Protein AF-A0A9W4I8U5-F1 (afdb_monomer)

pLDDT: mean 82.05, std 12.9, range [46.69, 96.0]

Secondary structure (DSSP, 8-state):
--TTS-EEE--EEEEEEEEEEEE-GGG-EEEEEEEE-TTS-EEEEEEEE-TTS-EEEEE-SSS---EEEEEEEESS-SS-TT-SSPEEEEEEEGGGGSPTTS-HHHHHHHH--EEEEEEEEEEEEEEEEEEEETTEEEEEEEEEE--EEEEEETTTTEEEEEE-PPPBGGGTB-TT--EEE-HHHHHHHHHHHHHHT-EEEEE-SSSEEEEE-S--TTGGGHHHHHHHHHT---TT-TT-TTTHHHHHHHHHHHHHHHHHHHHHHHHHGGGS-PPPEEE----------GGGGHHHHHHHHHHHHHHHHHHHHHHHTT-----S--HHHHHHT-TTS-TTSHHHH-S-HHHHHHHHHH---EEEEETTEEEEE-

Solvent-accessible surface area (backbone atoms only — not comparable to full-atom values): 21606 Å² total; per-residue (Å²): 136,68,93,70,29,31,27,41,36,69,41,41,50,41,65,30,39,42,51,51,62,46,83,44,40,91,55,56,45,76,52,72,45,82,46,66,47,101,86,68,53,77,28,55,41,33,40,40,28,38,95,59,53,48,64,39,41,41,40,60,70,99,82,54,64,29,45,35,31,32,32,27,55,29,95,53,49,93,80,63,72,85,57,91,38,64,30,38,28,36,42,33,32,66,74,60,67,59,74,91,76,46,59,56,50,65,51,54,68,74,70,59,54,66,45,27,41,38,36,36,55,41,76,28,40,36,19,32,36,41,37,27,56,86,66,44,80,47,77,42,80,77,50,76,43,71,67,69,49,75,48,74,36,78,94,70,76,40,56,34,43,35,38,70,68,76,70,36,67,90,45,27,32,53,86,91,56,73,47,67,49,52,45,67,59,49,50,50,52,38,50,46,52,44,20,42,40,18,19,34,28,30,39,43,87,54,44,77,45,58,37,59,62,74,96,48,71,70,51,85,50,6,28,60,48,47,45,38,71,61,70,47,88,50,88,95,30,86,84,35,92,90,41,41,67,50,45,50,42,38,53,50,18,49,51,51,21,46,52,61,61,44,48,52,38,74,75,47,46,92,76,27,98,64,89,73,65,49,72,63,75,96,74,90,82,83,82,84,66,67,74,70,53,50,59,62,52,48,53,53,52,52,51,50,52,52,52,55,47,52,53,50,52,39,62,74,70,65,57,76,81,83,68,91,63,65,58,65,62,61,61,64,72,64,76,83,78,80,97,77,60,73,84,80,63,54,95,44,74,70,41,44,52,54,53,55,72,68,63,67,68,50,78,47,76,56,102,88,49,77,46,78,42,116

Radius of gyration: 50.74 Å; Cα contacts (8 Å, |Δi|>4): 614; chains: 1; bounding box: 80×74×155 Å

Sequence (374 aa):
MCPTGNCTWDPVASLAVRALCSNVTSSIEKTCERLDDSSGITYDNCTVSLPNGVSAYYAGGYSTEEIALQVRPSSQPVVYTNATLPVIQRIEAVVASGEEGWNIAPDIHSNTGYVATECSLEPIVRSVKASVNSSVYRETVLTEWTKVEVWHDELKSSDRYSLLPNWNESLGVHPGQNFTLFPKSHATIRLFMESLFSGDAYTSTTRLVFRSIGTQYGSYATADVMEAFMYGNVTGCAGTENDRFGCAMRNVADAMSKSFRDQAYINNGPEADMAVGYTQVNVTIIHVRWQWLTLPLLVWLLSAVTWLGTEWKTRRVKLQKWSDNPLPLLFLYRGGEYSQTDEAQGVSGQAYERRAKSIHMRLYTKEDRAAFVE

Structure (mmCIF, N/CA/C/O backbone):
data_AF-A0A9W4I8U5-F1
#
_entry.id   AF-A0A9W4I8U5-F1
#
loop_
_atom_site.group_PDB
_atom_site.id
_atom_site.type_symbol
_atom_site.label_atom_id
_atom_site.label_alt_id
_atom_site.label_comp_id
_atom_site.label_asym_id
_atom_site.label_entity_id
_atom_site.label_seq_id
_atom_site.pdbx_PDB_ins_code
_atom_site.Cartn_x
_atom_site.Cartn_y
_atom_site.Cartn_z
_atom_site.occupancy
_atom_site.B_iso_or_equiv
_atom_site.auth_seq_id
_atom_site.auth_comp_id
_atom_site.auth_asym_id
_atom_site.auth_atom_id
_atom_site.pdbx_PDB_model_num
ATOM 1 N N . MET A 1 1 ? -7.689 1.668 23.076 1.00 73.44 1 MET A N 1
ATOM 2 C CA . MET A 1 1 ? -6.672 0.822 23.762 1.00 73.44 1 MET A CA 1
ATOM 3 C C . MET A 1 1 ? -7.329 -0.478 24.222 1.00 73.44 1 MET A C 1
ATOM 5 O O . MET A 1 1 ? -8.503 -0.429 24.561 1.00 73.44 1 MET A O 1
ATOM 9 N N . CYS A 1 2 ? -6.615 -1.615 24.224 1.00 86.12 2 CYS A N 1
ATOM 10 C CA . CYS A 1 2 ? -7.132 -2.917 24.678 1.00 86.12 2 CYS A CA 1
ATOM 11 C C . CYS A 1 2 ? -6.437 -3.363 25.981 1.00 86.12 2 CYS A C 1
ATOM 13 O O . CYS A 1 2 ? -5.373 -3.976 25.912 1.00 86.12 2 CYS A O 1
ATOM 15 N N . PRO A 1 3 ? -6.980 -3.038 27.168 1.00 85.88 3 PRO A N 1
ATOM 16 C CA . PRO A 1 3 ? -6.265 -3.226 28.434 1.00 85.88 3 PRO A CA 1
ATOM 17 C C . PRO A 1 3 ? -6.095 -4.694 28.854 1.00 85.88 3 PRO A C 1
ATOM 19 O O . PRO A 1 3 ? -5.162 -5.018 29.578 1.00 85.88 3 PRO A O 1
ATOM 22 N N . THR A 1 4 ? -6.979 -5.589 28.419 1.00 89.12 4 THR A N 1
ATOM 23 C CA . THR A 1 4 ? -7.007 -7.000 28.853 1.00 89.12 4 THR A CA 1
ATOM 24 C C . THR A 1 4 ? -6.249 -7.943 27.925 1.00 89.12 4 THR A C 1
ATOM 26 O O . THR A 1 4 ? -6.168 -9.137 28.200 1.00 89.12 4 THR A O 1
ATOM 29 N N . GLY A 1 5 ? -5.747 -7.442 26.792 1.00 90.00 5 GLY A N 1
ATOM 30 C CA . GLY A 1 5 ? -5.212 -8.282 25.719 1.00 90.00 5 GLY A CA 1
ATOM 31 C C . GLY A 1 5 ? -6.271 -9.133 25.003 1.00 90.00 5 GLY A C 1
ATOM 32 O O . GLY A 1 5 ? -5.905 -9.914 24.130 1.00 90.00 5 GLY A O 1
ATOM 33 N N . ASN A 1 6 ? -7.561 -8.980 25.332 1.00 93.81 6 ASN A N 1
ATOM 34 C CA . ASN A 1 6 ? -8.688 -9.677 24.711 1.00 93.81 6 ASN A CA 1
ATOM 35 C C . ASN A 1 6 ? -9.824 -8.685 24.430 1.00 93.81 6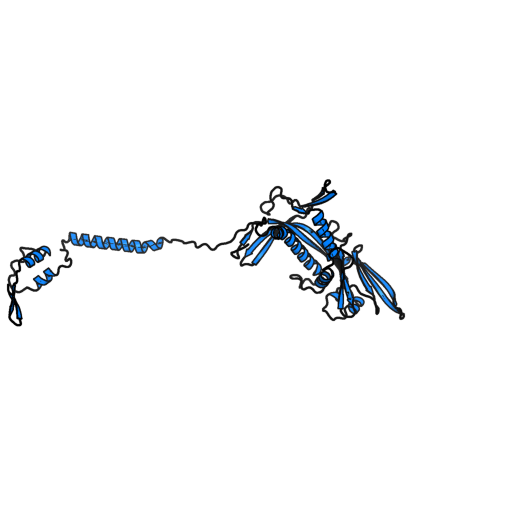 ASN A C 1
ATOM 37 O O . ASN A 1 6 ? -10.655 -8.406 25.300 1.00 93.81 6 ASN A O 1
ATOM 41 N N . CYS A 1 7 ? -9.861 -8.144 23.213 1.00 94.38 7 CYS A N 1
ATOM 42 C CA . CYS A 1 7 ? -10.838 -7.132 22.816 1.00 94.38 7 CYS A CA 1
ATOM 43 C C . CYS A 1 7 ? -11.438 -7.414 21.444 1.00 94.38 7 CYS A C 1
ATOM 45 O O . CYS A 1 7 ? -10.811 -8.020 20.578 1.00 94.38 7 CYS A O 1
ATOM 47 N N . THR A 1 8 ? -12.652 -6.934 21.228 1.00 94.75 8 THR A N 1
ATOM 48 C CA . THR A 1 8 ? -13.371 -7.064 19.960 1.00 94.75 8 THR A CA 1
ATOM 49 C C . THR A 1 8 ? -14.020 -5.745 19.604 1.00 94.75 8 THR A C 1
ATOM 51 O O . THR A 1 8 ? -14.543 -5.070 20.485 1.00 94.75 8 THR A O 1
ATOM 54 N N . TRP A 1 9 ? -14.040 -5.405 18.324 1.00 94.38 9 TRP A N 1
ATOM 55 C CA . TRP A 1 9 ? -14.751 -4.238 17.816 1.00 94.38 9 TRP A CA 1
ATOM 56 C C . TRP A 1 9 ? -15.888 -4.694 16.914 1.00 94.38 9 TRP A C 1
ATOM 58 O O . TRP A 1 9 ? -15.783 -5.728 16.239 1.00 94.38 9 TRP A O 1
ATOM 68 N N . ASP A 1 10 ? -16.970 -3.921 16.913 1.00 94.44 10 ASP A N 1
ATOM 69 C CA . ASP A 1 10 ? -17.997 -4.065 15.891 1.00 94.44 10 ASP A CA 1
ATOM 70 C C . ASP A 1 10 ? -17.410 -3.706 14.514 1.00 94.44 10 ASP A C 1
ATOM 72 O O . ASP A 1 10 ? -16.361 -3.056 14.436 1.00 94.44 10 ASP A O 1
ATOM 76 N N . PRO A 1 11 ? -18.014 -4.181 13.414 1.00 95.19 11 PRO A N 1
ATOM 77 C CA . PRO A 1 11 ? -17.563 -3.839 12.073 1.00 95.19 11 PRO A CA 1
ATOM 78 C C . PRO A 1 11 ? -17.473 -2.326 11.855 1.00 95.19 11 PRO A C 1
ATOM 80 O O . PRO A 1 11 ? -18.397 -1.593 12.197 1.00 95.19 11 PRO A O 1
ATOM 83 N N . VAL A 1 12 ? -16.381 -1.867 11.242 1.00 93.44 12 VAL A N 1
ATOM 84 C CA . VAL A 1 12 ? -16.164 -0.453 10.904 1.00 93.44 12 VAL A CA 1
ATOM 85 C C . VAL A 1 12 ? -15.817 -0.328 9.428 1.00 93.44 12 VAL A C 1
ATOM 87 O O . VAL A 1 12 ? -14.896 -0.990 8.940 1.00 93.44 12 VAL A O 1
ATOM 90 N N . ALA A 1 13 ? -16.528 0.550 8.718 1.00 94.31 13 ALA A N 1
ATOM 91 C CA . ALA A 1 13 ? -16.178 0.951 7.362 1.00 94.31 13 ALA A CA 1
ATOM 92 C C . ALA A 1 13 ? -15.284 2.196 7.377 1.00 94.31 13 ALA A C 1
ATOM 94 O O . ALA A 1 13 ? -15.562 3.181 8.060 1.00 94.31 13 ALA A O 1
ATOM 95 N N . SER A 1 14 ? -14.199 2.157 6.608 1.00 93.44 14 SER A N 1
ATOM 96 C CA . SER A 1 14 ? -13.231 3.255 6.506 1.00 93.44 14 SER A CA 1
ATOM 97 C C . SER A 1 14 ? -12.695 3.389 5.086 1.00 93.44 14 SER A C 1
ATOM 99 O O . SER A 1 14 ? -12.737 2.432 4.306 1.00 93.44 14 SER A O 1
ATOM 101 N N . LEU A 1 15 ? -12.175 4.574 4.760 1.00 93.00 15 LEU A N 1
ATOM 102 C CA . LEU A 1 15 ? -11.402 4.769 3.540 1.00 93.00 15 LEU A CA 1
ATOM 103 C C . LEU A 1 15 ? -10.114 3.938 3.623 1.00 93.00 15 LEU A C 1
ATOM 105 O O . LEU A 1 15 ? -9.423 3.944 4.641 1.00 93.00 15 LEU A O 1
ATOM 109 N N . ALA A 1 16 ? -9.803 3.233 2.548 1.00 94.56 16 ALA A N 1
ATOM 110 C CA . ALA A 1 16 ? -8.634 2.383 2.413 1.00 94.56 16 ALA A CA 1
ATOM 111 C C . ALA A 1 16 ? -8.089 2.470 0.982 1.00 94.56 16 ALA A C 1
ATOM 113 O O . ALA A 1 16 ? -8.661 3.131 0.114 1.00 94.56 16 ALA A O 1
ATOM 114 N N . VAL A 1 17 ? -6.972 1.798 0.742 1.00 94.69 17 VAL A N 1
ATOM 115 C CA . VAL A 1 17 ? -6.365 1.620 -0.573 1.00 94.69 17 VAL A CA 1
ATOM 116 C C . VAL A 1 17 ? -6.154 0.132 -0.796 1.00 94.69 17 VAL A C 1
ATOM 118 O O . VAL A 1 17 ? -5.770 -0.596 0.120 1.00 94.69 17 VAL A O 1
ATOM 121 N N . ARG A 1 18 ? -6.389 -0.326 -2.023 1.00 95.06 18 ARG A N 1
ATOM 122 C CA . ARG A 1 18 ? -5.977 -1.658 -2.477 1.00 95.06 18 ARG A CA 1
ATOM 123 C C . ARG A 1 18 ? -4.946 -1.540 -3.589 1.00 95.06 18 ARG A C 1
ATOM 125 O O . ARG A 1 18 ? -4.987 -0.589 -4.364 1.00 95.06 18 ARG A O 1
ATOM 132 N N . ALA A 1 19 ? -4.062 -2.525 -3.686 1.00 95.62 19 ALA A N 1
ATOM 133 C CA . ALA A 1 19 ? -3.172 -2.677 -4.828 1.00 95.62 19 ALA A CA 1
ATOM 134 C C . ALA A 1 19 ? -3.709 -3.765 -5.759 1.00 95.62 19 ALA A C 1
ATOM 136 O O . ALA A 1 19 ? -3.965 -4.889 -5.322 1.00 95.62 19 ALA A O 1
ATOM 137 N N . LEU A 1 20 ? -3.849 -3.437 -7.040 1.00 95.31 20 LEU A N 1
ATOM 138 C CA . LEU A 1 20 ? -4.134 -4.392 -8.105 1.00 95.31 20 LEU A CA 1
ATOM 139 C C . LEU A 1 20 ? -2.897 -4.497 -8.982 1.00 95.31 20 LEU A C 1
ATOM 141 O O . LEU A 1 20 ? -2.489 -3.500 -9.565 1.00 95.31 20 LEU A O 1
ATOM 145 N N . CYS A 1 21 ? -2.304 -5.683 -9.088 1.00 95.38 21 CYS A N 1
ATOM 146 C CA . CYS A 1 21 ? -1.077 -5.899 -9.848 1.00 95.38 21 CYS A CA 1
ATOM 147 C C . CYS A 1 21 ? -1.264 -7.009 -10.878 1.00 95.38 21 CYS A C 1
ATOM 149 O O . CYS A 1 21 ? -1.846 -8.045 -10.572 1.00 95.38 21 CYS A O 1
ATOM 151 N N . SER A 1 22 ? -0.799 -6.764 -12.100 1.00 94.94 22 SER A N 1
ATOM 152 C CA . SER A 1 22 ? -0.890 -7.686 -13.231 1.00 94.94 22 SER A CA 1
ATOM 153 C C . SER A 1 22 ? 0.480 -7.876 -13.874 1.00 94.94 22 SER A C 1
ATOM 155 O O . SER A 1 22 ? 1.255 -6.928 -14.020 1.00 94.94 22 SER A O 1
ATOM 157 N N . ASN A 1 23 ? 0.775 -9.111 -14.276 1.00 93.69 23 ASN A N 1
ATOM 158 C CA . ASN A 1 23 ? 1.943 -9.408 -15.094 1.00 93.69 23 ASN A CA 1
ATOM 159 C C . ASN A 1 23 ? 1.660 -8.961 -16.537 1.00 93.69 23 ASN A C 1
ATOM 161 O O . ASN A 1 23 ? 0.712 -9.439 -17.154 1.00 93.69 23 ASN A O 1
ATOM 165 N N . VAL A 1 24 ? 2.483 -8.049 -17.054 1.00 94.06 24 VAL A N 1
ATOM 166 C CA . VAL A 1 24 ? 2.375 -7.489 -18.413 1.00 94.06 24 VAL A CA 1
ATOM 167 C C . VAL A 1 24 ? 3.608 -7.818 -19.260 1.00 94.06 24 VAL A C 1
ATOM 169 O O . VAL A 1 24 ? 3.879 -7.165 -20.262 1.00 94.06 24 VAL A O 1
ATOM 172 N N . THR A 1 25 ? 4.358 -8.857 -18.875 1.00 93.06 25 THR A N 1
ATOM 173 C CA . THR A 1 25 ? 5.584 -9.305 -19.559 1.00 93.06 25 THR A CA 1
ATOM 174 C C . THR A 1 25 ? 5.335 -9.648 -21.028 1.00 93.06 25 THR A C 1
ATOM 176 O O . THR A 1 25 ? 6.176 -9.368 -21.872 1.00 93.06 25 THR A O 1
ATOM 179 N N . SER A 1 26 ? 4.164 -10.196 -21.369 1.00 94.12 26 SER A N 1
ATOM 180 C CA . SER A 1 26 ? 3.800 -10.508 -22.760 1.00 94.12 26 SER A CA 1
ATOM 181 C C . SER A 1 26 ? 3.638 -9.276 -23.652 1.00 94.12 26 SER A C 1
ATOM 183 O O . SER A 1 26 ? 3.610 -9.419 -24.869 1.00 94.12 26 SER A O 1
ATOM 185 N N . SER A 1 27 ? 3.492 -8.091 -23.059 1.00 94.44 27 SER A N 1
ATOM 186 C CA . SER A 1 27 ? 3.364 -6.822 -23.778 1.00 94.44 27 SER A CA 1
ATOM 187 C C . SER A 1 27 ? 4.711 -6.135 -23.996 1.00 94.44 27 SER A C 1
ATOM 189 O O . SER A 1 27 ? 4.740 -5.035 -24.532 1.00 94.44 27 SER A O 1
ATOM 191 N N . ILE A 1 28 ? 5.815 -6.738 -23.547 1.00 94.00 28 ILE A N 1
ATOM 192 C CA . ILE A 1 28 ? 7.153 -6.205 -23.771 1.00 94.00 28 ILE A CA 1
ATOM 193 C C . ILE A 1 28 ? 7.504 -6.300 -25.258 1.00 94.00 28 ILE A C 1
ATOM 195 O O . ILE A 1 28 ? 7.464 -7.376 -25.856 1.00 94.00 28 ILE A O 1
ATOM 199 N N . GLU A 1 29 ? 7.937 -5.180 -25.820 1.00 93.88 29 GLU A N 1
ATOM 200 C CA . GLU A 1 29 ? 8.544 -5.091 -27.140 1.00 93.88 29 GLU A CA 1
ATOM 201 C C . GLU A 1 29 ? 10.056 -4.907 -26.997 1.00 93.88 29 GLU A C 1
ATOM 203 O O . GLU A 1 29 ? 10.539 -4.202 -26.110 1.00 93.88 29 GLU A O 1
ATOM 208 N N . LYS A 1 30 ? 10.820 -5.573 -27.865 1.00 91.75 30 LYS A N 1
ATOM 209 C CA . LYS A 1 30 ? 12.282 -5.510 -27.878 1.00 91.75 30 LYS A CA 1
ATOM 210 C C . LYS A 1 30 ? 12.764 -5.067 -29.250 1.00 91.75 30 LYS A C 1
ATOM 212 O O . LYS A 1 30 ? 12.483 -5.726 -30.249 1.00 91.75 30 LYS A O 1
ATOM 217 N N . THR A 1 31 ? 13.548 -3.999 -29.278 1.00 91.81 31 THR A N 1
ATOM 218 C CA . THR A 1 31 ? 14.183 -3.457 -30.483 1.00 91.81 31 THR A CA 1
ATOM 219 C C . THR A 1 31 ? 15.690 -3.427 -30.282 1.00 91.81 31 THR A C 1
ATOM 221 O O . THR A 1 31 ? 16.151 -2.856 -29.298 1.00 91.81 31 THR A O 1
ATOM 224 N N . CYS A 1 32 ? 16.458 -4.028 -31.192 1.00 88.75 32 CYS A N 1
ATOM 225 C CA . CYS A 1 32 ? 17.919 -4.040 -31.117 1.00 88.75 32 CYS A CA 1
ATOM 226 C C . CYS A 1 32 ? 18.543 -3.493 -32.398 1.00 88.75 32 CYS A C 1
ATOM 228 O O . CYS A 1 32 ? 18.142 -3.877 -33.498 1.00 88.75 32 CYS A O 1
ATOM 230 N N . GLU A 1 33 ? 19.558 -2.653 -32.238 1.00 89.62 33 GLU A N 1
ATOM 231 C CA . GLU A 1 33 ? 20.381 -2.110 -33.313 1.00 89.62 33 GLU A CA 1
ATOM 232 C C . GLU A 1 33 ? 21.825 -2.591 -33.157 1.00 89.62 33 GLU A C 1
ATOM 234 O O . GLU A 1 33 ? 22.343 -2.672 -32.046 1.00 89.62 33 GLU A O 1
ATOM 239 N N . ARG A 1 34 ? 22.484 -2.914 -34.274 1.00 87.00 34 ARG A N 1
ATOM 240 C CA . ARG A 1 34 ? 23.909 -3.272 -34.289 1.00 87.00 34 ARG A CA 1
ATOM 241 C C . ARG A 1 34 ? 24.752 -2.023 -34.456 1.00 87.00 34 ARG A C 1
ATOM 243 O O . ARG A 1 34 ? 24.577 -1.312 -35.444 1.00 87.00 34 ARG A O 1
ATOM 250 N N . LEU A 1 35 ? 25.656 -1.790 -33.515 1.00 84.75 35 LEU A N 1
ATOM 251 C CA . LEU A 1 35 ? 26.550 -0.638 -33.485 1.00 84.75 35 LEU A CA 1
ATOM 252 C C . LEU A 1 35 ? 28.007 -1.099 -33.399 1.00 84.75 35 LEU A C 1
ATOM 254 O O . LEU A 1 35 ? 28.292 -2.174 -32.880 1.00 84.75 35 LEU A O 1
ATOM 258 N N . ASP A 1 36 ? 28.917 -0.259 -33.882 1.00 83.38 36 ASP A N 1
ATOM 259 C CA . ASP A 1 36 ? 30.360 -0.454 -33.747 1.00 83.38 36 ASP A CA 1
ATOM 260 C C . ASP A 1 36 ? 30.898 0.513 -32.690 1.00 83.38 36 ASP A C 1
ATOM 262 O O . ASP A 1 36 ? 30.560 1.702 -32.690 1.00 83.38 36 ASP A O 1
ATOM 266 N N . ASP A 1 37 ? 31.725 0.020 -31.769 1.00 77.69 37 ASP A N 1
ATOM 267 C CA . ASP A 1 37 ? 32.417 0.885 -30.816 1.00 77.69 37 ASP A CA 1
ATOM 268 C C . ASP A 1 37 ? 33.597 1.632 -31.471 1.00 77.69 37 ASP A C 1
ATOM 270 O O . ASP A 1 37 ? 33.970 1.398 -32.623 1.00 77.69 37 ASP A O 1
ATOM 274 N N . SER A 1 38 ? 34.225 2.549 -30.729 1.00 76.56 38 SER A N 1
ATOM 275 C CA . SER A 1 38 ? 35.370 3.329 -31.225 1.00 76.56 38 SER A CA 1
ATOM 276 C C . SER A 1 38 ? 36.613 2.486 -31.552 1.00 76.56 38 SER A C 1
ATOM 278 O O . SER A 1 38 ? 37.539 2.994 -32.186 1.00 76.56 38 SER A O 1
ATOM 280 N N . SER A 1 39 ? 36.637 1.214 -31.141 1.00 77.75 39 SER A N 1
ATOM 281 C CA . SER A 1 39 ? 37.681 0.232 -31.436 1.00 77.75 39 SER A CA 1
ATOM 282 C C . SER A 1 39 ? 37.313 -0.738 -32.571 1.00 77.75 39 SER A C 1
ATOM 284 O O . SER A 1 39 ? 38.137 -1.572 -32.947 1.00 77.75 39 SER A O 1
ATOM 286 N N . GLY A 1 40 ? 36.120 -0.594 -33.164 1.00 77.75 40 GLY A N 1
ATOM 287 C CA . GLY A 1 40 ? 35.610 -1.440 -34.245 1.00 77.75 40 GLY A CA 1
ATOM 288 C C . GLY A 1 40 ? 35.000 -2.765 -33.776 1.00 77.75 40 GLY A C 1
ATOM 289 O O . GLY A 1 40 ? 34.840 -3.675 -34.589 1.00 77.75 40 GLY A O 1
ATOM 290 N N . ILE A 1 41 ? 34.690 -2.905 -32.483 1.00 79.94 41 ILE A N 1
ATOM 291 C CA . ILE A 1 41 ? 33.987 -4.069 -31.937 1.00 79.94 41 ILE A CA 1
ATOM 292 C C . ILE A 1 41 ? 32.483 -3.851 -32.111 1.00 79.94 41 ILE A C 1
ATOM 294 O O . ILE A 1 41 ? 31.915 -2.891 -31.590 1.00 79.94 41 ILE A O 1
ATOM 298 N N . THR A 1 42 ? 31.840 -4.772 -32.827 1.00 81.31 42 THR A N 1
ATOM 299 C CA . THR A 1 42 ? 30.385 -4.805 -33.022 1.00 81.31 42 THR A CA 1
ATOM 300 C C . THR A 1 42 ? 29.674 -5.215 -31.733 1.00 81.31 42 THR A C 1
ATOM 302 O O . THR A 1 42 ? 30.023 -6.244 -31.147 1.00 81.31 42 THR A O 1
ATOM 305 N N . TYR A 1 43 ? 28.627 -4.493 -31.347 1.00 80.81 43 TYR A N 1
ATOM 306 C CA . TYR A 1 43 ? 27.743 -4.833 -30.234 1.00 80.81 43 TYR A CA 1
ATOM 307 C C . TYR A 1 43 ? 26.268 -4.601 -30.582 1.00 80.81 43 TYR A C 1
ATOM 309 O O . TYR A 1 43 ? 25.926 -3.781 -31.434 1.00 80.81 43 TYR A O 1
ATOM 317 N N . ASP A 1 44 ? 25.381 -5.333 -29.905 1.00 84.19 44 ASP A N 1
ATOM 318 C CA . ASP A 1 44 ? 23.938 -5.103 -29.978 1.00 84.19 44 ASP A CA 1
ATOM 319 C C . ASP A 1 44 ? 23.540 -4.076 -28.902 1.00 84.19 44 ASP A C 1
ATOM 321 O O . ASP A 1 44 ? 23.858 -4.245 -27.722 1.00 84.19 44 ASP A O 1
ATOM 325 N N . ASN A 1 45 ? 22.843 -3.017 -29.311 1.00 87.00 45 ASN A N 1
ATOM 326 C CA . ASN A 1 45 ? 22.187 -2.045 -28.443 1.00 87.00 45 ASN A CA 1
ATOM 327 C C . ASN A 1 45 ? 20.683 -2.315 -28.457 1.00 87.00 45 ASN A C 1
ATOM 329 O O . ASN A 1 45 ? 20.017 -2.112 -29.473 1.00 87.00 45 ASN A O 1
ATOM 333 N N . CYS A 1 46 ? 20.157 -2.812 -27.346 1.00 88.69 46 CYS A N 1
ATOM 334 C CA . CYS A 1 46 ? 18.780 -3.252 -27.225 1.00 88.69 46 CYS A CA 1
ATOM 335 C C . CYS A 1 46 ? 17.993 -2.347 -26.279 1.00 88.69 46 CYS A C 1
ATOM 337 O O . CYS A 1 46 ? 18.411 -2.050 -25.163 1.00 88.69 46 CYS A O 1
ATOM 339 N N . THR A 1 47 ? 16.795 -1.971 -26.711 1.00 91.56 47 THR A N 1
ATOM 340 C CA . THR A 1 47 ? 15.775 -1.337 -25.878 1.00 91.56 47 THR A CA 1
ATOM 341 C C . THR A 1 47 ? 14.615 -2.303 -25.697 1.00 91.56 47 THR A C 1
ATOM 343 O O . THR A 1 47 ? 14.162 -2.946 -26.644 1.00 91.56 47 THR A O 1
ATOM 346 N N . VAL A 1 48 ? 14.154 -2.409 -24.459 1.00 92.38 48 VAL A N 1
ATOM 347 C CA . VAL A 1 48 ? 13.025 -3.225 -24.030 1.00 92.38 48 VAL A CA 1
ATOM 348 C C . VAL A 1 48 ? 11.981 -2.281 -23.458 1.00 92.38 48 VAL A C 1
ATOM 350 O O . VAL A 1 48 ? 12.265 -1.569 -22.499 1.00 92.38 48 VAL A O 1
ATOM 353 N N . SER A 1 49 ? 10.785 -2.238 -24.028 1.00 93.94 49 SER A N 1
ATOM 354 C CA . SER A 1 49 ? 9.762 -1.258 -23.658 1.00 93.94 49 SER A CA 1
ATOM 355 C C . SER A 1 49 ? 8.379 -1.877 -23.548 1.00 93.94 49 SER A C 1
ATOM 357 O O . SER A 1 49 ? 8.054 -2.862 -24.203 1.00 93.94 49 SER A O 1
ATOM 359 N N . LEU A 1 50 ? 7.537 -1.272 -22.712 1.00 93.38 50 LEU A N 1
ATOM 360 C CA . LEU A 1 50 ? 6.091 -1.443 -22.820 1.00 93.38 50 LEU A CA 1
ATOM 361 C C . LEU A 1 50 ? 5.536 -0.460 -23.871 1.00 93.38 50 LEU A C 1
ATOM 363 O O . LEU A 1 50 ? 6.097 0.630 -24.012 1.00 93.38 50 LEU A O 1
ATOM 367 N N . PRO A 1 51 ? 4.413 -0.771 -24.551 1.00 84.31 51 PRO A N 1
ATOM 368 C CA . PRO A 1 51 ? 3.964 -0.055 -25.752 1.00 84.31 51 PRO A CA 1
ATOM 369 C C . PRO A 1 51 ? 3.742 1.453 -25.567 1.00 84.31 51 PRO A C 1
ATOM 371 O O . PRO A 1 51 ? 3.839 2.197 -26.531 1.00 84.31 51 PRO A O 1
ATOM 374 N N . ASN A 1 52 ? 3.477 1.915 -24.339 1.00 76.88 52 ASN A N 1
ATOM 375 C CA . ASN A 1 52 ? 3.366 3.337 -23.975 1.00 76.88 52 ASN A CA 1
ATOM 376 C C . ASN A 1 52 ? 3.879 3.593 -22.549 1.00 76.88 52 ASN A C 1
ATOM 378 O O . ASN A 1 52 ? 3.259 4.306 -21.755 1.00 76.88 52 ASN A O 1
ATOM 382 N N . GLY A 1 53 ? 4.954 2.906 -22.174 1.00 81.69 53 GLY A N 1
ATOM 383 C CA . GLY A 1 53 ? 5.292 2.730 -20.774 1.00 81.69 53 GLY A CA 1
ATOM 384 C C . GLY A 1 53 ? 6.750 2.929 -20.430 1.00 81.69 53 GLY A C 1
ATOM 385 O O . GLY A 1 53 ? 7.506 3.647 -21.081 1.00 81.69 53 GLY A O 1
ATOM 386 N N . VAL A 1 54 ? 7.129 2.272 -19.345 1.00 91.38 54 VAL A N 1
ATOM 387 C CA . VAL A 1 54 ? 8.518 2.184 -18.918 1.00 91.38 54 VAL A CA 1
ATOM 388 C C . VAL A 1 54 ? 9.351 1.408 -19.951 1.00 91.38 54 VAL A C 1
ATOM 390 O O . VAL A 1 54 ? 8.846 0.509 -20.628 1.00 91.38 54 VAL A O 1
ATOM 393 N N . SER A 1 55 ? 10.628 1.764 -20.073 1.00 91.88 55 SER A N 1
ATOM 394 C CA . SER A 1 55 ? 11.595 1.109 -20.951 1.00 91.88 55 SER A CA 1
ATOM 395 C C . SER A 1 55 ? 12.920 0.910 -20.227 1.00 91.88 55 SER A C 1
ATOM 397 O O . SER A 1 55 ? 13.293 1.749 -19.417 1.00 91.88 55 SER A O 1
ATOM 399 N N . ALA A 1 56 ? 13.641 -0.153 -20.551 1.00 91.06 56 ALA A N 1
ATOM 400 C CA . ALA A 1 56 ? 15.002 -0.421 -20.111 1.00 91.06 56 ALA A CA 1
ATOM 401 C C . ALA A 1 56 ? 15.905 -0.563 -21.342 1.00 91.06 56 ALA A C 1
ATOM 403 O O . ALA A 1 56 ? 15.470 -1.071 -22.376 1.00 91.06 56 ALA A O 1
ATOM 404 N N . TYR A 1 57 ? 17.151 -0.111 -21.242 1.00 89.00 57 TYR A N 1
ATOM 405 C CA . TYR A 1 57 ? 18.148 -0.264 -22.299 1.00 89.00 57 TYR A CA 1
ATOM 406 C C . TYR A 1 57 ? 19.334 -1.075 -21.787 1.00 89.00 57 TYR A C 1
ATOM 408 O O . TYR A 1 57 ? 19.692 -0.994 -20.611 1.00 89.00 57 TYR A O 1
ATOM 416 N N . TYR A 1 58 ? 19.932 -1.860 -22.675 1.00 86.62 58 TYR A N 1
ATOM 417 C CA . TYR A 1 58 ? 21.177 -2.566 -22.420 1.00 86.62 58 TYR A CA 1
ATOM 418 C C . TYR A 1 58 ? 21.965 -2.690 -23.727 1.00 86.62 58 TYR A C 1
ATOM 420 O O . TYR A 1 58 ? 21.400 -2.935 -24.793 1.00 86.62 58 TYR A O 1
ATOM 428 N N . ALA A 1 59 ? 23.277 -2.511 -23.653 1.00 81.19 59 ALA A N 1
ATOM 429 C CA . ALA A 1 59 ? 24.163 -2.576 -24.807 1.00 81.19 59 ALA A CA 1
ATOM 430 C C . ALA A 1 59 ? 25.485 -3.234 -24.410 1.00 81.19 59 ALA A C 1
ATOM 432 O O . ALA A 1 59 ? 25.850 -3.217 -23.241 1.00 81.19 59 ALA A O 1
ATOM 433 N N . GLY A 1 60 ? 26.180 -3.850 -25.366 1.00 67.75 60 GLY A N 1
ATOM 434 C CA . GLY A 1 60 ? 27.549 -4.329 -25.142 1.00 67.75 60 GLY A CA 1
ATOM 435 C C . GLY A 1 60 ? 28.582 -3.208 -25.309 1.00 67.75 60 GLY A C 1
ATOM 436 O O . GLY A 1 60 ? 28.390 -2.314 -26.123 1.00 67.75 60 GLY A O 1
ATOM 437 N N . GLY A 1 61 ? 29.695 -3.256 -24.572 1.00 63.19 61 GLY A N 1
ATOM 438 C CA . GLY A 1 61 ? 30.808 -2.307 -24.715 1.00 63.19 61 GLY A CA 1
ATOM 439 C C . GLY A 1 61 ? 31.437 -1.902 -23.380 1.00 63.19 61 GLY A C 1
ATOM 440 O O . GLY A 1 61 ? 30.947 -2.252 -22.313 1.00 63.19 61 GLY A O 1
ATOM 441 N N . TYR A 1 62 ? 32.545 -1.154 -23.417 1.00 57.84 62 TYR A N 1
ATOM 442 C CA . TYR A 1 62 ? 33.264 -0.733 -22.200 1.00 57.84 62 TYR A CA 1
ATOM 443 C C . TYR A 1 62 ? 32.620 0.455 -21.454 1.00 57.84 62 TYR A C 1
ATOM 445 O O . TYR A 1 62 ? 33.088 0.803 -20.370 1.00 57.84 62 TYR A O 1
ATOM 453 N N . SER A 1 63 ? 31.589 1.106 -22.012 1.00 56.09 63 SER A N 1
ATOM 454 C CA . SER A 1 63 ? 31.051 2.374 -21.480 1.00 56.09 63 SER A CA 1
ATOM 455 C C . SER A 1 63 ? 29.523 2.492 -21.460 1.00 56.09 63 SER A C 1
ATOM 457 O O . SER A 1 63 ? 29.014 3.610 -21.372 1.00 56.09 63 SER A O 1
ATOM 459 N N . THR A 1 64 ? 28.778 1.399 -21.606 1.00 64.81 64 THR A N 1
ATOM 460 C CA . THR A 1 64 ? 27.311 1.442 -21.659 1.00 64.81 64 THR A CA 1
ATOM 461 C C . THR A 1 64 ? 26.725 1.080 -20.300 1.00 64.81 64 THR A C 1
ATOM 463 O O . THR A 1 64 ? 26.996 0.010 -19.777 1.00 64.81 64 THR A O 1
ATOM 466 N N . GLU A 1 65 ? 25.950 1.991 -19.706 1.00 73.69 65 GLU A N 1
ATOM 467 C CA . GLU A 1 65 ? 25.130 1.682 -18.526 1.00 73.69 65 GLU A CA 1
ATOM 468 C C . GLU A 1 65 ? 24.001 0.731 -18.959 1.00 73.69 65 GLU A C 1
ATOM 470 O O . GLU A 1 65 ? 23.396 0.948 -20.007 1.00 73.69 65 GLU A O 1
ATOM 475 N N . GLU A 1 66 ? 23.691 -0.307 -18.185 1.00 85.62 66 GLU A N 1
ATOM 476 C CA . GLU A 1 66 ? 22.526 -1.161 -18.431 1.00 85.62 66 GLU A CA 1
ATOM 477 C C . GLU A 1 66 ? 21.455 -0.926 -17.364 1.00 85.62 66 GLU A C 1
ATOM 479 O O . GLU A 1 66 ? 21.746 -0.843 -16.171 1.00 85.62 66 GLU A O 1
ATOM 484 N N . ILE A 1 67 ? 20.192 -0.837 -17.777 1.00 89.69 67 ILE A N 1
ATOM 485 C CA . ILE A 1 67 ? 19.070 -0.666 -16.852 1.00 89.69 67 ILE A CA 1
ATOM 486 C C . ILE A 1 67 ? 18.586 -2.035 -16.381 1.00 89.69 67 ILE A C 1
ATOM 488 O O . ILE A 1 67 ? 17.971 -2.805 -17.127 1.00 89.69 67 ILE A O 1
ATOM 492 N N . ALA A 1 68 ? 18.861 -2.318 -15.112 1.00 88.81 68 ALA A N 1
ATOM 493 C CA . ALA A 1 68 ? 18.484 -3.543 -14.424 1.00 88.81 68 ALA A CA 1
ATOM 494 C C . ALA A 1 68 ? 17.028 -3.504 -13.938 1.00 88.81 68 ALA A C 1
ATOM 496 O O . ALA A 1 68 ? 16.304 -4.491 -14.049 1.00 88.81 68 ALA A O 1
ATOM 497 N N . LEU A 1 69 ? 16.588 -2.349 -13.440 1.00 90.88 69 LEU A N 1
ATOM 498 C CA . LEU A 1 69 ? 15.223 -2.087 -12.998 1.00 90.88 69 LEU A CA 1
ATOM 499 C C . LEU A 1 69 ? 14.842 -0.674 -13.418 1.00 90.88 69 LEU A C 1
ATOM 501 O O . LEU A 1 69 ? 15.611 0.260 -13.218 1.00 90.88 69 LEU A O 1
ATOM 505 N N . GLN A 1 70 ? 13.622 -0.498 -13.907 1.00 93.50 70 GLN A N 1
ATOM 506 C CA . GLN A 1 70 ? 13.017 0.819 -14.021 1.00 93.50 70 GLN A CA 1
ATOM 507 C C . GLN A 1 70 ? 11.571 0.770 -13.548 1.00 93.50 70 GLN A C 1
ATOM 509 O O . GLN A 1 70 ? 10.797 -0.096 -13.963 1.00 93.50 70 GLN A O 1
ATOM 514 N N . VAL A 1 71 ? 11.206 1.722 -12.693 1.00 94.00 71 VAL A N 1
ATOM 515 C CA . VAL A 1 71 ? 9.848 1.910 -12.183 1.00 94.00 71 VAL A CA 1
ATOM 516 C C . VAL A 1 71 ? 9.410 3.320 -12.537 1.00 94.00 71 VAL A C 1
ATOM 518 O O . VAL A 1 71 ? 10.103 4.281 -12.196 1.00 94.00 71 VAL A O 1
ATOM 521 N N . ARG A 1 72 ? 8.280 3.453 -13.238 1.00 92.94 72 ARG A N 1
ATOM 522 C CA . ARG A 1 72 ? 7.696 4.757 -13.578 1.00 92.94 72 ARG A CA 1
ATOM 523 C C . ARG A 1 72 ? 6.169 4.741 -13.530 1.00 92.94 72 ARG A C 1
ATOM 525 O O . ARG A 1 72 ? 5.560 3.731 -13.889 1.00 92.94 72 ARG A O 1
ATOM 532 N N . PRO A 1 73 ? 5.529 5.864 -13.163 1.00 91.50 73 PRO A N 1
ATOM 533 C CA . PRO A 1 73 ? 4.108 6.049 -13.403 1.00 91.50 73 PRO A CA 1
ATOM 534 C C . PRO A 1 73 ? 3.831 6.119 -14.912 1.00 91.50 73 PRO A C 1
ATOM 536 O O . PRO A 1 73 ? 4.600 6.712 -15.670 1.00 91.50 73 PRO A O 1
ATOM 539 N N . SER A 1 74 ? 2.712 5.544 -15.342 1.00 89.62 74 SER A N 1
ATOM 540 C CA . SER A 1 74 ? 2.229 5.584 -16.719 1.00 89.62 74 SER A CA 1
ATOM 541 C C . SER A 1 74 ? 0.882 6.290 -16.806 1.00 89.62 74 SER A C 1
ATOM 543 O O . SER A 1 74 ? -0.015 6.080 -15.988 1.00 89.62 74 SER A O 1
ATOM 545 N N . SER A 1 75 ? 0.749 7.131 -17.831 1.00 81.44 75 SER A N 1
ATOM 546 C CA . SER A 1 75 ? -0.519 7.764 -18.214 1.00 81.44 75 SER A CA 1
ATOM 547 C C . SER A 1 75 ? -1.324 6.919 -19.205 1.00 81.44 75 SER A C 1
ATOM 549 O O . SER A 1 75 ? -2.492 7.211 -19.450 1.00 81.44 75 SER A O 1
ATOM 551 N N . GLN A 1 76 ? -0.709 5.873 -19.765 1.00 86.50 76 GLN A N 1
ATOM 552 C CA . GLN A 1 76 ? -1.299 4.960 -20.741 1.00 86.50 76 GLN A CA 1
ATOM 553 C C . GLN A 1 76 ? -0.994 3.509 -20.331 1.00 86.50 76 GLN A C 1
ATOM 555 O O 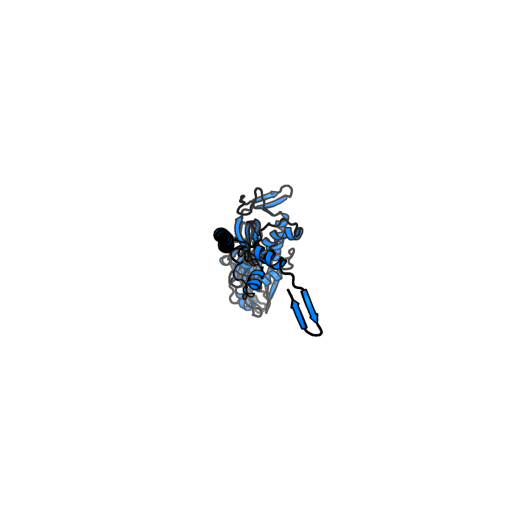. GLN A 1 76 ? -0.186 2.827 -20.968 1.00 86.50 76 GLN A O 1
ATOM 560 N N . PRO A 1 77 ? -1.587 3.046 -19.217 1.00 90.94 77 PRO A N 1
ATOM 561 C CA . PRO A 1 77 ? -1.380 1.694 -18.716 1.00 90.94 77 PRO A CA 1
ATOM 562 C C . PRO A 1 77 ? -1.970 0.636 -19.656 1.00 90.94 77 PRO A C 1
ATOM 564 O O . PRO A 1 77 ? -2.911 0.898 -20.406 1.00 90.94 77 PRO A O 1
ATOM 567 N N . VAL A 1 78 ? -1.428 -0.579 -19.587 1.00 91.75 78 VAL A N 1
ATOM 568 C CA . VAL A 1 78 ? -1.833 -1.723 -20.414 1.00 91.75 78 VAL A CA 1
ATOM 569 C C . VAL A 1 78 ? -3.127 -2.351 -19.892 1.00 91.75 78 VAL A C 1
ATOM 571 O O . VAL A 1 78 ? -3.986 -2.734 -20.683 1.00 91.75 78 VAL A O 1
ATOM 574 N N . VAL A 1 79 ? -3.273 -2.470 -18.569 1.00 93.88 79 VAL A N 1
ATOM 575 C CA . VAL A 1 79 ? -4.383 -3.185 -17.921 1.00 93.88 79 VAL A CA 1
ATOM 576 C C . VAL A 1 79 ? -5.321 -2.216 -17.208 1.00 93.88 79 VAL A C 1
ATOM 578 O O . VAL A 1 79 ? -6.536 -2.277 -17.396 1.00 93.88 79 VAL A O 1
ATOM 581 N N . TYR A 1 80 ? -4.786 -1.300 -16.399 1.00 92.62 80 TYR A N 1
ATOM 582 C CA . TYR A 1 80 ? -5.596 -0.464 -15.500 1.00 92.62 80 TYR A CA 1
ATOM 583 C C . TYR A 1 80 ? -5.945 0.909 -16.094 1.00 92.62 80 TYR A C 1
ATOM 585 O O . TYR A 1 80 ? -5.615 1.951 -15.534 1.00 92.62 80 TYR A O 1
ATOM 593 N N . THR A 1 81 ? -6.643 0.928 -17.230 1.00 89.50 81 THR A N 1
ATOM 594 C CA . THR A 1 81 ? -6.953 2.154 -18.001 1.00 89.50 81 THR A CA 1
ATOM 595 C C . THR A 1 81 ? -7.905 3.139 -17.319 1.00 89.50 81 THR A C 1
ATOM 597 O O . THR A 1 81 ? -7.869 4.326 -17.627 1.00 89.50 81 THR A O 1
ATOM 600 N N . ASN A 1 82 ? -8.721 2.676 -16.368 1.00 85.94 82 ASN A N 1
ATOM 601 C CA . ASN A 1 82 ? -9.692 3.500 -15.633 1.00 85.94 82 ASN A CA 1
ATOM 602 C C . ASN A 1 82 ? -9.245 3.823 -14.192 1.00 85.94 82 ASN A C 1
ATOM 604 O O . ASN A 1 82 ? -10.082 4.105 -13.334 1.00 85.94 82 ASN A O 1
ATOM 608 N N . ALA A 1 83 ? -7.945 3.731 -13.899 1.00 86.50 83 ALA A N 1
ATOM 609 C CA . ALA A 1 83 ? -7.412 4.023 -12.572 1.00 86.50 83 ALA A CA 1
ATOM 610 C C . ALA A 1 83 ? -7.553 5.515 -12.213 1.00 86.50 83 ALA A C 1
ATOM 612 O O . ALA A 1 83 ? -7.330 6.398 -13.040 1.00 86.50 83 ALA A O 1
ATOM 613 N N . THR A 1 84 ? -7.910 5.803 -10.959 1.00 80.50 84 THR A N 1
ATOM 614 C CA . THR A 1 84 ? -8.033 7.179 -10.438 1.00 80.50 84 THR A CA 1
ATOM 615 C C . THR A 1 84 ? -6.701 7.751 -9.957 1.00 80.50 84 THR A C 1
ATOM 617 O O . THR A 1 84 ? -6.469 8.958 -10.051 1.00 80.50 84 THR A O 1
ATOM 620 N N . LEU A 1 85 ? -5.809 6.884 -9.475 1.00 86.31 85 LEU A N 1
ATOM 621 C CA . LEU A 1 85 ? -4.426 7.209 -9.146 1.00 86.31 85 LEU A CA 1
ATOM 622 C C . LEU A 1 85 ? -3.476 6.707 -10.248 1.00 86.31 85 LEU A C 1
ATOM 624 O O . LEU A 1 85 ? -3.856 5.851 -11.048 1.00 86.31 85 LEU A O 1
ATOM 628 N N . PRO A 1 86 ? -2.237 7.230 -10.299 1.00 87.94 86 PRO A N 1
ATOM 629 C CA . PRO A 1 86 ? -1.226 6.806 -11.261 1.00 87.94 86 PRO A CA 1
ATOM 630 C C . PRO A 1 86 ? -0.989 5.300 -11.224 1.00 87.94 86 PRO A C 1
ATOM 632 O O . PRO A 1 86 ? -0.782 4.715 -10.159 1.00 87.94 86 PRO A O 1
ATOM 635 N N . VAL A 1 87 ? -0.963 4.695 -12.407 1.00 94.19 87 VAL A N 1
ATOM 636 C CA . VAL A 1 87 ? -0.586 3.295 -12.569 1.00 94.19 87 VAL A CA 1
ATOM 637 C C . VAL A 1 87 ? 0.927 3.212 -12.644 1.00 94.19 87 VAL A C 1
ATOM 639 O O . VAL A 1 87 ? 1.554 3.922 -13.424 1.00 94.19 87 VAL A O 1
ATOM 642 N N . ILE A 1 88 ? 1.520 2.353 -11.829 1.00 94.75 88 ILE A N 1
ATOM 643 C CA . ILE A 1 88 ? 2.964 2.205 -11.716 1.00 94.75 88 ILE A CA 1
ATOM 644 C C . ILE A 1 88 ? 3.380 0.995 -12.540 1.00 94.75 88 ILE A C 1
ATOM 646 O O . ILE A 1 88 ? 2.924 -0.125 -12.304 1.00 94.75 88 ILE A O 1
ATOM 650 N N . GLN A 1 89 ? 4.255 1.228 -13.507 1.00 94.56 89 GLN A N 1
ATOM 651 C CA . GLN A 1 89 ? 4.831 0.194 -14.347 1.00 94.56 89 GLN A CA 1
ATOM 652 C C . GLN A 1 89 ? 6.269 -0.070 -13.940 1.00 94.56 89 GLN A C 1
ATOM 654 O O . GLN A 1 89 ? 7.030 0.845 -13.623 1.00 94.56 89 GLN A O 1
ATOM 659 N N . ARG A 1 90 ? 6.636 -1.344 -14.000 1.00 93.69 90 ARG A N 1
ATOM 660 C CA . ARG A 1 90 ? 7.970 -1.845 -13.720 1.00 93.69 90 ARG A CA 1
ATOM 661 C C . ARG A 1 90 ? 8.444 -2.711 -14.874 1.00 93.69 90 ARG A C 1
ATOM 663 O O . ARG A 1 90 ? 7.696 -3.585 -15.305 1.00 93.69 90 ARG A O 1
ATOM 670 N N . ILE A 1 91 ? 9.695 -2.525 -15.280 1.00 92.62 91 ILE A N 1
ATOM 671 C CA . ILE A 1 91 ? 10.470 -3.485 -16.072 1.00 92.62 91 ILE A CA 1
ATOM 672 C C . ILE A 1 91 ? 11.722 -3.847 -15.273 1.00 92.62 91 ILE A C 1
ATOM 674 O O . ILE A 1 91 ? 12.405 -2.959 -14.768 1.00 92.62 91 ILE A O 1
ATOM 678 N N . GLU A 1 92 ? 12.012 -5.138 -15.151 1.00 90.19 92 GLU A N 1
ATOM 679 C CA . GLU A 1 92 ? 13.174 -5.662 -14.429 1.00 90.19 92 GLU A CA 1
ATOM 680 C C . GLU A 1 92 ? 13.842 -6.779 -15.237 1.00 90.19 92 GLU A C 1
ATOM 682 O O . GLU A 1 92 ? 13.159 -7.642 -15.794 1.00 90.19 92 GLU A O 1
ATOM 687 N N . ALA A 1 93 ? 15.172 -6.777 -15.288 1.00 88.00 93 ALA A N 1
ATOM 688 C CA . ALA A 1 93 ? 15.956 -7.886 -15.810 1.00 88.00 93 ALA A CA 1
ATOM 689 C C . ALA A 1 93 ? 15.930 -9.053 -14.810 1.00 88.00 93 ALA A C 1
ATOM 691 O O . ALA A 1 93 ? 16.302 -8.886 -13.652 1.00 88.00 93 ALA A O 1
ATOM 692 N N . VAL A 1 94 ? 15.552 -10.258 -15.251 1.00 83.00 94 VAL A N 1
ATOM 693 C CA . VAL A 1 94 ? 15.407 -11.441 -14.371 1.00 83.00 94 VAL A CA 1
ATOM 694 C C . VAL A 1 94 ? 16.679 -11.721 -13.556 1.00 83.00 94 VAL A C 1
ATOM 696 O O . VAL A 1 94 ? 16.610 -12.055 -12.374 1.00 83.00 94 VAL A O 1
ATOM 699 N N . VAL A 1 95 ? 17.845 -11.523 -14.175 1.00 76.88 95 VAL A N 1
ATOM 700 C CA . VAL A 1 95 ? 19.170 -11.756 -13.572 1.00 76.88 95 VAL A CA 1
ATOM 701 C C . VAL A 1 95 ? 19.569 -10.707 -12.530 1.00 76.88 95 VAL A C 1
ATOM 703 O O . VAL A 1 95 ? 20.476 -10.945 -11.741 1.00 76.88 95 VAL A O 1
ATOM 706 N N . ALA A 1 96 ? 18.895 -9.555 -12.491 1.00 67.19 96 ALA A N 1
ATOM 707 C CA . ALA A 1 96 ? 19.258 -8.452 -11.608 1.00 67.19 96 ALA A CA 1
ATOM 708 C C . ALA A 1 96 ? 18.809 -8.639 -10.150 1.00 67.19 96 ALA A C 1
ATOM 710 O O . ALA A 1 96 ? 19.185 -7.856 -9.284 1.00 67.19 96 ALA A O 1
ATOM 711 N N . SER A 1 97 ? 18.026 -9.681 -9.871 1.00 61.31 97 SER A N 1
ATOM 712 C CA . SER A 1 97 ? 17.586 -10.047 -8.521 1.00 61.31 97 SER A CA 1
ATOM 713 C C . SER A 1 97 ? 18.620 -10.871 -7.725 1.00 61.31 97 SER A C 1
ATOM 715 O O . SER A 1 97 ? 18.329 -11.287 -6.603 1.00 61.31 97 SER A O 1
ATOM 717 N N . GLY A 1 98 ? 19.811 -11.116 -8.295 1.00 56.25 98 GLY A N 1
ATOM 718 C CA . GLY A 1 98 ? 20.913 -11.867 -7.676 1.00 56.25 98 GLY A CA 1
ATOM 719 C C . GLY A 1 98 ? 21.697 -11.097 -6.597 1.00 56.25 98 GLY A C 1
ATOM 720 O O . GLY A 1 98 ? 21.598 -9.878 -6.492 1.00 56.25 98 GLY A O 1
ATOM 721 N N . GLU A 1 99 ? 22.466 -11.826 -5.776 1.00 53.66 99 GLU A N 1
ATOM 722 C CA . GLU A 1 99 ? 23.237 -11.290 -4.638 1.00 53.66 99 GLU A CA 1
ATOM 723 C C . GLU A 1 99 ? 24.278 -10.216 -5.029 1.00 53.66 99 GLU A C 1
ATOM 725 O O . GLU A 1 99 ? 24.839 -10.221 -6.128 1.00 53.66 99 GLU A O 1
ATOM 730 N N . GLU A 1 100 ? 24.576 -9.307 -4.091 1.00 53.66 100 GLU A N 1
ATOM 731 C CA . GLU A 1 100 ? 25.616 -8.281 -4.236 1.00 53.66 100 GLU A CA 1
ATOM 732 C C . GLU A 1 100 ? 27.001 -8.893 -4.537 1.00 53.66 100 GLU A C 1
ATOM 734 O O . GLU A 1 100 ? 27.429 -9.853 -3.898 1.00 53.66 100 GLU A O 1
ATOM 739 N N . GLY A 1 101 ? 27.749 -8.294 -5.473 1.00 52.88 101 GLY A N 1
ATOM 740 C CA . GLY A 1 101 ? 29.135 -8.680 -5.787 1.00 52.88 101 GLY A CA 1
ATOM 741 C C . GLY A 1 101 ? 29.316 -9.572 -7.021 1.00 52.88 101 GLY A C 1
ATOM 742 O O . GLY A 1 101 ? 30.445 -9.960 -7.328 1.00 52.88 101 GLY A O 1
ATOM 743 N N . TRP A 1 102 ? 28.240 -9.869 -7.750 1.00 58.75 102 TRP A N 1
ATOM 744 C CA . TRP A 1 102 ? 28.285 -10.492 -9.077 1.00 58.75 102 TRP A CA 1
ATOM 745 C C . TRP A 1 102 ? 28.530 -9.463 -10.197 1.00 58.75 102 TRP A C 1
ATOM 747 O O . TRP A 1 102 ? 28.175 -8.290 -10.075 1.00 58.75 102 TRP A O 1
ATOM 757 N N . ASN A 1 103 ? 29.125 -9.893 -11.315 1.00 66.56 103 ASN A N 1
ATOM 758 C CA . ASN A 1 103 ? 29.273 -9.062 -12.517 1.00 66.56 103 ASN A CA 1
ATOM 759 C C . ASN A 1 103 ? 27.916 -8.946 -13.244 1.00 66.56 103 ASN A C 1
ATOM 761 O O . ASN A 1 103 ? 27.718 -9.537 -14.301 1.00 66.56 103 ASN A O 1
ATOM 765 N N . ILE A 1 104 ? 26.986 -8.176 -12.669 1.00 72.38 104 ILE A N 1
ATOM 766 C CA . ILE A 1 104 ? 25.586 -8.069 -13.122 1.00 72.38 104 ILE A CA 1
ATOM 767 C C . ILE A 1 104 ? 25.482 -7.542 -14.566 1.00 72.38 104 ILE A C 1
ATOM 769 O O . ILE A 1 104 ? 24.621 -7.983 -15.323 1.00 72.38 104 ILE A O 1
ATOM 773 N N . ALA A 1 105 ? 26.372 -6.633 -14.974 1.00 73.75 105 ALA A N 1
ATOM 774 C CA . ALA A 1 105 ? 26.382 -6.052 -16.322 1.00 73.75 105 ALA A CA 1
ATOM 775 C C . ALA A 1 105 ? 26.562 -7.112 -17.443 1.00 73.75 105 ALA A C 1
ATOM 777 O O . ALA A 1 105 ? 25.676 -7.240 -18.294 1.00 73.75 105 ALA A O 1
ATOM 778 N N . PRO A 1 106 ? 27.621 -7.954 -17.430 1.00 74.12 106 PRO A N 1
ATOM 779 C CA . PRO A 1 106 ? 27.765 -9.072 -18.372 1.00 74.12 106 PRO A CA 1
ATOM 780 C C . PRO A 1 106 ? 26.587 -10.059 -18.426 1.00 74.12 106 PRO A C 1
ATOM 782 O O . PRO A 1 106 ? 26.257 -10.574 -19.500 1.00 74.12 106 PRO A O 1
ATOM 785 N N . ASP A 1 107 ? 25.935 -10.325 -17.295 1.00 74.81 107 ASP A N 1
ATOM 786 C CA . ASP A 1 107 ? 24.783 -11.234 -17.246 1.00 74.81 107 ASP A CA 1
ATOM 787 C C . ASP A 1 107 ? 23.540 -10.605 -17.872 1.00 74.81 107 ASP A C 1
ATOM 789 O O . ASP A 1 107 ? 22.771 -11.287 -18.557 1.00 74.81 107 ASP A O 1
ATOM 793 N N . ILE A 1 108 ? 23.379 -9.285 -17.710 1.00 78.25 108 ILE A N 1
ATOM 794 C CA . ILE A 1 108 ? 22.308 -8.548 -18.372 1.00 78.25 108 ILE A CA 1
ATOM 795 C C . ILE A 1 108 ? 22.464 -8.609 -19.898 1.00 78.25 108 ILE A C 1
ATOM 797 O O . ILE A 1 108 ? 21.489 -8.806 -20.626 1.00 78.25 108 ILE A O 1
ATOM 801 N N . HIS A 1 109 ? 23.698 -8.509 -20.388 1.00 72.75 109 HIS A N 1
ATOM 802 C CA . HIS A 1 109 ? 24.001 -8.542 -21.816 1.00 72.75 109 HIS A CA 1
ATOM 803 C C . HIS A 1 109 ? 23.795 -9.927 -22.463 1.00 72.75 109 HIS A C 1
ATOM 805 O O . HIS A 1 109 ? 23.284 -10.020 -23.580 1.00 72.75 109 HIS A O 1
ATOM 811 N N . SER A 1 110 ? 24.198 -11.007 -21.786 1.00 65.94 110 SER A N 1
ATOM 812 C CA . SER A 1 110 ? 24.366 -12.326 -22.417 1.00 65.94 110 SER A CA 1
ATOM 813 C C . SER A 1 110 ? 23.092 -13.175 -22.526 1.00 65.94 110 SER A C 1
ATOM 815 O O . SER A 1 110 ? 22.998 -13.986 -23.450 1.00 65.94 110 SER A O 1
ATOM 817 N N . ASN A 1 111 ? 22.107 -13.016 -21.627 1.00 62.19 111 ASN A N 1
ATOM 818 C CA . ASN A 1 111 ? 20.875 -13.821 -21.649 1.00 62.19 111 ASN A CA 1
ATOM 819 C C . ASN A 1 111 ? 19.722 -13.231 -20.803 1.00 62.19 111 ASN A C 1
ATOM 821 O O . ASN A 1 111 ? 19.213 -13.890 -19.892 1.00 62.19 111 ASN A O 1
ATOM 825 N N . THR A 1 112 ? 19.281 -11.996 -21.068 1.00 66.81 112 THR A N 1
ATOM 826 C CA . THR A 1 112 ? 18.184 -11.397 -20.288 1.00 66.81 112 THR A CA 1
ATOM 827 C C . THR A 1 112 ? 16.797 -11.647 -20.843 1.00 66.81 112 THR A C 1
ATOM 829 O O . THR A 1 112 ? 16.388 -11.121 -21.880 1.00 66.81 112 THR A O 1
ATOM 832 N N . GLY A 1 113 ? 16.012 -12.379 -20.054 1.00 82.50 113 GLY A N 1
ATOM 833 C CA . GLY A 1 113 ? 14.585 -12.116 -19.967 1.00 82.50 113 GLY A CA 1
ATOM 834 C C . GLY A 1 113 ? 14.356 -10.837 -19.165 1.00 82.50 113 GLY A C 1
ATOM 835 O O . GLY A 1 113 ? 14.954 -10.650 -18.104 1.00 82.50 113 GLY A O 1
ATOM 836 N N . TYR A 1 114 ? 13.478 -9.974 -19.663 1.00 89.31 114 TYR A N 1
ATOM 837 C CA . TYR A 1 114 ? 12.884 -8.909 -18.868 1.00 89.31 114 TYR A CA 1
ATOM 838 C C . TYR A 1 114 ? 11.475 -9.325 -18.477 1.00 89.31 114 TYR A C 1
ATOM 840 O O . TYR A 1 114 ? 10.749 -9.920 -19.275 1.00 89.31 114 TYR A O 1
ATOM 848 N N . VAL A 1 115 ? 11.095 -9.002 -17.249 1.00 91.31 115 VAL A N 1
ATOM 849 C CA . VAL A 1 115 ? 9.732 -9.161 -16.751 1.00 91.31 115 VAL A CA 1
ATOM 850 C C . VAL A 1 115 ? 9.124 -7.795 -16.510 1.00 91.31 115 VAL A C 1
ATOM 852 O O . VAL A 1 115 ? 9.805 -6.859 -16.087 1.00 91.31 115 VAL A O 1
ATOM 855 N N . ALA A 1 116 ? 7.827 -7.686 -16.773 1.00 93.00 116 ALA A N 1
ATOM 856 C CA . ALA A 1 116 ? 7.089 -6.457 -16.561 1.00 93.00 116 ALA A CA 1
ATOM 857 C C . ALA A 1 116 ? 5.874 -6.680 -15.667 1.00 93.00 116 ALA A C 1
ATOM 859 O O . ALA A 1 116 ? 5.127 -7.657 -15.794 1.00 93.00 116 ALA A O 1
ATOM 860 N N . THR A 1 117 ? 5.666 -5.736 -14.757 1.00 93.88 117 THR A N 1
ATOM 861 C CA . THR A 1 117 ? 4.534 -5.731 -13.833 1.00 93.88 117 THR A CA 1
ATOM 862 C C . THR A 1 117 ? 3.902 -4.355 -13.841 1.00 93.88 117 THR A C 1
ATOM 864 O O . THR A 1 117 ? 4.595 -3.341 -13.811 1.00 93.88 117 THR A O 1
ATOM 867 N N . GLU A 1 118 ? 2.580 -4.327 -13.859 1.00 94.44 118 GLU A N 1
ATOM 868 C CA . GLU A 1 118 ? 1.799 -3.107 -13.759 1.00 94.44 118 GLU A CA 1
ATOM 869 C C . GLU A 1 118 ? 0.952 -3.166 -12.491 1.00 94.44 118 GLU A C 1
ATOM 871 O O . GLU A 1 118 ? 0.284 -4.172 -12.253 1.00 94.44 118 GLU A O 1
ATOM 876 N N . CYS A 1 119 ? 0.978 -2.108 -11.683 1.00 96.00 119 CYS A N 1
ATOM 877 C CA . CYS A 1 119 ? 0.215 -2.010 -10.445 1.00 96.00 119 CYS A CA 1
ATOM 878 C C . CYS A 1 119 ? -0.586 -0.707 -10.375 1.00 96.00 119 CYS A C 1
ATOM 880 O O . CYS A 1 119 ? -0.051 0.371 -10.617 1.00 96.00 119 CYS A O 1
ATOM 882 N N . SER A 1 120 ? -1.850 -0.797 -9.972 1.00 95.12 120 SER A N 1
ATOM 883 C CA . SER A 1 120 ? -2.718 0.341 -9.665 1.00 95.12 120 SER A CA 1
ATOM 884 C C . SER A 1 120 ? -3.020 0.383 -8.169 1.00 95.12 120 SER A C 1
ATOM 886 O O . SER A 1 120 ? -3.320 -0.648 -7.560 1.00 95.12 120 SER A O 1
ATOM 888 N N . LEU A 1 121 ? -2.936 1.574 -7.576 1.00 93.75 121 LEU A N 1
ATOM 889 C CA . LEU A 1 121 ? -3.367 1.840 -6.205 1.00 93.75 121 LEU A CA 1
ATOM 890 C C . LEU A 1 121 ? -4.756 2.468 -6.256 1.00 93.75 121 LEU A C 1
ATOM 892 O O . LEU A 1 121 ? -4.914 3.581 -6.739 1.00 93.75 121 LEU A O 1
ATOM 896 N N . GLU A 1 122 ? -5.775 1.779 -5.759 1.00 91.88 122 GLU A N 1
ATOM 897 C CA . GLU A 1 122 ? -7.155 2.251 -5.864 1.00 91.88 122 GLU A CA 1
ATOM 898 C C . GLU A 1 122 ? -7.718 2.611 -4.490 1.00 91.88 122 GLU A C 1
ATOM 900 O O . GLU A 1 122 ? -7.766 1.744 -3.608 1.00 91.88 122 GLU A O 1
ATOM 905 N N . PRO A 1 123 ? -8.179 3.861 -4.291 1.00 92.25 123 PRO A N 1
ATOM 906 C CA . PRO A 1 123 ? -8.980 4.214 -3.131 1.00 92.25 123 PRO A CA 1
ATOM 907 C C . PRO A 1 123 ? -10.280 3.409 -3.119 1.00 92.25 123 PRO A C 1
ATOM 909 O O . PRO A 1 123 ? -11.002 3.354 -4.113 1.00 92.25 123 PRO A O 1
ATOM 912 N N . ILE A 1 124 ? -10.587 2.810 -1.976 1.00 93.69 124 ILE A N 1
ATOM 913 C CA . ILE A 1 124 ? -11.787 2.005 -1.746 1.00 93.69 124 ILE A CA 1
ATOM 914 C C . ILE A 1 124 ? -12.378 2.330 -0.377 1.00 93.69 124 ILE A C 1
ATOM 916 O O . ILE A 1 124 ? -11.711 2.897 0.490 1.00 93.69 124 ILE A O 1
ATOM 920 N N . VAL A 1 125 ? -13.621 1.922 -0.145 1.00 94.81 125 VAL A N 1
ATOM 921 C CA . VAL A 1 125 ? -14.136 1.782 1.222 1.00 94.81 125 VAL A CA 1
ATOM 922 C C . VAL A 1 125 ? -14.007 0.321 1.610 1.00 94.81 125 VAL A C 1
ATOM 924 O O . VAL A 1 125 ? -14.421 -0.558 0.856 1.00 94.81 125 VAL A O 1
ATOM 927 N N . ARG A 1 126 ? -13.434 0.052 2.781 1.00 95.44 126 ARG A N 1
ATOM 928 C CA . ARG A 1 126 ? -13.257 -1.304 3.305 1.00 95.44 126 ARG A CA 1
ATOM 929 C C . ARG A 1 126 ? -13.937 -1.421 4.659 1.00 95.44 126 ARG A C 1
ATOM 931 O O . ARG A 1 126 ? -13.655 -0.634 5.565 1.00 95.44 126 ARG A O 1
ATOM 938 N N . SER A 1 127 ? -14.809 -2.418 4.784 1.00 95.69 127 SER A N 1
ATOM 939 C CA . SER A 1 127 ? -15.383 -2.833 6.061 1.00 95.69 127 SER A CA 1
ATOM 940 C C . SER A 1 127 ? -14.508 -3.907 6.689 1.00 95.69 127 SER A C 1
ATOM 942 O O . SER A 1 127 ? -14.215 -4.928 6.057 1.00 95.69 127 SER A O 1
ATOM 944 N N . VAL A 1 128 ? -14.085 -3.673 7.929 1.00 95.56 128 VAL A N 1
ATOM 945 C CA . VAL A 1 128 ? -13.260 -4.612 8.688 1.00 95.56 128 VAL A CA 1
ATOM 946 C C . VAL A 1 128 ? -13.870 -4.896 10.050 1.00 95.56 128 VAL A C 1
ATOM 948 O O . VAL A 1 128 ? -14.454 -4.018 10.683 1.00 95.56 128 VAL A O 1
ATOM 951 N N . LYS A 1 129 ? -13.683 -6.126 10.525 1.00 95.56 129 LYS A N 1
ATOM 952 C CA . LYS A 1 129 ? -13.933 -6.511 11.910 1.00 95.56 129 LYS A CA 1
ATOM 953 C C . LYS A 1 129 ? -12.609 -6.833 12.584 1.00 95.56 129 LYS A C 1
ATOM 955 O O . LYS A 1 129 ? -11.928 -7.793 12.208 1.00 95.56 129 LYS A O 1
ATOM 960 N N . ALA A 1 130 ? -12.254 -6.009 13.563 1.00 94.25 130 ALA A N 1
ATOM 961 C CA . ALA A 1 130 ? -11.013 -6.119 14.311 1.00 94.25 130 ALA A CA 1
ATOM 962 C C . ALA A 1 130 ? -11.208 -6.919 15.606 1.00 94.25 130 ALA A C 1
ATOM 964 O O . ALA A 1 130 ? -12.241 -6.840 16.277 1.00 94.25 130 ALA A O 1
ATOM 965 N N . SER A 1 131 ? -10.185 -7.680 15.981 1.00 95.06 131 SER A N 1
ATOM 966 C CA . SER A 1 131 ? -10.128 -8.386 17.257 1.00 95.06 131 SER A CA 1
ATOM 967 C C . SER A 1 131 ? -8.693 -8.484 17.758 1.00 95.06 131 SER A C 1
ATOM 969 O O . SER A 1 131 ? -7.745 -8.555 16.980 1.00 95.06 131 SER A O 1
ATOM 971 N N . VAL A 1 132 ? -8.541 -8.496 19.073 1.00 95.44 132 VAL A N 1
ATOM 972 C CA . VAL A 1 132 ? -7.296 -8.799 19.766 1.00 95.44 132 VAL A CA 1
ATOM 973 C C . VAL A 1 132 ? -7.567 -10.028 20.614 1.00 95.44 132 VAL A C 1
ATOM 975 O O . VAL A 1 132 ? -8.486 -10.016 21.430 1.00 95.44 132 VAL A O 1
ATOM 978 N N . ASN A 1 133 ? -6.780 -11.080 20.417 1.00 94.50 133 ASN A N 1
ATOM 979 C CA . ASN A 1 133 ? -6.816 -12.275 21.252 1.00 94.50 133 ASN A CA 1
ATOM 980 C C . ASN A 1 133 ? -5.403 -12.563 21.747 1.00 94.50 133 ASN A C 1
ATOM 982 O O . ASN A 1 133 ? -4.481 -12.675 20.939 1.00 94.50 133 ASN A O 1
ATOM 986 N N . SER A 1 134 ? -5.237 -12.681 23.062 1.00 91.62 134 SER A N 1
ATOM 987 C CA . SER A 1 134 ? -3.942 -12.918 23.702 1.00 91.62 134 SER A CA 1
ATOM 988 C C . SER A 1 134 ? -2.886 -11.902 23.248 1.00 91.62 134 SER A C 1
ATOM 990 O O . SER A 1 134 ? -1.760 -12.258 22.909 1.00 91.62 134 SER A O 1
ATOM 992 N N . SER A 1 135 ? -3.284 -10.628 23.184 1.00 90.75 135 SER A N 1
ATOM 993 C CA . SER A 1 135 ? -2.471 -9.492 22.724 1.00 90.75 135 SER A CA 1
ATOM 994 C C . SER A 1 135 ? -2.057 -9.522 21.245 1.00 90.75 135 SER A C 1
ATOM 996 O O . SER A 1 135 ? -1.285 -8.668 20.815 1.00 90.75 135 SER A O 1
ATOM 998 N N . VAL A 1 136 ? -2.592 -10.444 20.440 1.00 93.50 136 VAL A N 1
ATOM 999 C CA . VAL A 1 136 ? -2.362 -10.499 18.990 1.00 93.50 136 VAL A CA 1
ATOM 1000 C C . VAL A 1 136 ? -3.532 -9.854 18.257 1.00 93.50 136 VAL A C 1
ATOM 1002 O O . VAL A 1 136 ? -4.669 -10.319 18.356 1.00 93.50 136 VAL A O 1
ATOM 1005 N N . TYR A 1 137 ? -3.246 -8.790 17.506 1.00 91.94 137 TYR A N 1
ATOM 1006 C CA . TYR A 1 137 ? -4.219 -8.086 16.672 1.00 91.94 137 TYR A CA 1
ATOM 1007 C C . TYR A 1 137 ? -4.503 -8.846 15.374 1.00 91.94 137 TYR A C 1
ATOM 1009 O O . TYR A 1 137 ? -3.581 -9.327 14.713 1.00 91.94 137 TYR A O 1
ATOM 1017 N N . ARG A 1 138 ? -5.779 -8.937 14.993 1.00 93.25 138 ARG A N 1
ATOM 1018 C CA . ARG A 1 138 ? -6.238 -9.498 13.720 1.00 93.25 138 ARG A CA 1
ATOM 1019 C C . ARG A 1 138 ? -7.397 -8.678 13.171 1.00 93.25 138 ARG A C 1
ATOM 1021 O O . ARG A 1 138 ? -8.364 -8.410 13.885 1.00 93.25 138 ARG A O 1
ATOM 1028 N N . GLU A 1 139 ? -7.328 -8.363 11.884 1.00 92.62 139 GLU A N 1
ATOM 1029 C CA . GLU A 1 139 ? -8.444 -7.811 11.116 1.00 92.62 139 GLU A CA 1
ATOM 1030 C C . GLU A 1 139 ? -9.000 -8.865 10.167 1.00 92.62 139 GLU A C 1
ATOM 1032 O O . GLU A 1 139 ? -8.259 -9.628 9.550 1.00 92.62 139 GLU A O 1
ATOM 1037 N N . THR A 1 140 ? -10.321 -8.881 10.035 1.00 95.19 140 THR A N 1
ATOM 1038 C CA . THR A 1 140 ? -11.023 -9.659 9.015 1.00 95.19 140 THR A CA 1
ATOM 1039 C C . THR A 1 140 ? -11.760 -8.698 8.098 1.00 95.19 140 THR A C 1
ATOM 1041 O O . THR A 1 140 ? -12.526 -7.855 8.567 1.00 95.19 140 THR A O 1
ATOM 1044 N N . VAL A 1 141 ? -11.499 -8.790 6.795 1.00 95.62 141 VAL A N 1
ATO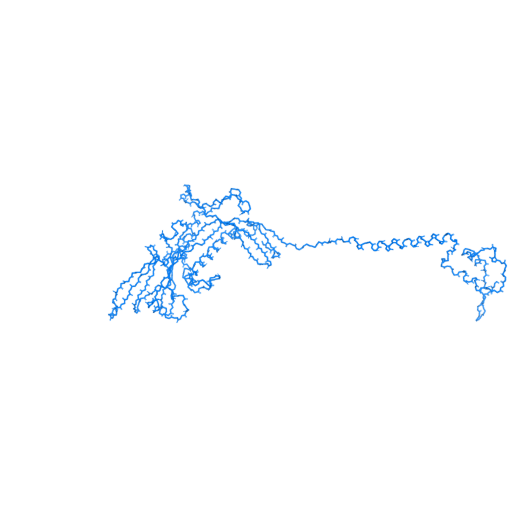M 1045 C CA . VAL A 1 141 ? -12.191 -7.978 5.788 1.00 95.62 141 VAL A CA 1
ATOM 1046 C C . VAL A 1 141 ? -13.564 -8.589 5.544 1.00 95.62 141 VAL A C 1
ATOM 1048 O O . VAL A 1 141 ? -13.662 -9.772 5.227 1.00 95.62 141 VAL A O 1
ATOM 1051 N N . LEU A 1 142 ? -14.618 -7.793 5.710 1.00 95.88 142 LEU A N 1
ATOM 1052 C CA . LEU A 1 142 ? -15.993 -8.241 5.483 1.00 95.88 142 LEU A CA 1
ATOM 1053 C C . LEU A 1 142 ? -16.449 -7.945 4.057 1.00 95.88 142 LEU A C 1
ATOM 1055 O O . LEU A 1 142 ? -17.087 -8.780 3.426 1.00 95.88 142 LEU A O 1
ATOM 1059 N N . THR A 1 143 ? -16.131 -6.749 3.555 1.00 95.00 143 THR A N 1
ATOM 1060 C CA . THR A 1 143 ? -16.457 -6.330 2.190 1.00 95.00 143 THR A CA 1
ATOM 1061 C C . THR A 1 143 ? -15.634 -5.114 1.769 1.00 95.00 143 THR A C 1
ATOM 1063 O O . THR A 1 143 ? -15.112 -4.371 2.608 1.00 95.00 143 THR A O 1
ATOM 1066 N N . GLU A 1 144 ? -15.586 -4.879 0.460 1.00 94.69 144 GLU A N 1
ATOM 1067 C CA . GLU A 1 144 ? -14.981 -3.704 -0.162 1.00 94.69 144 GLU A CA 1
ATOM 1068 C C . GLU A 1 144 ? -15.951 -3.062 -1.155 1.00 94.69 144 GLU A C 1
ATOM 1070 O O . GLU A 1 144 ? -16.685 -3.753 -1.862 1.00 94.69 144 GLU A O 1
ATOM 1075 N N . TRP A 1 145 ? -15.927 -1.734 -1.234 1.00 92.88 145 TRP A N 1
ATOM 1076 C CA . TRP A 1 145 ? -16.664 -0.962 -2.227 1.00 92.88 145 TRP A CA 1
ATOM 1077 C C . TRP A 1 145 ? -15.692 -0.137 -3.059 1.00 92.88 145 TRP A C 1
ATOM 1079 O O . TRP A 1 145 ? -14.869 0.607 -2.527 1.00 92.88 145 TRP A O 1
ATOM 1089 N N . THR A 1 146 ? -15.819 -0.272 -4.375 1.00 90.94 146 THR A N 1
ATOM 1090 C CA . THR A 1 146 ? -14.869 0.263 -5.361 1.00 90.94 146 THR A CA 1
ATOM 1091 C C . THR A 1 146 ? -15.475 1.345 -6.245 1.00 90.94 146 THR A C 1
ATOM 1093 O O . THR A 1 146 ? -14.766 1.977 -7.021 1.00 90.94 146 THR A O 1
ATOM 1096 N N . LYS A 1 147 ? -16.795 1.553 -6.166 1.00 86.88 147 LYS A N 1
ATOM 1097 C CA . LYS A 1 147 ? -17.482 2.552 -6.980 1.00 86.88 147 LYS A CA 1
ATOM 1098 C C . LYS A 1 147 ? -17.097 3.948 -6.490 1.00 86.88 147 LYS A C 1
ATOM 1100 O O . LYS A 1 147 ? -17.426 4.324 -5.365 1.00 86.88 147 LYS A O 1
ATOM 1105 N N . VAL A 1 148 ? -16.431 4.698 -7.361 1.00 83.25 148 VAL A N 1
ATOM 1106 C CA . VAL A 1 148 ? -16.084 6.102 -7.146 1.00 83.25 148 VAL A CA 1
ATOM 1107 C C . VAL A 1 148 ? -17.047 6.964 -7.950 1.00 83.25 148 VAL A C 1
ATOM 1109 O O . VAL A 1 148 ? -17.203 6.775 -9.155 1.00 83.25 148 VAL A O 1
ATOM 1112 N N . GLU A 1 149 ? -17.694 7.909 -7.282 1.00 82.94 149 GLU A N 1
ATOM 1113 C CA . GLU A 1 149 ? -18.478 8.956 -7.922 1.00 82.94 149 GLU A CA 1
ATOM 1114 C C . GLU A 1 149 ? -17.625 10.220 -7.990 1.00 82.94 149 GLU A C 1
ATOM 1116 O O . GLU A 1 149 ? -17.210 10.771 -6.965 1.00 82.94 149 GLU A O 1
ATOM 1121 N N . VAL A 1 1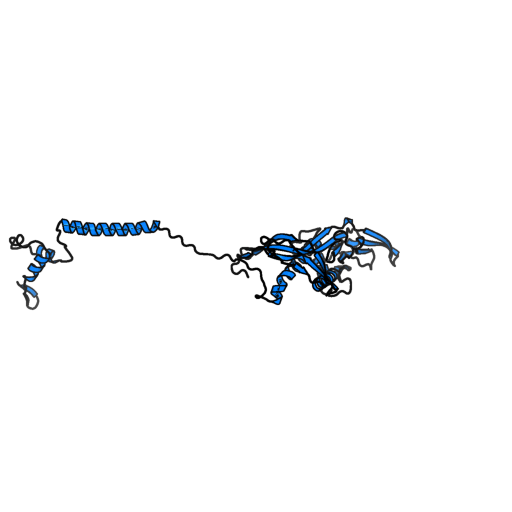50 ? -17.325 10.636 -9.222 1.00 77.50 150 VAL A N 1
ATOM 1122 C CA . VAL A 1 150 ? -16.562 11.848 -9.516 1.00 77.50 150 VAL A CA 1
ATOM 1123 C C . VAL A 1 150 ? -17.542 12.940 -9.910 1.00 77.50 150 VAL A C 1
ATOM 1125 O O . VAL A 1 150 ? -18.324 12.764 -10.844 1.00 77.50 150 VAL A O 1
ATOM 1128 N N . TRP A 1 151 ? -17.509 14.063 -9.201 1.00 74.00 151 TRP A N 1
ATOM 1129 C CA . TRP A 1 151 ? -18.317 15.233 -9.532 1.00 74.00 151 TRP A CA 1
ATOM 1130 C C . TRP A 1 151 ? -17.483 16.504 -9.437 1.00 74.00 151 TRP A C 1
ATOM 1132 O O . TRP A 1 151 ? -16.604 16.635 -8.581 1.00 74.00 151 TRP A O 1
ATOM 1142 N N . HIS A 1 152 ? -17.762 17.436 -10.343 1.00 74.06 152 HIS A N 1
ATOM 1143 C CA . HIS A 1 152 ? -17.050 18.699 -10.422 1.00 74.06 152 HIS A CA 1
ATOM 1144 C C . HIS A 1 152 ? -17.603 19.677 -9.382 1.00 74.06 152 HIS A C 1
ATOM 1146 O O . HIS A 1 152 ? -18.783 20.028 -9.417 1.00 74.06 152 HIS A O 1
ATOM 1152 N N . ASP A 1 153 ? -16.768 20.118 -8.443 1.00 69.44 153 ASP A N 1
ATOM 1153 C CA . ASP A 1 153 ? -17.126 21.189 -7.515 1.00 69.44 153 ASP A CA 1
ATOM 1154 C C . ASP A 1 153 ? -16.904 22.538 -8.210 1.00 69.44 153 ASP A C 1
ATOM 1156 O O . ASP A 1 153 ? -15.786 23.059 -8.215 1.00 69.44 153 ASP A O 1
ATOM 1160 N N . GLU A 1 154 ? -17.968 23.100 -8.793 1.00 72.00 154 GLU A N 1
ATOM 1161 C CA . GLU A 1 154 ? -17.937 24.384 -9.514 1.00 72.00 154 GLU A CA 1
ATOM 1162 C C . GLU A 1 154 ? -17.382 25.533 -8.654 1.00 72.00 154 GLU A C 1
ATOM 1164 O O . GLU A 1 154 ? -16.663 26.396 -9.154 1.00 72.00 154 GLU A O 1
ATOM 1169 N N . LEU A 1 155 ? -17.641 25.524 -7.340 1.00 72.00 155 LEU A N 1
ATOM 1170 C CA . LEU A 1 155 ? -17.177 26.569 -6.420 1.00 72.00 155 LEU A CA 1
ATOM 1171 C C . LEU A 1 155 ? -15.666 26.509 -6.179 1.00 72.00 155 LEU A C 1
ATOM 1173 O O . LEU A 1 155 ? -15.052 27.515 -5.822 1.00 72.00 155 LEU A O 1
ATOM 1177 N N . LYS A 1 156 ? -15.066 25.326 -6.330 1.00 68.06 156 LYS A N 1
ATOM 1178 C CA . LYS A 1 156 ? -13.631 25.094 -6.117 1.00 68.06 156 LYS A CA 1
ATOM 1179 C C . LYS A 1 156 ? -12.887 24.726 -7.394 1.00 68.06 156 LYS A C 1
ATOM 1181 O O . LYS A 1 156 ? -11.708 24.387 -7.295 1.00 68.06 156 LYS A O 1
ATOM 1186 N N . SER A 1 157 ? -13.558 24.762 -8.549 1.00 71.31 157 SER A N 1
ATOM 1187 C CA . SER A 1 157 ? -13.030 24.361 -9.857 1.00 71.31 157 SER A CA 1
ATOM 1188 C C . SER A 1 157 ? -12.223 23.053 -9.786 1.00 71.31 157 SER A C 1
ATOM 1190 O O . SER A 1 157 ? -11.115 22.970 -10.321 1.00 71.31 157 SER A O 1
ATOM 1192 N N . SER A 1 158 ? -12.708 22.053 -9.041 1.00 69.44 158 SER A N 1
ATOM 1193 C CA . SER A 1 158 ? -11.956 20.814 -8.799 1.00 69.44 158 SER A CA 1
ATOM 1194 C C . SER A 1 158 ? -12.851 19.596 -8.606 1.00 69.44 158 SER A C 1
ATOM 1196 O O . SER A 1 158 ? -13.924 19.681 -8.012 1.00 69.44 158 SER A O 1
ATOM 1198 N N . ASP A 1 159 ? -12.383 18.445 -9.086 1.00 74.81 159 ASP A N 1
ATOM 1199 C CA . ASP A 1 159 ? -13.141 17.196 -9.031 1.00 74.81 159 ASP A CA 1
ATOM 1200 C C . ASP A 1 159 ? -13.025 16.539 -7.658 1.00 74.81 159 ASP A C 1
ATOM 1202 O O . ASP A 1 159 ? -11.923 16.315 -7.143 1.00 74.81 159 ASP A O 1
ATOM 1206 N N . ARG A 1 160 ? -14.172 16.219 -7.058 1.00 77.44 160 ARG A N 1
ATOM 1207 C CA . ARG A 1 160 ? -14.258 15.468 -5.804 1.00 77.44 160 ARG A CA 1
ATOM 1208 C C . ARG A 1 160 ? -14.486 13.996 -6.084 1.00 77.44 160 ARG A C 1
ATOM 1210 O O . ARG A 1 160 ? -15.254 13.636 -6.969 1.00 77.44 160 ARG A O 1
ATOM 1217 N N . TYR A 1 161 ? -13.846 13.171 -5.264 1.00 81.94 161 TYR A N 1
ATOM 1218 C CA . TYR A 1 161 ? -13.925 11.719 -5.333 1.00 81.94 161 TYR A CA 1
ATOM 1219 C C . TYR A 1 161 ? -14.673 11.233 -4.099 1.00 81.94 161 TYR A C 1
ATOM 1221 O O . TYR A 1 161 ? -14.135 11.264 -2.987 1.00 81.94 161 TYR A O 1
ATOM 1229 N N . SER A 1 162 ? -15.924 10.825 -4.285 1.00 85.62 162 SER A N 1
ATOM 1230 C CA . SER A 1 162 ? -16.773 10.314 -3.212 1.00 85.62 162 SER A CA 1
ATOM 1231 C C . SER A 1 162 ? -17.054 8.832 -3.437 1.00 85.62 162 SER A C 1
ATOM 1233 O O . SER A 1 162 ? -17.462 8.419 -4.517 1.00 85.62 162 SER A O 1
ATOM 1235 N N . LEU A 1 163 ? -16.836 8.023 -2.406 1.00 87.44 163 LEU A N 1
ATOM 1236 C CA . LEU A 1 163 ? -17.226 6.623 -2.368 1.00 87.44 163 LEU A CA 1
ATOM 1237 C C . LEU A 1 163 ? -18.460 6.495 -1.479 1.00 87.44 163 LEU A C 1
ATOM 1239 O O . LEU A 1 163 ? -18.430 6.842 -0.294 1.00 87.44 163 LEU A O 1
ATOM 1243 N N . LEU A 1 164 ? -19.547 6.018 -2.081 1.00 85.19 164 LEU A N 1
ATOM 1244 C CA . LEU A 1 164 ? -20.870 5.947 -1.466 1.00 85.19 164 LEU A CA 1
ATOM 1245 C C . LEU A 1 164 ? -21.312 4.480 -1.388 1.00 85.19 164 LEU A C 1
ATOM 1247 O O . LEU A 1 164 ? -22.024 3.997 -2.272 1.00 85.19 164 LEU A O 1
ATOM 1251 N N . PRO A 1 165 ? -20.845 3.724 -0.378 1.00 87.81 165 PRO A N 1
ATOM 1252 C CA . PRO A 1 165 ? -21.361 2.387 -0.136 1.00 87.81 165 PRO A CA 1
ATOM 1253 C C . PRO A 1 165 ? -22.839 2.454 0.267 1.00 87.81 165 PRO A C 1
ATOM 1255 O O . PRO A 1 165 ? -23.276 3.390 0.937 1.00 87.81 165 PRO A O 1
ATOM 1258 N N . ASN A 1 166 ? -23.610 1.429 -0.100 1.00 87.69 166 ASN A N 1
ATOM 1259 C CA . ASN A 1 166 ? -24.978 1.295 0.395 1.00 87.69 166 ASN A CA 1
ATOM 1260 C C . ASN A 1 166 ? -24.967 1.157 1.923 1.00 87.69 166 ASN A C 1
ATOM 1262 O O . ASN A 1 166 ? -24.133 0.436 2.477 1.00 87.69 166 ASN A O 1
ATOM 1266 N N . TRP A 1 167 ? -25.921 1.813 2.586 1.00 86.75 167 TRP A N 1
ATOM 1267 C CA . TRP A 1 167 ? -26.084 1.717 4.033 1.00 86.75 167 TRP A CA 1
ATOM 1268 C C . TRP A 1 167 ? -26.261 0.259 4.468 1.00 86.75 167 TRP A C 1
ATOM 1270 O O . TRP A 1 167 ? -27.129 -0.457 3.964 1.00 86.75 167 TRP A O 1
ATOM 1280 N N . ASN A 1 168 ? -25.425 -0.165 5.413 1.00 91.25 168 ASN A N 1
ATOM 1281 C CA . ASN A 1 168 ? -25.529 -1.455 6.068 1.00 91.25 168 ASN A CA 1
ATOM 1282 C C . ASN A 1 168 ? -24.804 -1.407 7.421 1.00 91.25 168 ASN A C 1
ATOM 1284 O O . ASN A 1 168 ? -23.574 -1.469 7.486 1.00 91.25 168 ASN A O 1
ATOM 1288 N N . GLU A 1 169 ? -25.581 -1.340 8.499 1.00 89.50 169 GLU A N 1
ATOM 1289 C CA . GLU A 1 169 ? -25.068 -1.243 9.870 1.00 89.50 169 GLU A CA 1
ATOM 1290 C C . GLU A 1 169 ? -24.235 -2.472 10.268 1.00 89.50 169 GLU A C 1
ATOM 1292 O O . GLU A 1 169 ? -23.194 -2.336 10.904 1.00 89.50 169 GLU A O 1
ATOM 1297 N N . SER A 1 170 ? -24.596 -3.667 9.782 1.00 92.62 170 SER A N 1
ATOM 1298 C CA . SER A 1 170 ? -23.818 -4.895 10.029 1.00 92.62 170 SER A CA 1
ATOM 1299 C C . SER A 1 170 ? -22.422 -4.882 9.393 1.00 92.62 170 SER A C 1
ATOM 1301 O O . SER A 1 170 ? -21.572 -5.694 9.753 1.00 92.62 170 SER A O 1
ATOM 1303 N N . LEU A 1 171 ? -22.175 -3.959 8.460 1.00 93.44 171 LEU A N 1
ATOM 1304 C CA . LEU A 1 171 ? -20.888 -3.750 7.799 1.00 93.44 171 LEU A CA 1
ATOM 1305 C C . LEU A 1 171 ? -20.218 -2.442 8.248 1.00 93.44 171 LEU A C 1
ATOM 1307 O O . LEU A 1 171 ? -19.227 -2.030 7.645 1.00 93.44 171 LEU A O 1
ATOM 1311 N N . GLY A 1 172 ? -20.728 -1.787 9.293 1.00 90.44 172 GLY A N 1
ATOM 1312 C CA . GLY A 1 172 ? -20.126 -0.576 9.849 1.00 90.44 172 GLY A CA 1
ATOM 1313 C C . GLY A 1 172 ? -20.317 0.680 9.000 1.00 90.44 172 GLY A C 1
ATOM 1314 O O . GLY A 1 172 ? -19.521 1.610 9.120 1.00 90.44 172 GLY A O 1
ATOM 1315 N N . VAL A 1 173 ? -21.325 0.698 8.118 1.00 92.25 173 VAL A N 1
ATOM 1316 C CA . VAL A 1 173 ? -21.714 1.873 7.323 1.00 92.25 173 VAL A CA 1
ATOM 1317 C C . VAL A 1 173 ? -22.985 2.469 7.919 1.00 92.25 173 VAL A C 1
ATOM 1319 O O . VAL A 1 173 ? -23.990 1.769 8.041 1.00 92.25 173 VAL A O 1
ATOM 1322 N N . HIS A 1 174 ? -22.966 3.763 8.236 1.00 88.50 174 HIS A N 1
ATOM 1323 C CA . HIS A 1 174 ? -24.100 4.488 8.814 1.00 88.50 174 HIS A CA 1
ATOM 1324 C C . HIS A 1 174 ? -24.935 5.219 7.743 1.00 88.50 174 HIS A C 1
ATOM 1326 O O . HIS A 1 174 ? -24.429 5.515 6.655 1.00 88.50 174 HIS A O 1
ATOM 1332 N N . PRO A 1 175 ? -26.214 5.541 8.021 1.00 86.38 175 PRO A N 1
ATOM 1333 C CA . PRO A 1 175 ? -27.041 6.327 7.107 1.00 86.38 175 PRO A CA 1
ATOM 1334 C C . PRO A 1 175 ? -26.421 7.702 6.818 1.00 86.38 175 PRO A C 1
ATOM 1336 O O . PRO A 1 175 ? -26.070 8.434 7.740 1.00 86.38 175 PRO A O 1
ATOM 1339 N N . GLY A 1 176 ? -26.298 8.065 5.537 1.00 81.62 176 GLY A N 1
ATOM 1340 C CA . GLY A 1 176 ? -25.737 9.357 5.113 1.00 81.62 176 GLY A CA 1
ATOM 1341 C C . GLY A 1 176 ? -24.217 9.496 5.284 1.00 81.62 176 GLY A C 1
ATOM 1342 O O . GLY A 1 176 ? -23.692 10.602 5.163 1.00 81.62 176 GLY A O 1
ATOM 1343 N N . GLN A 1 177 ? -23.503 8.402 5.572 1.00 85.88 177 GLN A N 1
ATOM 1344 C CA . GLN A 1 177 ? -22.050 8.413 5.708 1.00 85.88 177 GLN A CA 1
ATOM 1345 C C . GLN A 1 177 ? -21.369 8.466 4.334 1.00 85.88 177 GLN A C 1
ATOM 1347 O O . GLN A 1 177 ? -21.466 7.530 3.543 1.00 85.88 177 GLN A O 1
ATOM 1352 N N . ASN A 1 178 ? -20.624 9.546 4.082 1.00 85.69 178 ASN A N 1
ATOM 1353 C CA . ASN A 1 178 ? -19.893 9.751 2.833 1.00 85.69 178 ASN A CA 1
ATOM 1354 C C . ASN A 1 178 ? -18.385 9.622 3.060 1.00 85.69 178 ASN A C 1
ATOM 1356 O O . ASN A 1 178 ? -17.818 10.313 3.908 1.00 85.69 178 ASN A O 1
ATOM 1360 N N . PHE A 1 179 ? -17.711 8.817 2.240 1.00 90.31 179 PHE A N 1
ATOM 1361 C CA . PHE A 1 179 ? -16.253 8.697 2.256 1.00 90.31 179 PHE A CA 1
ATOM 1362 C C . PHE A 1 179 ? -15.689 9.520 1.104 1.00 90.31 179 PHE A C 1
ATOM 1364 O O . PHE A 1 179 ? -15.819 9.140 -0.054 1.00 90.31 179 PHE A O 1
ATOM 1371 N N . THR A 1 180 ? -15.117 10.688 1.397 1.00 87.12 180 THR A N 1
ATOM 1372 C CA . THR A 1 180 ? -14.681 11.627 0.352 1.00 87.12 180 THR A CA 1
ATOM 1373 C C . THR A 1 180 ? -13.200 11.939 0.473 1.00 87.12 180 THR A C 1
ATOM 1375 O O . THR A 1 180 ? -12.720 12.310 1.543 1.00 87.12 180 THR A O 1
ATOM 1378 N N . LEU A 1 181 ? -12.490 11.853 -0.649 1.00 86.31 181 LEU A N 1
ATOM 1379 C CA . LEU A 1 181 ? -11.145 12.390 -0.798 1.00 86.31 181 LEU A CA 1
ATOM 1380 C C . LEU A 1 181 ? -11.237 13.810 -1.350 1.00 86.31 181 LEU A C 1
ATOM 1382 O O . LEU A 1 181 ? -11.777 14.048 -2.433 1.00 86.31 181 LEU A O 1
ATOM 1386 N N . PHE A 1 182 ? -10.706 14.773 -0.595 1.00 85.12 182 PHE A N 1
ATOM 1387 C CA . PHE A 1 182 ? -10.640 16.151 -1.066 1.00 85.12 182 PHE A CA 1
ATOM 1388 C C . PHE A 1 182 ? -9.726 16.255 -2.299 1.00 85.12 182 PHE A C 1
ATOM 1390 O O . PHE A 1 182 ? -8.680 15.601 -2.324 1.00 85.12 182 PHE A O 1
ATOM 1397 N N . PRO A 1 183 ? -10.039 17.127 -3.278 1.00 83.69 183 PRO A N 1
ATOM 1398 C CA . PRO A 1 183 ? -9.290 17.202 -4.537 1.00 83.69 183 PRO A CA 1
ATOM 1399 C C . PRO A 1 183 ? -7.802 17.493 -4.319 1.00 83.69 183 PRO A C 1
ATOM 1401 O O . PRO A 1 183 ? -6.933 16.899 -4.951 1.00 83.69 183 PRO A O 1
ATOM 1404 N N . LYS A 1 184 ? -7.499 18.365 -3.348 1.00 85.50 184 LYS A N 1
ATOM 1405 C CA . LYS A 1 184 ? -6.125 18.709 -2.970 1.00 85.50 184 LYS A CA 1
ATOM 1406 C C . LYS A 1 184 ? -5.384 17.511 -2.368 1.00 85.50 184 LYS A C 1
ATOM 1408 O O . LYS A 1 184 ? -4.241 17.275 -2.729 1.00 85.50 184 LYS A O 1
ATOM 1413 N N . SER A 1 185 ? -6.047 16.727 -1.514 1.00 87.44 185 SER A N 1
ATOM 1414 C CA . SER A 1 185 ? -5.488 15.492 -0.952 1.00 87.44 185 SER A CA 1
ATOM 1415 C C . SER A 1 185 ? -5.220 14.460 -2.044 1.00 87.44 185 SER A C 1
ATOM 1417 O O . SER A 1 185 ? -4.141 13.881 -2.074 1.00 87.44 185 SER A O 1
ATOM 1419 N N . HIS A 1 186 ? -6.163 14.279 -2.972 1.00 86.12 186 HIS A N 1
ATOM 1420 C CA . HIS A 1 186 ? -5.999 13.384 -4.114 1.00 86.12 186 HIS A CA 1
ATOM 1421 C C . HIS A 1 186 ? -4.804 13.792 -4.988 1.00 86.12 186 HIS A C 1
ATOM 1423 O O . HIS A 1 186 ? -3.938 12.968 -5.272 1.00 86.12 186 HIS A O 1
ATOM 1429 N N . ALA A 1 187 ? -4.702 15.077 -5.345 1.00 86.50 187 ALA A N 1
ATOM 1430 C CA . ALA A 1 187 ? -3.579 15.608 -6.114 1.00 86.50 187 ALA A CA 1
ATOM 1431 C C . ALA A 1 187 ? -2.235 15.425 -5.387 1.00 86.50 187 ALA A C 1
ATOM 1433 O O . ALA A 1 187 ? -1.254 15.026 -6.007 1.00 86.50 187 ALA A O 1
ATOM 1434 N N . THR A 1 188 ? -2.184 15.665 -4.073 1.00 89.06 188 THR A N 1
ATOM 1435 C CA . THR A 1 188 ? -0.964 15.458 -3.280 1.00 89.06 188 THR A CA 1
ATOM 1436 C C . THR A 1 188 ? -0.564 13.987 -3.211 1.00 89.06 188 THR A C 1
ATOM 1438 O O . THR A 1 188 ? 0.610 13.689 -3.405 1.00 89.06 188 THR A O 1
ATOM 1441 N N . ILE A 1 189 ? -1.511 13.067 -2.988 1.00 89.62 189 ILE A N 1
ATOM 1442 C CA . ILE A 1 189 ? -1.239 11.619 -3.001 1.00 89.62 189 ILE A CA 1
ATOM 1443 C C . ILE A 1 189 ? -0.693 11.204 -4.366 1.00 89.62 189 ILE A C 1
ATOM 1445 O O . ILE A 1 189 ? 0.326 10.524 -4.434 1.00 89.62 189 ILE A O 1
ATOM 1449 N N . ARG A 1 190 ? -1.333 11.659 -5.447 1.00 88.88 190 ARG A N 1
ATOM 1450 C CA . ARG A 1 190 ? -0.892 11.404 -6.817 1.00 88.88 190 ARG A CA 1
ATOM 1451 C C . ARG A 1 190 ? 0.550 11.862 -7.049 1.00 88.88 190 ARG A C 1
ATOM 1453 O O . ARG A 1 190 ? 1.373 11.038 -7.423 1.00 88.88 190 ARG A O 1
ATOM 1460 N N . LEU A 1 191 ? 0.859 13.134 -6.789 1.00 89.00 191 LEU A N 1
ATOM 1461 C CA . LEU A 1 191 ? 2.201 13.690 -7.009 1.00 89.00 191 LEU A CA 1
ATOM 1462 C C . LEU A 1 191 ? 3.262 12.997 -6.145 1.00 89.00 191 LEU A C 1
ATOM 1464 O O . LEU A 1 191 ? 4.376 12.756 -6.602 1.00 89.00 191 LEU A O 1
ATOM 1468 N N . PHE A 1 192 ? 2.912 12.658 -4.902 1.00 89.81 192 PHE A N 1
ATOM 1469 C CA . PHE A 1 192 ? 3.806 11.931 -4.007 1.00 89.81 192 PHE A CA 1
ATOM 1470 C C . PHE A 1 192 ? 4.128 10.533 -4.549 1.00 89.81 192 PHE A C 1
ATOM 1472 O O . PHE A 1 192 ? 5.296 10.157 -4.598 1.00 89.81 192 PHE A O 1
ATOM 1479 N N . MET A 1 193 ? 3.118 9.788 -5.010 1.00 90.31 193 MET A N 1
ATOM 1480 C CA . MET A 1 193 ? 3.320 8.450 -5.572 1.00 90.31 193 MET A CA 1
ATOM 1481 C C . MET A 1 193 ? 4.045 8.486 -6.922 1.00 90.31 193 MET A C 1
ATOM 1483 O O . MET A 1 193 ? 4.928 7.663 -7.145 1.00 90.31 193 MET A O 1
ATOM 1487 N N . GLU A 1 194 ? 3.744 9.450 -7.799 1.00 89.50 194 GLU A N 1
ATOM 1488 C CA . GLU A 1 194 ? 4.477 9.632 -9.065 1.00 89.50 194 GLU A CA 1
ATOM 1489 C C . GLU A 1 194 ? 5.971 9.852 -8.813 1.00 89.50 194 GLU A C 1
ATOM 1491 O O . GLU A 1 194 ? 6.802 9.233 -9.475 1.00 89.50 194 GLU A O 1
ATOM 1496 N N . SER A 1 195 ? 6.312 10.679 -7.824 1.00 89.94 195 SER A N 1
ATOM 1497 C CA . SER A 1 195 ? 7.698 10.985 -7.468 1.00 89.94 195 SER A CA 1
ATOM 1498 C C . SER A 1 195 ? 8.421 9.801 -6.818 1.00 89.94 195 SER A C 1
ATOM 1500 O O . SER A 1 195 ? 9.549 9.464 -7.192 1.00 89.94 195 SER A O 1
ATOM 1502 N N . LEU A 1 196 ? 7.758 9.120 -5.878 1.00 90.56 196 LEU A N 1
ATOM 1503 C CA . LEU A 1 196 ? 8.338 7.986 -5.158 1.00 90.56 196 LEU A CA 1
ATOM 1504 C C . LEU A 1 196 ? 8.614 6.793 -6.086 1.00 90.56 196 LEU A C 1
ATOM 1506 O O . LEU A 1 196 ? 9.616 6.103 -5.919 1.00 90.56 196 LEU A O 1
ATOM 1510 N N . PHE A 1 197 ? 7.760 6.586 -7.092 1.00 91.94 197 PHE A N 1
ATOM 1511 C CA . PHE A 1 197 ? 7.861 5.493 -8.062 1.00 91.94 197 PHE A CA 1
ATOM 1512 C C . PHE A 1 197 ? 8.412 5.929 -9.424 1.00 91.94 197 PHE A C 1
ATOM 1514 O O . PHE A 1 197 ? 8.005 5.389 -10.449 1.00 91.94 197 PHE A O 1
ATOM 1521 N N . SER A 1 198 ? 9.328 6.899 -9.445 1.00 92.56 198 SER A N 1
ATOM 1522 C CA . SER A 1 198 ? 10.038 7.342 -10.654 1.00 92.56 198 SER A CA 1
ATOM 1523 C C . SER A 1 198 ? 11.546 7.156 -10.501 1.00 92.56 198 SER A C 1
ATOM 1525 O O . SER A 1 198 ? 12.264 8.119 -10.242 1.00 92.56 198 SER A O 1
ATOM 1527 N N . GLY A 1 199 ? 12.044 5.932 -10.666 1.00 93.12 199 GLY A N 1
ATOM 1528 C CA . GLY A 1 199 ? 13.457 5.603 -10.459 1.00 93.12 199 GLY A CA 1
ATOM 1529 C C . GLY A 1 199 ? 13.958 4.463 -11.342 1.00 93.12 199 GLY A C 1
ATOM 1530 O O . GLY A 1 199 ? 13.170 3.711 -11.920 1.00 93.12 199 GLY A O 1
ATOM 1531 N N . ASP A 1 200 ? 15.278 4.347 -11.438 1.00 92.50 200 ASP A N 1
ATOM 1532 C CA . ASP A 1 200 ? 15.988 3.227 -12.052 1.00 92.50 200 ASP A CA 1
ATOM 1533 C C . ASP A 1 200 ? 17.088 2.686 -11.137 1.00 92.50 200 ASP A C 1
ATOM 1535 O O . ASP A 1 200 ? 17.654 3.386 -10.290 1.00 92.50 200 ASP A O 1
ATOM 1539 N N . ALA A 1 201 ? 17.391 1.409 -11.355 1.00 91.00 201 ALA A N 1
ATOM 1540 C CA . ALA A 1 201 ? 18.644 0.793 -10.978 1.00 91.00 201 ALA A CA 1
ATOM 1541 C C . ALA A 1 201 ? 19.421 0.498 -12.257 1.00 91.00 201 ALA A C 1
ATOM 1543 O O . ALA A 1 201 ? 18.963 -0.272 -13.108 1.00 91.00 201 ALA A O 1
ATOM 1544 N N . TYR A 1 202 ? 20.591 1.109 -12.381 1.00 88.75 202 TYR A N 1
ATOM 1545 C CA . TYR A 1 202 ? 21.493 0.874 -13.495 1.00 88.75 202 TYR A CA 1
ATOM 1546 C C . TYR A 1 202 ? 22.767 0.199 -13.007 1.00 88.75 202 TYR A C 1
ATOM 1548 O O . TYR A 1 202 ? 23.162 0.316 -11.844 1.00 88.75 202 TYR A O 1
ATOM 1556 N N . THR A 1 203 ? 23.403 -0.549 -13.887 1.00 82.81 203 THR A N 1
ATOM 1557 C CA . THR A 1 203 ? 24.647 -1.245 -13.596 1.00 82.81 203 THR A CA 1
ATOM 1558 C C . THR A 1 203 ? 25.830 -0.283 -13.575 1.00 82.81 203 THR A C 1
ATOM 1560 O O . THR A 1 203 ? 26.036 0.566 -14.439 1.00 82.81 203 THR A O 1
ATOM 1563 N N . SER A 1 204 ? 26.657 -0.456 -12.555 1.00 73.25 204 SER A N 1
ATOM 1564 C CA . SER A 1 204 ? 28.072 -0.117 -12.571 1.00 73.25 204 SER A CA 1
ATOM 1565 C C . SER A 1 204 ? 28.875 -1.419 -12.665 1.00 73.25 204 SER A C 1
ATOM 1567 O O . SER A 1 204 ? 28.318 -2.512 -12.584 1.00 73.25 204 SER A O 1
ATOM 1569 N N . THR A 1 205 ? 30.198 -1.329 -12.800 1.00 66.06 205 THR A N 1
ATOM 1570 C CA . THR A 1 205 ? 31.074 -2.478 -13.090 1.00 66.06 205 THR A CA 1
ATOM 1571 C C . THR A 1 205 ? 30.941 -3.625 -12.079 1.00 66.06 205 THR A C 1
ATOM 1573 O O . THR A 1 205 ? 31.147 -4.776 -12.439 1.00 66.06 205 THR A O 1
ATOM 1576 N N . THR A 1 206 ? 30.596 -3.328 -10.822 1.00 68.81 206 THR A N 1
ATOM 1577 C CA . THR A 1 206 ? 30.515 -4.321 -9.733 1.00 68.81 206 THR A CA 1
ATOM 1578 C C . THR A 1 206 ? 29.252 -4.221 -8.876 1.00 68.81 206 THR A C 1
ATOM 1580 O O . THR A 1 206 ? 29.110 -4.968 -7.910 1.00 68.81 206 THR A O 1
ATOM 1583 N N . ARG A 1 207 ? 28.354 -3.271 -9.160 1.00 77.19 207 ARG A N 1
ATOM 1584 C CA . ARG A 1 207 ? 27.178 -3.001 -8.318 1.00 77.19 207 ARG A CA 1
ATOM 1585 C C . ARG A 1 207 ? 26.070 -2.317 -9.095 1.00 77.19 207 ARG A C 1
ATOM 1587 O O . ARG A 1 207 ? 26.344 -1.626 -10.071 1.00 77.19 207 ARG A O 1
ATOM 1594 N N . LEU A 1 208 ? 24.846 -2.422 -8.595 1.00 84.88 208 LEU A N 1
ATOM 1595 C CA . LEU A 1 208 ? 23.756 -1.558 -9.029 1.00 84.88 208 LEU A CA 1
ATOM 1596 C C . LEU A 1 208 ? 23.863 -0.185 -8.365 1.00 84.88 208 LEU A C 1
ATOM 1598 O O . LEU A 1 208 ? 24.306 -0.046 -7.221 1.00 84.88 208 LEU A O 1
ATOM 1602 N N . VAL A 1 209 ? 23.477 0.838 -9.112 1.00 88.44 209 VAL A N 1
ATOM 1603 C CA . VAL A 1 209 ? 23.356 2.210 -8.643 1.00 88.44 209 VAL A CA 1
ATOM 1604 C C . VAL A 1 209 ? 21.906 2.630 -8.809 1.00 88.44 209 VAL A C 1
ATOM 1606 O O . VAL A 1 209 ? 21.330 2.509 -9.887 1.00 88.44 209 VAL A O 1
ATOM 1609 N N . PHE A 1 210 ? 21.326 3.128 -7.723 1.00 91.00 210 PHE A N 1
ATOM 1610 C CA . PHE A 1 210 ? 19.932 3.541 -7.655 1.00 91.00 210 PHE A CA 1
ATOM 1611 C C . PHE A 1 210 ? 19.836 5.056 -7.767 1.00 91.00 210 PHE A C 1
ATOM 1613 O O . PHE A 1 210 ? 20.558 5.781 -7.076 1.00 91.00 210 PHE A O 1
ATOM 1620 N N . ARG A 1 211 ? 18.941 5.554 -8.620 1.00 91.12 211 ARG A N 1
ATOM 1621 C CA . ARG A 1 211 ? 18.706 6.995 -8.753 1.00 91.12 211 ARG A CA 1
ATOM 1622 C C . ARG A 1 211 ? 17.239 7.306 -9.037 1.00 91.12 211 ARG A C 1
ATOM 1624 O O . ARG A 1 211 ? 16.460 6.467 -9.481 1.00 91.12 211 ARG A O 1
ATOM 1631 N N . SER A 1 212 ? 16.861 8.550 -8.763 1.00 90.69 212 SER A N 1
ATOM 1632 C CA . SER A 1 212 ? 15.564 9.101 -9.154 1.00 90.69 212 SER A CA 1
ATOM 1633 C C . SER A 1 212 ? 15.592 9.576 -10.607 1.00 90.69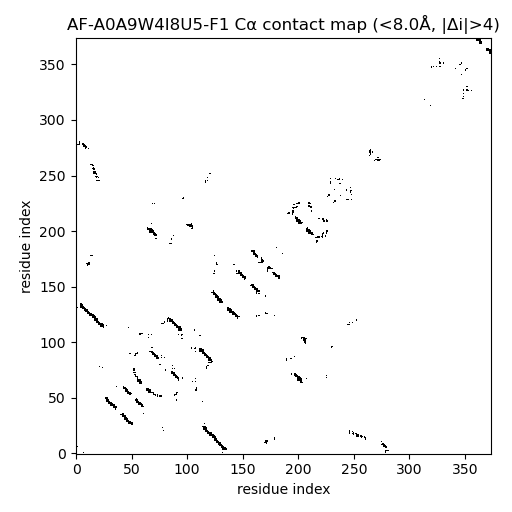 212 SER A C 1
ATOM 1635 O O . SER A 1 212 ? 16.514 10.291 -11.006 1.00 90.69 212 SER A O 1
ATOM 1637 N N . ILE A 1 213 ? 14.537 9.286 -11.367 1.00 85.31 213 ILE A N 1
ATOM 1638 C CA . ILE A 1 213 ? 14.354 9.762 -12.739 1.00 85.31 213 ILE A CA 1
ATOM 1639 C C . ILE A 1 213 ? 13.398 10.959 -12.746 1.00 85.31 213 ILE A C 1
ATOM 1641 O O . ILE A 1 213 ? 12.171 10.815 -12.738 1.00 85.31 213 ILE A O 1
ATOM 1645 N N . GLY A 1 214 ? 13.977 12.153 -12.862 1.00 71.38 214 GLY A N 1
ATOM 1646 C CA . GLY A 1 214 ? 13.263 13.425 -12.987 1.00 71.38 214 GLY A CA 1
ATOM 1647 C C . GLY A 1 214 ? 13.398 14.326 -11.758 1.00 71.38 214 GLY A C 1
ATOM 1648 O O . GLY A 1 214 ? 13.828 13.905 -10.691 1.00 71.38 214 GLY A O 1
ATOM 1649 N N . THR A 1 215 ? 13.030 15.597 -11.916 1.00 57.66 215 THR A N 1
ATOM 1650 C CA . THR A 1 215 ? 13.054 16.613 -10.853 1.00 57.66 215 THR A CA 1
ATOM 1651 C C . THR A 1 215 ? 11.652 16.773 -10.271 1.00 57.66 215 THR A C 1
ATOM 1653 O O . THR A 1 215 ? 10.933 17.711 -10.619 1.00 57.66 215 THR A O 1
ATOM 1656 N N . GLN A 1 216 ? 11.210 15.819 -9.454 1.00 62.72 216 GLN A N 1
ATOM 1657 C CA . GLN A 1 216 ? 9.869 15.860 -8.866 1.00 62.72 216 GLN A CA 1
ATOM 1658 C C . GLN A 1 216 ? 9.900 16.235 -7.379 1.00 62.72 216 GLN A C 1
ATOM 1660 O O . GLN A 1 216 ? 10.892 16.033 -6.679 1.00 62.72 216 GLN A O 1
ATOM 1665 N N . TYR A 1 217 ? 8.791 16.802 -6.895 1.00 56.75 217 TYR A N 1
ATOM 1666 C CA . TYR A 1 217 ? 8.555 17.049 -5.472 1.00 56.75 217 TYR A CA 1
ATOM 1667 C C . TYR A 1 217 ? 8.785 15.764 -4.669 1.00 56.75 217 TYR A C 1
ATOM 1669 O O . TYR A 1 217 ? 8.142 14.757 -4.937 1.00 56.75 217 TYR A O 1
ATOM 1677 N N . GLY A 1 218 ? 9.646 15.792 -3.651 1.00 57.84 218 GLY A N 1
ATOM 1678 C CA . GLY A 1 218 ? 9.750 14.672 -2.713 1.00 57.84 218 GLY A CA 1
ATOM 1679 C C . GLY A 1 218 ? 10.489 13.437 -3.234 1.00 57.84 218 GLY A C 1
ATOM 1680 O O . GLY A 1 218 ? 10.227 12.349 -2.736 1.00 57.84 218 GLY A O 1
ATOM 1681 N N . SER A 1 219 ? 11.462 13.592 -4.140 1.00 68.88 219 SER A N 1
ATOM 1682 C CA . SER A 1 219 ? 12.371 12.509 -4.569 1.00 68.88 219 SER A CA 1
ATOM 1683 C C . SER A 1 219 ? 13.339 12.022 -3.471 1.00 68.88 219 SER A C 1
ATOM 1685 O O . SER A 1 219 ? 14.368 11.420 -3.766 1.00 68.88 219 SER A O 1
ATOM 1687 N N . TYR A 1 220 ? 13.058 12.328 -2.201 1.00 81.69 220 TYR A N 1
ATOM 1688 C CA . TYR A 1 220 ? 13.986 12.136 -1.086 1.00 81.69 220 TYR A CA 1
ATOM 1689 C C . TYR A 1 220 ? 14.262 10.660 -0.784 1.00 81.69 220 TYR A C 1
ATOM 1691 O O . TYR A 1 220 ? 15.307 10.364 -0.224 1.00 81.69 220 TYR A O 1
ATOM 1699 N N . ALA A 1 221 ? 13.336 9.765 -1.146 1.00 89.94 221 ALA A N 1
ATOM 1700 C CA . ALA A 1 221 ? 13.421 8.328 -0.882 1.00 89.94 221 ALA A CA 1
ATOM 1701 C C . ALA A 1 221 ? 13.301 7.470 -2.151 1.00 89.94 221 ALA A C 1
ATOM 1703 O O . ALA A 1 221 ? 13.212 6.253 -2.059 1.00 89.94 221 ALA A O 1
ATOM 1704 N N . THR A 1 222 ? 13.271 8.065 -3.348 1.00 91.94 222 THR A N 1
ATOM 1705 C CA . THR A 1 222 ? 13.064 7.304 -4.592 1.00 91.94 222 THR A CA 1
ATOM 1706 C C . THR A 1 222 ? 14.168 6.268 -4.816 1.00 91.94 222 THR A C 1
ATOM 1708 O O . THR A 1 222 ? 13.865 5.129 -5.158 1.00 91.94 222 THR A O 1
ATOM 1711 N N . ALA A 1 223 ? 15.436 6.633 -4.585 1.00 91.25 223 ALA A N 1
ATOM 1712 C CA . ALA A 1 223 ? 16.561 5.702 -4.697 1.00 91.25 223 ALA A CA 1
ATOM 1713 C C . ALA A 1 223 ? 16.447 4.554 -3.676 1.00 91.25 223 ALA A C 1
ATOM 1715 O O . ALA A 1 223 ? 16.541 3.393 -4.068 1.00 91.25 223 ALA A O 1
ATOM 1716 N N . ASP A 1 224 ? 16.125 4.873 -2.417 1.00 91.69 224 ASP A N 1
ATOM 1717 C CA . ASP A 1 224 ? 15.907 3.880 -1.356 1.00 91.69 224 ASP A CA 1
ATOM 1718 C C . ASP A 1 224 ? 14.744 2.931 -1.688 1.00 91.69 224 ASP A C 1
ATOM 1720 O O . ASP A 1 224 ? 14.789 1.745 -1.375 1.00 91.69 224 ASP A O 1
ATOM 1724 N N . VAL A 1 225 ? 13.689 3.427 -2.346 1.00 91.25 225 VAL A N 1
ATOM 1725 C CA . VAL A 1 225 ? 12.562 2.596 -2.797 1.00 91.25 225 VAL A CA 1
ATOM 1726 C C . VAL A 1 225 ? 12.982 1.658 -3.927 1.00 91.25 225 VAL A C 1
ATOM 1728 O O . VAL A 1 225 ? 12.582 0.493 -3.912 1.00 91.25 225 VAL A O 1
ATOM 1731 N N . MET A 1 226 ? 13.802 2.115 -4.882 1.00 90.88 226 MET A N 1
ATOM 1732 C CA . MET A 1 226 ? 14.339 1.233 -5.929 1.00 90.88 226 MET A CA 1
ATOM 1733 C C . MET A 1 226 ? 15.225 0.140 -5.317 1.00 90.88 226 MET A C 1
ATOM 1735 O O . MET A 1 226 ? 15.068 -1.035 -5.646 1.00 90.88 226 MET A O 1
ATOM 1739 N N . GLU A 1 227 ? 16.089 0.508 -4.371 1.00 89.00 227 GLU A N 1
ATOM 1740 C CA . GLU A 1 227 ? 16.932 -0.434 -3.633 1.00 89.00 227 GLU A CA 1
ATOM 1741 C C . GLU A 1 227 ? 16.096 -1.429 -2.817 1.00 89.00 227 GLU A C 1
ATOM 1743 O O . GLU A 1 227 ? 16.323 -2.637 -2.877 1.00 89.00 227 GLU A O 1
ATOM 1748 N N . ALA A 1 228 ? 15.057 -0.964 -2.119 1.00 88.44 228 ALA A N 1
ATOM 1749 C CA . ALA A 1 228 ? 14.154 -1.824 -1.361 1.00 88.44 228 ALA A CA 1
ATOM 1750 C C . ALA A 1 228 ? 13.394 -2.816 -2.256 1.00 88.44 228 ALA A C 1
ATOM 1752 O O . ALA A 1 228 ? 13.153 -3.953 -1.840 1.00 88.44 228 ALA A O 1
ATOM 1753 N N . PHE A 1 229 ? 13.039 -2.431 -3.485 1.00 86.69 229 PHE A N 1
ATOM 1754 C CA . PHE A 1 229 ? 12.422 -3.355 -4.435 1.00 86.69 229 PHE A CA 1
ATOM 1755 C C . PHE A 1 229 ? 13.376 -4.453 -4.903 1.00 86.69 229 PHE A C 1
ATOM 1757 O O . PHE A 1 229 ? 12.938 -5.596 -5.040 1.00 86.69 229 PHE A O 1
ATOM 1764 N N . MET A 1 230 ? 14.659 -4.137 -5.091 1.00 82.06 230 MET A N 1
ATOM 1765 C CA . MET A 1 230 ? 15.656 -5.106 -5.553 1.00 82.06 230 MET A CA 1
ATOM 1766 C C . MET A 1 230 ? 16.215 -5.974 -4.424 1.00 82.06 230 MET A C 1
ATOM 1768 O O . MET A 1 230 ? 16.273 -7.196 -4.547 1.00 82.06 230 MET A O 1
ATOM 1772 N N . TYR A 1 231 ? 16.550 -5.386 -3.277 1.00 80.50 231 TYR A N 1
ATOM 1773 C CA . TYR A 1 231 ? 17.282 -6.059 -2.194 1.00 80.50 231 TYR A CA 1
ATOM 1774 C C . TYR A 1 231 ? 16.522 -6.131 -0.865 1.00 80.50 231 TYR A C 1
ATOM 1776 O O . TYR A 1 231 ? 16.825 -6.971 -0.021 1.00 80.50 231 TYR A O 1
ATOM 1784 N N . GLY A 1 232 ? 15.470 -5.332 -0.679 1.00 79.31 232 GLY A N 1
ATOM 1785 C CA . GLY A 1 232 ? 14.717 -5.293 0.575 1.00 79.31 232 GLY A CA 1
ATOM 1786 C C . GLY A 1 232 ? 14.001 -6.605 0.921 1.00 79.31 232 GLY A C 1
ATOM 1787 O O . GLY A 1 232 ? 13.173 -7.105 0.155 1.00 79.31 232 GLY A O 1
ATOM 1788 N N . ASN A 1 233 ? 14.250 -7.135 2.120 1.00 84.06 233 ASN A N 1
ATOM 1789 C CA . ASN A 1 233 ? 13.510 -8.275 2.662 1.00 84.06 233 ASN A CA 1
ATOM 1790 C C . ASN A 1 233 ? 12.117 -7.834 3.145 1.00 84.06 233 ASN A C 1
ATOM 1792 O O . ASN A 1 233 ? 11.890 -7.569 4.328 1.00 84.06 233 ASN A O 1
ATOM 1796 N N . VAL A 1 234 ? 11.187 -7.697 2.201 1.00 83.12 234 VAL A N 1
ATOM 1797 C CA . VAL A 1 234 ? 9.822 -7.249 2.479 1.00 83.12 234 VAL A CA 1
ATOM 1798 C C . VAL A 1 234 ? 9.036 -8.378 3.152 1.00 83.12 234 VAL A C 1
ATOM 1800 O O . VAL A 1 234 ? 8.860 -9.466 2.594 1.00 83.12 234 VAL A O 1
ATOM 1803 N N . THR A 1 235 ? 8.534 -8.114 4.362 1.00 83.56 235 THR A N 1
ATOM 1804 C CA . THR A 1 235 ? 7.754 -9.080 5.148 1.00 83.56 235 THR A CA 1
ATOM 1805 C C . THR A 1 235 ? 6.568 -9.613 4.344 1.00 83.56 235 THR A C 1
ATOM 1807 O O . THR A 1 235 ? 5.802 -8.846 3.765 1.00 83.56 235 THR A O 1
ATOM 1810 N N . GLY A 1 236 ? 6.420 -10.940 4.309 1.00 81.69 236 GLY A N 1
ATOM 1811 C CA . GLY A 1 236 ? 5.359 -11.615 3.556 1.00 81.69 236 GLY A CA 1
ATOM 1812 C C . GLY A 1 236 ? 5.641 -11.804 2.059 1.00 81.69 236 GLY A C 1
ATOM 1813 O O . GLY A 1 236 ? 4.858 -12.481 1.402 1.00 81.69 236 GLY A O 1
ATOM 1814 N N . CYS A 1 237 ? 6.758 -11.284 1.531 1.00 84.38 237 CYS A N 1
ATOM 1815 C CA . CYS A 1 237 ? 7.087 -11.345 0.099 1.00 84.38 237 CYS A CA 1
ATOM 1816 C C . CYS A 1 237 ? 8.282 -12.257 -0.247 1.00 84.38 237 CYS A C 1
ATOM 1818 O O . CYS A 1 237 ? 8.570 -12.468 -1.424 1.00 84.38 237 CYS A O 1
ATOM 1820 N N . ALA A 1 238 ? 8.951 -12.847 0.751 1.00 65.69 238 ALA A N 1
ATOM 1821 C CA . ALA A 1 238 ? 10.167 -13.655 0.574 1.00 65.69 238 ALA A CA 1
ATOM 1822 C C . ALA A 1 238 ? 9.991 -14.941 -0.272 1.00 65.69 238 ALA A C 1
ATOM 1824 O O . ALA A 1 238 ? 10.981 -15.506 -0.715 1.00 65.69 238 ALA A O 1
ATOM 1825 N N . GLY A 1 239 ? 8.755 -15.404 -0.507 1.00 62.62 239 GLY A N 1
ATOM 1826 C CA . GLY A 1 239 ? 8.447 -16.596 -1.319 1.00 62.62 239 GLY A CA 1
ATOM 1827 C C . GLY A 1 239 ? 7.773 -16.304 -2.665 1.00 62.62 239 GLY A C 1
ATOM 1828 O O . GLY A 1 239 ? 7.247 -17.218 -3.293 1.00 62.62 239 GLY A O 1
ATOM 1829 N N . THR A 1 240 ? 7.718 -15.038 -3.092 1.00 60.78 240 THR A N 1
ATOM 1830 C CA . THR A 1 240 ? 7.055 -14.627 -4.345 1.00 60.78 240 THR A CA 1
ATOM 1831 C C . THR A 1 240 ? 8.075 -14.420 -5.465 1.00 60.78 240 THR A C 1
ATOM 1833 O O . THR A 1 240 ? 8.296 -13.289 -5.886 1.00 60.78 240 THR A O 1
ATOM 1836 N N . GLU A 1 241 ? 8.698 -15.503 -5.950 1.00 61.56 241 GLU A N 1
ATOM 1837 C CA . GLU A 1 241 ? 9.784 -15.446 -6.957 1.00 61.56 241 GLU A CA 1
ATOM 1838 C C . GLU A 1 241 ? 9.431 -14.607 -8.203 1.00 61.56 241 GLU A C 1
ATOM 1840 O O . GLU A 1 241 ? 10.305 -13.964 -8.765 1.00 61.56 241 GLU A O 1
ATOM 1845 N N . ASN A 1 242 ? 8.147 -14.516 -8.581 1.00 64.19 242 ASN A N 1
ATOM 1846 C CA . ASN A 1 242 ? 7.692 -13.757 -9.758 1.00 64.19 242 ASN A CA 1
ATOM 1847 C C . ASN A 1 242 ? 6.725 -12.591 -9.451 1.00 64.19 242 ASN A C 1
ATOM 1849 O O . ASN A 1 242 ? 6.193 -11.983 -10.378 1.00 64.19 242 ASN A O 1
ATOM 1853 N N . ASP A 1 243 ? 6.462 -12.280 -8.175 1.00 75.75 243 ASP A N 1
ATOM 1854 C CA . ASP A 1 243 ? 5.474 -11.256 -7.770 1.00 75.75 243 ASP A CA 1
ATOM 1855 C C . ASP A 1 243 ? 5.920 -10.430 -6.548 1.00 75.75 243 ASP A C 1
ATOM 1857 O O . ASP A 1 243 ? 5.115 -9.888 -5.787 1.00 75.75 243 ASP A O 1
ATOM 1861 N N . ARG A 1 244 ? 7.232 -10.299 -6.343 1.00 84.50 244 ARG A N 1
ATOM 1862 C CA . ARG A 1 244 ? 7.775 -9.494 -5.243 1.00 84.50 244 ARG A CA 1
ATOM 1863 C C . ARG A 1 244 ? 7.314 -8.040 -5.310 1.00 84.50 244 ARG A C 1
ATOM 1865 O O . ARG A 1 244 ? 6.913 -7.479 -4.292 1.00 84.50 244 ARG A O 1
ATOM 1872 N N . PHE A 1 245 ? 7.324 -7.449 -6.505 1.00 88.31 245 PHE A N 1
ATOM 1873 C CA . PHE A 1 245 ? 6.847 -6.082 -6.711 1.00 88.31 245 PHE A CA 1
ATOM 1874 C C . PHE A 1 245 ? 5.361 -5.943 -6.369 1.00 88.31 245 PHE A C 1
ATOM 1876 O O . PHE A 1 245 ? 4.993 -5.055 -5.603 1.00 88.31 245 PHE A O 1
ATOM 1883 N N . GLY A 1 246 ? 4.507 -6.847 -6.859 1.00 91.75 246 GLY A N 1
ATOM 1884 C CA . GLY A 1 246 ? 3.080 -6.798 -6.552 1.00 91.75 246 GLY A CA 1
ATOM 1885 C C . GLY A 1 246 ? 2.791 -7.016 -5.068 1.00 91.75 246 GLY A C 1
ATOM 1886 O O . GLY A 1 246 ? 1.953 -6.321 -4.494 1.00 91.75 246 GLY A O 1
ATOM 1887 N N . CYS A 1 247 ? 3.536 -7.904 -4.410 1.00 91.69 247 CYS A N 1
ATOM 1888 C CA . CYS A 1 247 ? 3.477 -8.083 -2.963 1.00 91.69 247 CYS A CA 1
ATOM 1889 C C . CYS A 1 247 ? 3.880 -6.813 -2.194 1.00 91.69 247 CYS A C 1
ATOM 1891 O O . CYS A 1 247 ? 3.146 -6.371 -1.309 1.00 91.69 247 CYS A O 1
ATOM 1893 N N . ALA A 1 248 ? 4.987 -6.169 -2.571 1.00 92.19 248 ALA A N 1
ATOM 1894 C CA . ALA A 1 248 ? 5.415 -4.914 -1.960 1.00 92.19 248 ALA A CA 1
ATOM 1895 C C . ALA A 1 248 ? 4.382 -3.791 -2.166 1.00 92.19 248 ALA A C 1
ATOM 1897 O O . ALA A 1 248 ? 4.086 -3.047 -1.233 1.00 92.19 248 ALA A O 1
ATOM 1898 N N . MET A 1 249 ? 3.754 -3.716 -3.342 1.00 94.31 249 MET A N 1
ATOM 1899 C CA . MET A 1 249 ? 2.690 -2.749 -3.622 1.00 94.31 249 MET A CA 1
ATOM 1900 C C . MET A 1 249 ? 1.436 -2.966 -2.760 1.00 94.31 249 MET A C 1
ATOM 1902 O O . MET A 1 249 ? 0.790 -1.989 -2.379 1.00 94.31 249 MET A O 1
ATOM 1906 N N . ARG A 1 250 ? 1.106 -4.208 -2.370 1.00 94.38 250 ARG A N 1
ATOM 1907 C CA . ARG A 1 250 ? 0.043 -4.466 -1.374 1.00 94.38 250 ARG A CA 1
ATOM 1908 C C . ARG A 1 250 ? 0.407 -3.906 -0.004 1.00 94.38 250 ARG A C 1
ATOM 1910 O O . ARG A 1 250 ? -0.428 -3.248 0.606 1.00 94.38 250 ARG A O 1
ATOM 1917 N N . ASN A 1 251 ? 1.658 -4.070 0.429 1.00 93.69 251 ASN A N 1
ATOM 1918 C CA . ASN A 1 251 ? 2.132 -3.471 1.679 1.00 93.69 251 ASN A CA 1
ATOM 1919 C C . ASN A 1 251 ? 2.078 -1.933 1.631 1.00 93.69 251 ASN A C 1
ATOM 1921 O O . ASN A 1 251 ? 1.718 -1.307 2.626 1.00 93.69 251 ASN A O 1
ATOM 1925 N N . VAL A 1 252 ? 2.369 -1.317 0.477 1.00 94.31 252 VAL A N 1
ATOM 1926 C CA . VAL A 1 252 ? 2.181 0.133 0.267 1.00 94.31 252 VAL A CA 1
ATOM 1927 C C . VAL A 1 252 ? 0.708 0.518 0.428 1.00 94.31 252 VAL A C 1
ATOM 1929 O O . VAL A 1 252 ? 0.401 1.464 1.153 1.00 94.31 252 VAL A O 1
ATOM 1932 N N . ALA A 1 253 ? -0.215 -0.222 -0.188 1.00 95.75 253 ALA A N 1
ATOM 1933 C CA . ALA A 1 253 ? -1.651 0.030 -0.059 1.00 95.75 253 ALA A CA 1
ATOM 1934 C C . ALA A 1 253 ? -2.155 -0.124 1.391 1.00 95.75 253 ALA A C 1
ATOM 1936 O O . ALA A 1 253 ? -2.942 0.699 1.871 1.00 95.75 253 ALA A O 1
ATOM 1937 N N . ASP A 1 254 ? -1.665 -1.126 2.122 1.00 94.31 254 ASP A N 1
ATOM 1938 C CA . ASP A 1 254 ? -1.985 -1.317 3.538 1.00 94.31 254 ASP A CA 1
ATOM 1939 C C . ASP A 1 254 ? -1.417 -0.182 4.403 1.00 94.31 254 ASP A C 1
ATOM 1941 O O . ASP A 1 254 ? -2.114 0.339 5.279 1.00 94.31 254 ASP A O 1
ATOM 1945 N N . ALA A 1 255 ? -0.197 0.281 4.114 1.00 94.12 255 ALA A N 1
ATOM 1946 C CA . ALA A 1 255 ? 0.399 1.433 4.783 1.00 94.12 255 ALA A CA 1
ATOM 1947 C C . ALA A 1 255 ? -0.405 2.720 4.534 1.00 94.12 255 ALA A C 1
ATOM 1949 O O . ALA A 1 255 ? -0.704 3.443 5.484 1.00 94.12 255 ALA A O 1
ATOM 1950 N N . MET A 1 256 ? -0.835 2.978 3.294 1.00 94.81 256 MET A N 1
ATOM 1951 C CA . MET A 1 256 ? -1.713 4.111 2.970 1.00 94.81 256 MET A CA 1
ATOM 1952 C C . MET A 1 256 ? -3.056 4.021 3.703 1.00 94.81 256 MET A C 1
ATOM 1954 O O . MET A 1 256 ? -3.527 5.012 4.263 1.00 94.81 256 MET A O 1
ATOM 1958 N N . SER A 1 257 ? -3.658 2.829 3.740 1.00 95.12 257 SER A N 1
ATOM 1959 C CA . SER A 1 257 ? -4.912 2.578 4.464 1.00 95.12 257 SER A CA 1
ATOM 1960 C C . SER A 1 257 ? -4.765 2.885 5.952 1.00 95.12 257 SER A C 1
ATOM 1962 O O . SER A 1 257 ? -5.628 3.528 6.551 1.00 95.12 257 SER A O 1
ATOM 1964 N N . LYS A 1 258 ? -3.642 2.471 6.547 1.00 93.88 258 LYS A N 1
ATOM 1965 C CA . LYS A 1 258 ? -3.299 2.792 7.931 1.00 93.88 258 LYS A CA 1
ATOM 1966 C C . LYS A 1 258 ? -3.117 4.295 8.128 1.00 93.88 258 LYS A C 1
ATOM 1968 O O . LYS A 1 258 ? -3.682 4.836 9.070 1.00 93.88 258 LYS A O 1
ATOM 1973 N N . SER A 1 259 ? -2.419 4.992 7.229 1.00 93.38 259 SER A N 1
ATOM 1974 C CA . SER A 1 259 ? -2.269 6.452 7.301 1.00 93.38 259 SER A CA 1
ATOM 1975 C C . SER A 1 259 ? -3.612 7.186 7.266 1.00 93.38 259 SER A C 1
ATOM 1977 O O . SER A 1 259 ? -3.795 8.139 8.019 1.00 93.38 259 SER A O 1
ATOM 1979 N N . PHE A 1 260 ? -4.576 6.733 6.456 1.00 91.69 260 PHE A N 1
ATOM 1980 C CA . PHE A 1 260 ? -5.925 7.311 6.452 1.00 91.69 260 PHE A CA 1
ATOM 1981 C C . PHE A 1 260 ? -6.639 7.145 7.797 1.00 91.69 260 PHE A C 1
ATOM 1983 O O . PHE A 1 260 ? -7.270 8.090 8.270 1.00 91.69 260 PHE A O 1
ATOM 1990 N N . ARG A 1 261 ? -6.527 5.968 8.423 1.00 90.88 261 ARG A N 1
ATOM 1991 C CA . ARG A 1 261 ? -7.161 5.672 9.719 1.00 90.88 261 ARG A CA 1
ATOM 1992 C C . ARG A 1 261 ? -6.480 6.398 10.882 1.00 90.88 261 ARG A C 1
ATOM 1994 O O . ARG A 1 261 ? -7.160 6.941 11.747 1.00 90.88 261 ARG A O 1
ATOM 2001 N N . ASP A 1 262 ? -5.151 6.451 10.881 1.00 91.81 262 ASP A N 1
ATOM 2002 C CA . ASP A 1 262 ? -4.363 7.008 11.983 1.00 91.81 262 ASP A CA 1
ATOM 2003 C C . ASP A 1 262 ? -4.398 8.543 12.024 1.00 91.81 262 ASP A C 1
ATOM 2005 O O . ASP A 1 262 ? -4.151 9.129 13.076 1.00 91.81 262 ASP A O 1
ATOM 2009 N N . GLN A 1 263 ? -4.724 9.219 10.915 1.00 90.12 263 GLN A N 1
ATOM 2010 C CA . GLN A 1 263 ? -4.639 10.680 10.836 1.00 90.12 263 GLN A CA 1
ATOM 2011 C C . GLN A 1 263 ? -5.498 11.401 11.885 1.00 90.12 263 GLN A C 1
ATOM 2013 O O . GLN A 1 263 ? -5.071 12.416 12.439 1.00 90.12 263 GLN A O 1
ATOM 2018 N N . ALA A 1 264 ? -6.694 10.885 12.185 1.00 87.69 264 ALA A N 1
ATOM 2019 C CA . ALA A 1 264 ? -7.558 11.460 13.215 1.00 87.69 264 ALA A CA 1
ATOM 2020 C C . ALA A 1 264 ? -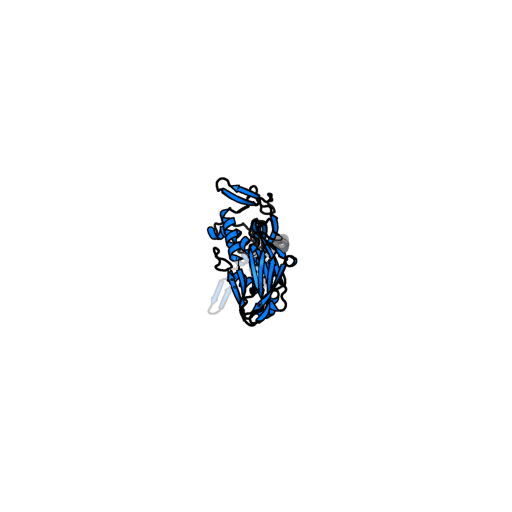6.905 11.385 14.605 1.00 87.69 264 ALA A C 1
ATOM 2022 O O . ALA A 1 264 ? -6.921 12.368 15.348 1.00 87.69 264 ALA A O 1
ATOM 2023 N N . TYR A 1 265 ? -6.274 10.249 14.915 1.00 90.25 265 TYR A N 1
ATOM 2024 C CA . TYR A 1 265 ? -5.530 10.039 16.153 1.00 90.25 265 TYR A CA 1
ATOM 2025 C C . TYR A 1 265 ? -4.260 10.895 16.220 1.00 90.25 265 TYR A C 1
ATOM 2027 O O . TYR A 1 265 ? -3.951 11.447 17.268 1.00 90.25 265 TYR A O 1
ATOM 2035 N N . ILE A 1 266 ? -3.535 11.068 15.112 1.00 91.69 266 ILE A N 1
ATOM 2036 C CA . ILE A 1 266 ? -2.348 11.939 15.067 1.00 91.69 266 ILE A CA 1
ATOM 2037 C C . ILE A 1 266 ? -2.720 13.392 15.392 1.00 91.69 266 ILE A C 1
ATOM 2039 O O . ILE A 1 266 ? -1.984 14.067 16.108 1.00 91.69 266 ILE A O 1
ATOM 2043 N N . ASN A 1 267 ? -3.864 13.865 14.893 1.00 91.94 267 ASN A N 1
ATOM 2044 C CA . ASN A 1 267 ? -4.292 15.249 15.087 1.00 91.94 267 ASN A CA 1
ATOM 2045 C C . ASN A 1 267 ? -4.849 15.518 16.494 1.00 91.94 267 ASN A C 1
ATOM 2047 O O . ASN A 1 267 ? -4.564 16.569 17.060 1.00 91.94 267 ASN A O 1
ATOM 2051 N N . ASN A 1 268 ? -5.653 14.597 17.037 1.00 93.31 268 ASN A N 1
ATOM 2052 C CA . ASN A 1 268 ? -6.442 14.836 18.256 1.00 93.31 268 ASN A CA 1
ATOM 2053 C C . ASN A 1 268 ? -6.082 13.896 19.423 1.00 93.31 268 ASN A C 1
ATOM 2055 O O . ASN A 1 268 ? -6.674 13.972 20.498 1.00 93.31 268 ASN A O 1
ATOM 2059 N N . GLY A 1 269 ? -5.127 12.987 19.233 1.00 89.62 269 GLY A N 1
ATOM 2060 C CA . GLY A 1 269 ? -4.707 12.029 20.249 1.00 89.62 269 GLY A CA 1
ATOM 2061 C C . GLY A 1 269 ? -5.875 11.172 20.767 1.00 89.62 269 GLY A C 1
ATOM 2062 O O . GLY A 1 269 ? -6.684 10.685 19.974 1.00 89.62 269 GLY A O 1
ATOM 2063 N N . PRO A 1 270 ? -5.990 10.980 22.096 1.00 85.00 270 PRO A N 1
ATOM 2064 C CA . PRO A 1 270 ? -7.077 10.211 22.707 1.00 85.00 270 PRO A CA 1
ATOM 2065 C C . PRO A 1 270 ? -8.480 10.797 22.502 1.00 85.00 270 PRO A C 1
ATOM 2067 O O . PRO A 1 270 ? -9.451 10.072 22.693 1.00 85.00 270 PRO A O 1
ATOM 2070 N N . GLU A 1 271 ? -8.592 12.081 22.145 1.00 87.06 271 GLU A N 1
ATOM 2071 C CA . GLU A 1 271 ? -9.870 12.769 21.900 1.00 87.06 271 GLU A CA 1
ATOM 2072 C C . GLU A 1 271 ? -10.373 12.586 20.459 1.00 87.06 271 GLU A C 1
ATOM 2074 O O . GLU A 1 271 ? -11.436 13.090 20.099 1.00 87.06 271 GLU A O 1
ATOM 2079 N N . ALA A 1 272 ? -9.620 11.873 19.615 1.00 88.06 272 ALA A N 1
ATOM 2080 C CA . ALA A 1 272 ? -10.085 11.489 18.292 1.00 88.06 272 ALA A CA 1
ATOM 2081 C C . ALA A 1 272 ? -11.340 10.604 18.377 1.00 88.06 272 ALA A C 1
ATOM 2083 O O . ALA A 1 272 ? -11.505 9.823 19.316 1.00 88.06 272 ALA A O 1
ATOM 2084 N N . ASP A 1 273 ? -12.193 10.686 17.356 1.00 84.81 273 ASP A N 1
ATOM 2085 C CA . ASP A 1 273 ? -13.374 9.830 17.212 1.00 84.81 273 ASP A CA 1
ATOM 2086 C C . ASP A 1 273 ? -12.952 8.399 16.831 1.00 84.81 273 ASP A C 1
ATOM 2088 O O . ASP A 1 273 ? -12.934 7.996 15.667 1.00 84.81 273 ASP A O 1
ATOM 2092 N N . MET A 1 274 ? -12.469 7.665 17.832 1.00 87.69 274 MET A N 1
ATOM 2093 C CA . MET A 1 274 ? -11.933 6.317 17.694 1.00 87.69 274 MET A CA 1
ATOM 2094 C C . MET A 1 274 ? -13.050 5.282 17.803 1.00 87.69 274 MET A C 1
ATOM 2096 O O . MET A 1 274 ? -13.949 5.396 18.635 1.00 87.69 274 MET A O 1
ATOM 2100 N N . ALA A 1 275 ? -12.932 4.195 17.039 1.00 88.31 275 ALA A N 1
ATOM 2101 C CA . ALA A 1 275 ? -13.866 3.079 17.132 1.00 88.31 275 ALA A CA 1
ATOM 2102 C C . ALA A 1 275 ? -13.920 2.498 18.559 1.00 88.31 275 ALA A C 1
ATOM 2104 O O . ALA A 1 275 ? -12.906 2.062 19.124 1.00 88.31 275 ALA A O 1
ATOM 2105 N N . VAL A 1 276 ? -15.128 2.456 19.122 1.00 89.00 276 VAL A N 1
ATOM 2106 C CA . VAL A 1 276 ? -15.398 1.873 20.438 1.00 89.00 276 VAL A CA 1
ATOM 2107 C C . VAL A 1 276 ? -15.412 0.349 20.319 1.00 89.00 276 VAL A C 1
ATOM 2109 O O . VAL A 1 276 ? -15.971 -0.212 19.380 1.00 89.00 276 VAL A O 1
ATOM 2112 N N . GLY A 1 277 ? -14.762 -0.329 21.263 1.00 91.38 277 GLY A N 1
ATOM 2113 C CA . GLY A 1 277 ? -14.689 -1.787 21.309 1.00 91.38 277 GLY A CA 1
ATOM 2114 C C . GLY A 1 277 ? -15.026 -2.333 22.688 1.00 91.38 277 GLY A C 1
ATOM 2115 O O . GLY A 1 277 ? -15.061 -1.607 23.681 1.00 91.38 277 GLY A O 1
ATOM 2116 N N . TYR A 1 278 ? -15.231 -3.641 22.748 1.00 92.75 278 TYR A N 1
ATOM 2117 C CA . TYR A 1 278 ? -15.539 -4.391 23.957 1.00 92.75 278 TYR A CA 1
ATOM 2118 C C . TYR A 1 278 ? -14.294 -5.117 24.456 1.00 92.75 278 TYR A C 1
ATOM 2120 O O . TYR A 1 278 ? -13.536 -5.690 23.673 1.00 92.75 278 TYR A O 1
ATOM 2128 N N . THR A 1 279 ? -14.100 -5.125 25.771 1.00 92.38 279 THR A N 1
ATOM 2129 C CA . THR A 1 279 ? -13.027 -5.867 26.439 1.00 92.38 279 THR A CA 1
ATOM 2130 C C . THR A 1 279 ? -13.607 -7.060 27.187 1.00 92.38 279 THR A C 1
ATOM 2132 O O . THR A 1 279 ? -14.602 -6.924 27.898 1.00 92.38 279 THR A O 1
ATOM 2135 N N . GLN A 1 280 ? -12.976 -8.225 27.071 1.00 85.38 280 GLN A N 1
ATOM 2136 C CA . GLN A 1 280 ? -13.359 -9.391 27.863 1.00 85.38 280 GLN A CA 1
ATOM 2137 C C . GLN A 1 280 ? -12.741 -9.289 29.257 1.00 85.38 280 GLN A C 1
ATOM 2139 O O . GLN A 1 280 ? -11.545 -9.035 29.394 1.00 85.38 280 GLN A O 1
ATOM 2144 N N . VAL A 1 281 ? -13.557 -9.467 30.296 1.00 85.31 281 VAL A N 1
ATOM 2145 C CA . VAL A 1 281 ? -13.124 -9.424 31.699 1.00 85.31 281 VAL A CA 1
ATOM 2146 C C . VAL A 1 281 ? -13.428 -10.753 32.380 1.00 85.31 281 VAL A C 1
ATOM 2148 O O . VAL A 1 281 ? -14.498 -11.329 32.188 1.00 85.31 281 VAL A O 1
ATOM 2151 N N . ASN A 1 282 ? -12.488 -11.244 33.187 1.00 81.44 282 ASN A N 1
ATOM 2152 C CA . ASN A 1 282 ? -12.706 -12.443 33.990 1.00 81.44 282 ASN A CA 1
ATOM 2153 C C . ASN A 1 282 ? -13.652 -12.104 35.147 1.00 81.44 282 ASN A C 1
ATOM 2155 O O . ASN A 1 282 ? -13.320 -11.277 35.995 1.00 81.44 282 ASN A O 1
ATOM 2159 N N . VAL A 1 283 ? -14.818 -12.749 35.189 1.00 84.12 283 VAL A N 1
ATOM 2160 C CA . VAL A 1 283 ? -15.809 -12.578 36.260 1.00 84.12 283 VAL A CA 1
ATOM 2161 C C . VAL A 1 283 ? -15.893 -13.860 37.080 1.00 84.12 283 VAL A C 1
ATOM 2163 O O . VAL A 1 283 ? -16.064 -14.950 36.536 1.00 84.12 283 VAL A O 1
ATOM 2166 N N . THR A 1 284 ? -15.801 -13.737 38.403 1.00 85.81 284 THR A N 1
ATOM 2167 C CA . THR A 1 284 ? -15.981 -14.865 39.324 1.00 85.81 284 THR A CA 1
ATOM 2168 C C . THR A 1 284 ? -17.472 -15.129 39.525 1.00 85.81 284 THR A C 1
ATOM 2170 O O . THR A 1 284 ? -18.159 -14.352 40.185 1.00 85.81 284 THR A O 1
ATOM 2173 N N . ILE A 1 285 ? -17.985 -16.234 38.981 1.00 88.44 285 ILE A N 1
ATOM 2174 C CA . ILE A 1 285 ? -19.377 -16.660 39.184 1.00 88.44 285 ILE A CA 1
ATOM 2175 C C . ILE A 1 285 ? -19.419 -17.662 40.342 1.00 88.44 285 ILE A C 1
ATOM 2177 O O . ILE A 1 285 ? -18.897 -18.773 40.242 1.00 88.44 285 ILE A O 1
ATOM 2181 N N . ILE A 1 286 ? -20.041 -17.275 41.459 1.00 86.44 286 ILE A N 1
ATOM 2182 C CA . ILE A 1 286 ? -20.203 -18.145 42.631 1.00 86.44 286 ILE A CA 1
ATOM 2183 C C . ILE A 1 286 ? -21.509 -18.933 42.492 1.00 86.44 286 ILE A C 1
ATOM 2185 O O . ILE A 1 286 ? -22.600 -18.375 42.584 1.00 86.44 286 ILE A O 1
ATOM 2189 N N . HIS A 1 287 ? -21.407 -20.252 42.324 1.00 87.19 287 HIS A N 1
ATOM 2190 C CA . HIS A 1 287 ? -22.559 -21.153 42.358 1.00 87.19 287 HIS A CA 1
ATOM 2191 C C . HIS A 1 287 ? -22.782 -21.700 43.771 1.00 87.19 287 HIS A C 1
ATOM 2193 O O . HIS A 1 287 ? -22.058 -22.586 44.230 1.00 87.19 287 HIS A O 1
ATOM 2199 N N . VAL A 1 288 ? -23.819 -21.212 44.456 1.00 86.12 288 VAL A N 1
ATOM 2200 C CA . VAL A 1 288 ? -24.215 -21.735 45.771 1.00 86.12 288 VAL A CA 1
ATOM 2201 C C . VAL A 1 288 ? -24.968 -23.054 45.596 1.00 86.12 288 VAL A C 1
ATOM 2203 O O . VAL A 1 288 ? -26.079 -23.096 45.070 1.00 86.12 288 VAL A O 1
ATOM 2206 N N . ARG A 1 289 ? -24.370 -24.155 46.057 1.00 87.44 289 ARG A N 1
ATOM 2207 C CA . ARG A 1 289 ? -24.998 -25.484 46.066 1.00 87.44 289 ARG A CA 1
ATOM 2208 C C . ARG A 1 289 ? -25.663 -25.747 47.420 1.00 87.44 289 ARG A C 1
ATOM 2210 O O . ARG A 1 289 ? -25.024 -26.239 48.346 1.00 87.44 289 ARG A O 1
ATOM 2217 N N . TRP A 1 290 ? -26.962 -25.472 47.516 1.00 88.88 290 TRP A N 1
ATOM 2218 C CA . TRP A 1 290 ? -27.766 -25.637 48.740 1.00 88.88 290 TRP A CA 1
ATOM 2219 C C . TRP A 1 290 ? -27.813 -27.067 49.296 1.00 88.88 290 TRP A C 1
ATOM 2221 O O . TRP A 1 290 ? -28.057 -27.258 50.483 1.00 88.88 290 TRP A O 1
ATOM 2231 N N . GLN A 1 291 ? -27.528 -28.079 48.473 1.00 87.25 291 GLN A N 1
ATOM 2232 C CA . GLN A 1 291 ? -27.486 -29.479 48.904 1.00 87.25 291 GLN A CA 1
ATOM 2233 C C . GLN A 1 291 ? -26.491 -29.712 50.053 1.00 87.25 291 GLN A C 1
ATOM 2235 O O . GLN A 1 291 ? -26.758 -30.532 50.927 1.00 87.25 291 GLN A O 1
ATOM 2240 N N . TRP A 1 292 ? -25.400 -28.946 50.125 1.00 84.44 292 TRP A N 1
ATOM 2241 C CA . TRP A 1 292 ? -24.404 -29.073 51.196 1.00 84.44 292 TRP A CA 1
ATOM 2242 C C . TRP A 1 292 ? -24.866 -28.516 52.548 1.00 84.44 292 TRP A C 1
ATOM 2244 O O . TRP A 1 292 ? -24.298 -28.876 53.574 1.00 84.44 292 TRP A O 1
ATOM 2254 N N . LEU A 1 293 ? -25.917 -27.689 52.578 1.00 88.06 293 LEU A N 1
ATOM 2255 C CA . LEU A 1 293 ? -26.525 -27.206 53.823 1.00 88.06 293 LEU A CA 1
ATOM 2256 C C . LEU A 1 293 ? -27.426 -28.255 54.488 1.00 88.06 293 LEU A C 1
ATOM 2258 O O . LEU A 1 293 ? -27.732 -28.129 55.671 1.00 88.06 293 LEU A O 1
ATOM 2262 N N . THR A 1 294 ? -27.827 -29.307 53.768 1.00 91.19 294 THR A N 1
ATOM 2263 C CA . THR A 1 294 ? -28.741 -30.334 54.297 1.00 91.19 294 THR A CA 1
ATOM 2264 C C . THR A 1 294 ? -28.146 -31.094 55.480 1.00 91.19 294 THR A C 1
ATOM 2266 O O . THR A 1 294 ? -28.820 -31.281 56.488 1.00 91.19 294 THR A O 1
ATOM 2269 N N . LEU A 1 295 ? -26.872 -31.482 55.390 1.00 89.31 295 LEU A N 1
ATOM 2270 C CA . LEU A 1 295 ? -26.178 -32.247 56.422 1.00 89.31 295 LEU A CA 1
ATOM 2271 C C . LEU A 1 295 ? -26.031 -31.477 57.747 1.00 89.31 295 LEU A C 1
ATOM 2273 O O . LEU A 1 295 ? -26.493 -31.995 58.763 1.00 89.31 295 LEU A O 1
ATOM 2277 N N . PRO A 1 296 ? -25.465 -30.254 57.791 1.00 92.19 296 PRO A N 1
ATOM 2278 C CA . PRO A 1 296 ? -25.395 -29.502 59.040 1.00 92.19 296 PRO A CA 1
ATOM 2279 C C . PRO A 1 296 ? -26.788 -29.206 59.609 1.00 92.19 296 PRO A C 1
ATOM 2281 O O . PRO A 1 296 ? -26.981 -29.351 60.813 1.00 92.19 296 PRO A O 1
ATOM 2284 N N . LEU A 1 297 ? -27.785 -28.880 58.776 1.00 93.19 297 LEU A N 1
ATOM 2285 C CA . LEU A 1 297 ? -29.162 -28.673 59.246 1.00 93.19 297 LEU A CA 1
ATOM 2286 C C . LEU A 1 297 ? -29.765 -29.940 59.869 1.00 93.19 297 LEU A C 1
ATOM 2288 O O . LEU A 1 297 ? -30.396 -29.860 60.922 1.00 93.19 297 LEU A O 1
ATOM 2292 N N . LEU A 1 298 ? -29.535 -31.111 59.271 1.00 93.75 298 LEU A N 1
ATOM 2293 C CA . LEU A 1 298 ? -29.960 -32.392 59.837 1.00 93.75 298 LEU A CA 1
ATOM 2294 C C . LEU A 1 298 ? -29.272 -32.680 61.171 1.00 93.75 298 LEU A C 1
ATOM 2296 O O . LEU A 1 298 ? -29.940 -33.106 62.109 1.00 93.75 298 LEU A O 1
ATOM 2300 N N . VAL A 1 299 ? -27.969 -32.411 61.289 1.00 95.31 299 VAL A N 1
ATOM 2301 C CA . VAL A 1 299 ? -27.231 -32.580 62.552 1.00 95.31 299 VAL A CA 1
ATOM 2302 C C . VAL A 1 299 ? -27.815 -31.686 63.648 1.00 95.31 299 VAL A C 1
ATOM 2304 O O . VAL A 1 299 ? -28.046 -32.160 64.762 1.00 95.31 299 VAL A O 1
ATOM 2307 N N . TRP A 1 300 ? -28.122 -30.424 63.338 1.00 95.81 300 TRP A N 1
ATOM 2308 C CA . TRP A 1 300 ? -28.774 -29.504 64.276 1.00 95.81 300 TRP A CA 1
ATOM 2309 C C . TRP A 1 300 ? -30.164 -29.990 64.698 1.00 95.81 300 TRP A C 1
ATOM 2311 O O . TRP A 1 300 ? -30.473 -30.007 65.890 1.00 95.81 300 TRP A O 1
ATOM 2321 N N . LEU A 1 301 ? -30.985 -30.439 63.745 1.00 95.50 301 LEU A N 1
ATOM 2322 C CA . LEU A 1 301 ? -32.323 -30.963 64.025 1.00 95.50 301 LEU A CA 1
ATOM 2323 C C . LEU A 1 301 ? -32.273 -32.227 64.888 1.00 95.50 301 LEU A C 1
ATOM 2325 O O . LEU A 1 301 ? -32.991 -32.320 65.881 1.00 95.50 301 LEU A O 1
ATOM 2329 N N . LEU A 1 302 ? -31.399 -33.178 64.557 1.00 94.38 302 LEU A N 1
ATOM 2330 C CA . LEU A 1 302 ? -31.215 -34.402 65.337 1.00 94.38 302 LEU A CA 1
ATOM 2331 C C . LEU A 1 302 ? -30.716 -34.090 66.756 1.00 94.38 302 LEU A C 1
ATOM 2333 O O . LEU A 1 302 ? -31.216 -34.663 67.725 1.00 94.38 302 LEU A O 1
ATOM 2337 N N . SER A 1 303 ? -29.798 -33.134 66.904 1.00 93.94 303 SER A N 1
ATOM 2338 C CA . SER A 1 303 ? -29.322 -32.676 68.216 1.00 93.94 303 SER A CA 1
ATOM 2339 C C . SER A 1 303 ? -30.457 -32.070 69.049 1.00 93.94 303 SER A C 1
ATOM 2341 O O . SER A 1 303 ? -30.637 -32.430 70.210 1.00 93.94 303 SER A O 1
ATOM 2343 N N . ALA A 1 304 ? -31.295 -31.219 68.452 1.00 93.25 304 ALA A N 1
ATOM 2344 C CA . ALA A 1 304 ? -32.453 -30.644 69.135 1.00 93.25 304 ALA A CA 1
ATOM 2345 C C . ALA A 1 304 ? -33.485 -31.714 69.545 1.00 93.25 304 ALA A C 1
ATOM 2347 O O . ALA A 1 304 ? -33.989 -31.692 70.668 1.00 93.25 304 ALA A O 1
ATOM 2348 N N . VAL A 1 305 ? -33.766 -32.683 68.666 1.00 94.69 305 VAL A N 1
ATOM 2349 C CA . VAL A 1 305 ? -34.694 -33.793 68.945 1.00 94.69 305 VAL A CA 1
ATOM 2350 C C . VAL A 1 305 ? -34.179 -34.679 70.076 1.00 94.69 305 VAL A C 1
ATOM 2352 O O . VAL A 1 305 ? -34.947 -35.032 70.969 1.00 94.69 305 VAL A O 1
ATOM 2355 N N . THR A 1 306 ? -32.890 -35.028 70.074 1.00 92.12 306 THR A N 1
ATOM 2356 C CA . THR A 1 306 ? -32.298 -35.826 71.160 1.00 92.12 306 THR A CA 1
ATOM 2357 C C . THR A 1 306 ? -32.344 -35.076 72.486 1.00 92.12 306 THR A C 1
ATOM 2359 O O . THR A 1 306 ? -32.775 -35.651 73.483 1.00 92.12 306 THR A O 1
ATOM 2362 N N . TRP A 1 307 ? -32.011 -33.784 72.500 1.00 90.69 307 TRP A N 1
ATOM 2363 C CA . TRP A 1 307 ? -32.081 -32.959 73.704 1.00 90.69 307 TRP A CA 1
ATOM 2364 C C . TRP A 1 307 ? -33.508 -32.885 74.270 1.00 90.69 307 TRP A C 1
ATOM 2366 O O . TRP A 1 307 ? -33.737 -33.276 75.418 1.00 90.69 307 TRP A O 1
ATOM 2376 N N . LEU A 1 308 ? -34.499 -32.522 73.449 1.00 90.12 308 LEU A N 1
ATOM 2377 C CA . LEU A 1 308 ? -35.909 -32.487 73.862 1.00 90.12 308 LEU A CA 1
ATOM 2378 C C . LEU A 1 308 ? -36.425 -33.868 74.295 1.00 90.12 308 LEU A C 1
ATOM 2380 O O . LEU A 1 308 ? -37.160 -33.984 75.277 1.00 90.12 308 LEU A O 1
ATOM 2384 N N . GLY A 1 309 ? -36.016 -34.929 73.597 1.00 88.38 309 GLY A N 1
ATOM 2385 C CA . GLY A 1 309 ? -36.363 -36.307 73.935 1.00 88.38 309 GLY A CA 1
ATOM 2386 C C . GLY A 1 309 ? -35.801 -36.737 75.290 1.00 88.38 309 GLY A C 1
ATOM 2387 O O . GLY A 1 309 ? -36.520 -37.342 76.092 1.00 88.38 309 GLY A O 1
ATOM 2388 N N . THR A 1 310 ? -34.546 -36.384 75.585 1.00 85.12 310 THR A N 1
ATOM 2389 C CA . THR A 1 310 ? -33.935 -36.651 76.894 1.00 85.12 310 THR A CA 1
ATOM 2390 C C . THR A 1 310 ? -34.645 -35.889 78.005 1.00 85.12 310 THR A C 1
ATOM 2392 O O . THR A 1 310 ? -34.958 -36.487 79.036 1.00 85.12 310 THR A O 1
ATOM 2395 N N . GLU A 1 311 ? -35.003 -34.620 77.797 1.00 82.56 311 GLU A N 1
ATOM 2396 C CA . GLU A 1 311 ? -35.731 -33.847 78.801 1.00 82.56 311 GLU A CA 1
ATOM 2397 C C . GLU A 1 311 ? -37.138 -34.414 79.042 1.00 82.56 311 GLU A C 1
ATOM 2399 O O . GLU A 1 311 ? -37.544 -34.616 80.191 1.00 82.56 311 GLU A O 1
ATOM 2404 N N . TRP A 1 312 ? -37.869 -34.751 77.976 1.00 83.38 312 TRP A N 1
ATOM 2405 C CA . TRP A 1 312 ? -39.217 -35.300 78.089 1.00 83.38 312 TRP A CA 1
ATOM 2406 C C . TRP A 1 312 ? -39.239 -36.663 78.786 1.00 83.38 312 TRP A C 1
ATOM 2408 O O . TRP A 1 312 ? -40.048 -36.879 79.695 1.00 83.38 312 TRP A O 1
ATOM 2418 N N . LYS A 1 313 ? -38.327 -37.573 78.418 1.00 81.75 313 LYS A N 1
ATOM 2419 C CA . LYS A 1 313 ? -38.215 -38.894 79.052 1.00 81.75 313 LYS A CA 1
ATOM 2420 C C . LYS A 1 313 ? -37.807 -38.771 80.522 1.00 81.75 313 LYS A C 1
ATOM 2422 O O . LYS A 1 313 ? -38.400 -39.436 81.368 1.00 81.75 313 LYS A O 1
ATOM 2427 N N . THR A 1 314 ? -36.880 -37.870 80.844 1.00 76.56 314 THR A N 1
ATOM 2428 C CA . THR A 1 314 ? -36.457 -37.610 82.232 1.00 76.56 314 THR A CA 1
ATOM 2429 C C . THR A 1 314 ? -37.615 -37.069 83.078 1.00 76.56 314 THR A C 1
ATOM 2431 O O . THR A 1 314 ? -37.841 -37.551 84.189 1.00 76.56 314 THR A O 1
ATOM 2434 N N . ARG A 1 315 ? -38.426 -36.148 82.530 1.00 72.56 315 ARG A N 1
ATOM 2435 C CA . ARG A 1 315 ? -39.634 -35.629 83.198 1.00 72.56 315 ARG A CA 1
ATOM 2436 C C . ARG A 1 315 ? -40.708 -36.705 83.399 1.00 72.56 315 ARG A C 1
ATOM 2438 O O . ARG A 1 315 ? -41.292 -36.781 84.477 1.00 72.56 315 ARG A O 1
ATOM 2445 N N . ARG A 1 316 ? -40.962 -37.555 82.395 1.00 75.94 316 ARG A N 1
ATOM 2446 C CA . ARG A 1 316 ? -41.959 -38.647 82.457 1.00 75.94 316 ARG A CA 1
ATOM 2447 C C . ARG A 1 316 ? -41.625 -39.696 83.516 1.00 75.94 316 ARG A C 1
ATOM 2449 O O . ARG A 1 316 ? -42.527 -40.151 84.211 1.00 75.94 316 ARG A O 1
ATOM 2456 N N . VAL A 1 317 ? -40.351 -40.068 83.641 1.00 77.88 317 VAL A N 1
ATOM 2457 C CA . VAL A 1 317 ? -39.896 -41.111 84.581 1.00 77.88 317 VAL A CA 1
ATOM 2458 C C . VAL A 1 317 ? -39.684 -40.545 85.997 1.00 77.88 317 VAL A C 1
ATOM 2460 O O . VAL A 1 317 ? -39.330 -41.283 86.907 1.00 77.88 317 VAL A O 1
ATOM 2463 N N . LYS A 1 318 ? -39.937 -39.241 86.223 1.00 64.31 318 LYS A N 1
ATOM 2464 C CA . LYS A 1 318 ? -39.686 -38.546 87.502 1.00 64.31 318 LYS A CA 1
ATOM 2465 C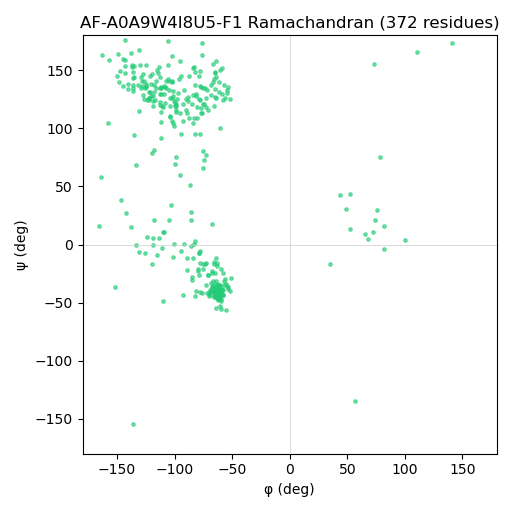 C . LYS A 1 318 ? -38.272 -38.809 88.045 1.00 64.31 318 LYS A C 1
ATOM 2467 O O . LYS A 1 318 ? -38.062 -38.805 89.258 1.00 64.31 318 LYS A O 1
ATOM 2472 N N . LEU A 1 319 ? -37.303 -39.028 87.152 1.00 58.34 319 LEU A N 1
ATOM 2473 C CA . LEU A 1 319 ? -35.906 -39.149 87.544 1.00 58.34 319 LEU A CA 1
ATOM 2474 C C . LEU A 1 319 ? -35.473 -37.789 88.074 1.00 58.34 319 LEU A C 1
ATOM 2476 O O . LEU A 1 319 ? -35.560 -36.772 87.381 1.00 58.34 319 LEU A O 1
ATOM 2480 N N . GLN A 1 320 ? -35.076 -37.764 89.340 1.00 56.44 320 GLN A N 1
ATOM 2481 C CA . GLN A 1 320 ? -34.616 -36.544 89.973 1.00 56.44 320 GLN A CA 1
ATOM 2482 C C . GLN A 1 320 ? -33.335 -36.097 89.283 1.00 56.44 320 GLN A C 1
ATOM 2484 O O . GLN A 1 320 ? -32.394 -36.869 89.116 1.00 56.44 320 GLN A O 1
ATOM 2489 N N . LYS A 1 321 ? -33.337 -34.840 88.840 1.00 56.28 321 LYS A N 1
ATOM 2490 C CA . LYS A 1 321 ? -32.218 -34.201 88.158 1.00 56.28 321 LYS A CA 1
ATOM 2491 C C . LYS A 1 321 ? -31.028 -34.201 89.124 1.00 56.28 321 LYS A C 1
ATOM 2493 O O . LYS A 1 321 ? -30.978 -33.381 90.037 1.00 56.28 321 LYS A O 1
ATOM 2498 N N . TRP A 1 322 ? -30.096 -35.134 88.950 1.00 56.09 322 TRP A N 1
ATOM 2499 C CA . TRP A 1 322 ? -28.798 -35.134 89.628 1.00 56.09 322 TRP A CA 1
ATOM 2500 C C . TRP A 1 322 ? -27.925 -34.074 88.947 1.00 56.09 322 TRP A C 1
ATOM 2502 O O . TRP A 1 322 ? -27.009 -34.356 88.189 1.00 56.09 322 TRP A O 1
ATOM 2512 N N . SER A 1 323 ? -28.339 -32.820 89.102 1.00 54.41 323 SER A N 1
ATOM 2513 C CA . SER A 1 323 ? -27.598 -31.654 88.646 1.00 54.41 323 SER A CA 1
ATOM 2514 C C . SER A 1 323 ? -26.596 -31.335 89.741 1.00 54.41 323 SER A C 1
ATOM 2516 O O . SER A 1 323 ? -26.994 -30.882 90.810 1.00 54.41 323 SER A O 1
ATOM 2518 N N . ASP A 1 324 ? -25.335 -31.681 89.480 1.00 59.78 324 ASP A N 1
ATOM 2519 C CA . ASP A 1 324 ? -24.109 -31.164 90.109 1.00 59.78 324 ASP A CA 1
ATOM 2520 C C . ASP A 1 324 ? -24.028 -31.182 91.645 1.00 59.78 324 ASP A C 1
ATOM 2522 O O . ASP A 1 324 ? -23.140 -30.565 92.229 1.00 59.78 324 ASP A O 1
ATOM 2526 N N . ASN A 1 325 ? -24.928 -31.895 92.324 1.00 60.47 325 ASN A N 1
ATOM 2527 C CA . ASN A 1 325 ? -25.025 -31.894 93.775 1.00 60.47 325 ASN A CA 1
ATOM 2528 C C . ASN A 1 325 ? -24.401 -33.178 94.352 1.00 60.47 325 ASN A C 1
ATOM 2530 O O . ASN A 1 325 ? -25.018 -34.238 94.240 1.00 60.47 325 ASN A O 1
ATOM 2534 N N . PRO A 1 326 ? -23.208 -33.116 94.980 1.00 67.75 326 PRO A N 1
ATOM 2535 C CA . PRO A 1 326 ? -22.530 -34.287 95.537 1.00 67.75 326 PRO A CA 1
ATOM 2536 C C . PRO A 1 326 ? -23.120 -34.752 96.879 1.00 67.75 326 PRO A C 1
ATOM 2538 O O . PRO A 1 326 ? -22.715 -35.794 97.393 1.00 67.75 326 PRO A O 1
ATOM 2541 N N . LEU A 1 327 ? -24.075 -34.016 97.465 1.00 68.12 327 LEU A N 1
ATOM 2542 C CA . LEU A 1 327 ? -24.680 -34.348 98.762 1.00 68.12 327 LEU A CA 1
ATOM 2543 C C . LEU A 1 327 ? -25.220 -35.787 98.860 1.00 68.12 327 LEU A C 1
ATOM 2545 O O . LEU A 1 327 ? -24.996 -36.414 99.894 1.00 68.12 327 LEU A O 1
ATOM 2549 N N . PRO A 1 328 ? -25.871 -36.366 97.832 1.00 64.69 328 PRO A N 1
ATOM 2550 C CA . PRO A 1 328 ? -26.371 -37.734 97.918 1.00 64.69 328 PRO A CA 1
ATOM 2551 C C . PRO A 1 328 ? -25.248 -38.769 98.098 1.00 64.69 328 PRO A C 1
ATOM 2553 O O . PRO A 1 328 ? -25.437 -39.731 98.835 1.00 64.69 328 PRO A O 1
ATOM 2556 N N . LEU A 1 329 ? -24.062 -38.553 97.506 1.00 67.44 329 LEU A N 1
ATOM 2557 C CA . LEU A 1 329 ? -22.880 -39.409 97.716 1.00 67.44 329 LEU A CA 1
ATOM 2558 C C . LEU A 1 329 ? -22.346 -39.299 99.148 1.00 67.44 329 LEU A C 1
ATOM 2560 O O . LEU A 1 329 ? -21.928 -40.298 99.732 1.00 67.44 329 LEU A O 1
ATOM 2564 N N . LEU A 1 330 ? -22.393 -38.096 99.723 1.00 66.62 330 LEU A N 1
ATOM 2565 C CA . LEU A 1 330 ? -21.918 -37.826 101.079 1.00 66.62 330 LEU A CA 1
ATOM 2566 C C . LEU A 1 330 ? -22.783 -38.528 102.140 1.00 66.62 330 LEU A C 1
ATOM 2568 O O . LEU A 1 330 ? -22.258 -39.035 103.129 1.00 66.62 330 LEU A O 1
ATOM 2572 N N . PHE A 1 331 ? -24.096 -38.622 101.912 1.00 66.94 331 PHE A N 1
ATOM 2573 C CA . PHE A 1 331 ? -25.003 -39.368 102.789 1.00 66.94 331 PHE A CA 1
ATOM 2574 C C . PHE A 1 331 ? -24.965 -40.886 102.568 1.00 66.94 331 PHE A C 1
ATOM 2576 O O . PHE A 1 331 ? -25.209 -41.628 103.514 1.00 66.94 331 PHE A O 1
ATOM 2583 N N . LEU A 1 332 ? -24.600 -41.355 101.369 1.00 63.72 332 LEU A N 1
ATOM 2584 C CA . LEU A 1 332 ? -24.454 -42.785 101.064 1.00 63.72 332 LEU A CA 1
ATOM 2585 C C . LEU A 1 332 ? -23.287 -43.440 101.823 1.00 63.72 332 LEU A C 1
ATOM 2587 O O . LEU A 1 332 ? -23.369 -44.609 102.186 1.00 63.72 332 LEU A O 1
ATOM 2591 N N . TYR A 1 333 ? -22.218 -42.685 102.099 1.00 57.94 333 TYR A N 1
ATOM 2592 C CA . TYR A 1 333 ? -21.036 -43.184 102.814 1.00 57.94 333 TYR A CA 1
ATOM 2593 C C . TYR A 1 333 ? -21.156 -43.159 104.349 1.00 57.94 333 TYR A C 1
ATOM 2595 O O . TYR A 1 333 ? -20.348 -43.796 105.021 1.00 57.94 333 TYR A O 1
ATOM 2603 N N . ARG A 1 334 ? -22.167 -42.492 104.933 1.00 58.66 334 ARG A N 1
ATOM 2604 C CA . ARG A 1 334 ? -22.411 -42.467 106.398 1.00 58.66 334 ARG A CA 1
ATOM 2605 C C . ARG A 1 334 ? -23.253 -43.671 106.873 1.00 58.66 334 ARG A C 1
ATOM 2607 O O . ARG A 1 334 ? -23.989 -43.576 107.851 1.00 58.66 334 ARG A O 1
ATOM 2614 N N . GLY A 1 335 ? -23.170 -44.802 106.170 1.00 52.34 335 GLY A N 1
ATOM 2615 C CA . GLY A 1 335 ? -23.915 -46.028 106.465 1.00 52.34 335 GLY A CA 1
ATOM 2616 C C . GLY A 1 335 ? -23.305 -46.815 107.624 1.00 52.34 335 GLY A C 1
ATOM 2617 O O . GLY A 1 335 ? -22.398 -47.615 107.413 1.00 52.34 335 GLY A O 1
ATOM 2618 N N . GLY A 1 336 ? -23.818 -46.593 108.837 1.00 51.41 336 GLY A N 1
ATOM 2619 C CA . GLY A 1 336 ? -23.448 -47.365 110.028 1.00 51.41 336 GLY A CA 1
ATOM 2620 C C . GLY A 1 336 ? -24.536 -47.458 111.099 1.00 51.41 336 GLY A C 1
ATOM 2621 O O . GLY A 1 336 ? -24.711 -48.526 111.669 1.00 51.41 336 GLY A O 1
ATOM 2622 N N . GLU A 1 337 ? -25.337 -46.415 111.332 1.00 51.47 337 GLU A N 1
ATOM 2623 C CA . GLU A 1 337 ? -26.379 -46.440 112.370 1.00 51.47 337 GLU A CA 1
ATOM 2624 C C . GLU A 1 337 ? -27.630 -45.650 111.943 1.00 51.47 337 GLU A C 1
ATOM 2626 O O . GLU A 1 337 ? -27.531 -44.547 111.411 1.00 51.47 337 GLU A O 1
ATOM 2631 N N . TYR A 1 338 ? -28.805 -46.238 112.212 1.00 46.69 338 TYR A N 1
ATOM 2632 C CA . TYR A 1 338 ? -30.179 -45.754 111.970 1.00 46.69 338 TYR A CA 1
ATOM 2633 C C . TYR A 1 338 ? -30.763 -45.849 110.543 1.00 46.69 338 TYR A C 1
ATOM 2635 O O . TYR A 1 338 ? -31.021 -44.860 109.861 1.00 46.69 338 TYR A O 1
ATOM 2643 N N . SER A 1 339 ? -31.136 -47.075 110.161 1.00 51.31 339 SER A N 1
ATOM 2644 C CA . SER A 1 339 ? -31.927 -47.423 108.965 1.00 51.31 339 SER A CA 1
ATOM 2645 C C . SER A 1 339 ? -33.457 -47.360 109.191 1.00 51.31 339 SER A C 1
ATOM 2647 O O . SER A 1 339 ? -34.166 -48.322 108.899 1.00 51.31 339 SER A O 1
ATOM 2649 N N . GLN A 1 340 ? -33.994 -46.253 109.721 1.00 48.34 340 GLN A N 1
ATOM 2650 C CA . GLN A 1 340 ? -35.459 -46.078 109.865 1.00 48.34 340 GLN A CA 1
ATOM 2651 C C . GLN A 1 340 ? -36.021 -44.742 109.347 1.00 48.34 340 GLN A C 1
ATOM 2653 O O . GLN A 1 340 ? -37.235 -44.578 109.293 1.00 48.34 340 GLN A O 1
ATOM 2658 N N . THR A 1 341 ? -35.182 -43.789 108.928 1.00 51.56 341 THR A N 1
ATOM 2659 C CA . THR A 1 341 ? -35.635 -42.455 108.476 1.00 51.56 341 THR A CA 1
ATOM 2660 C C . THR A 1 341 ? -35.684 -42.275 106.956 1.00 51.56 341 T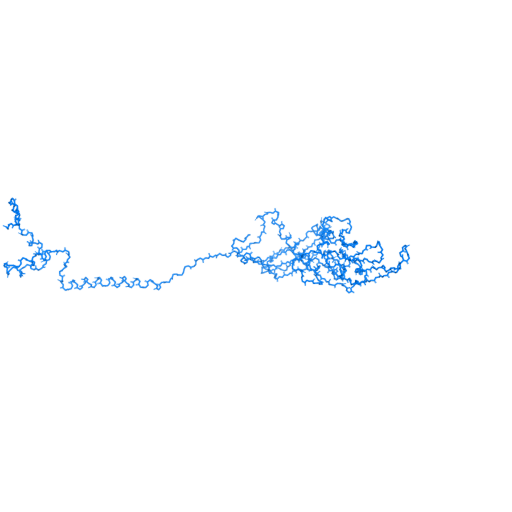HR A C 1
ATOM 2662 O O . THR A 1 341 ? -36.284 -41.308 106.484 1.00 51.56 341 THR A O 1
ATOM 2665 N N . ASP A 1 342 ? -35.132 -43.206 106.174 1.00 50.69 342 ASP A N 1
ATOM 2666 C CA . ASP A 1 342 ? -35.019 -43.044 104.718 1.00 50.69 342 ASP A CA 1
ATOM 2667 C C . ASP A 1 342 ? -36.350 -43.242 103.956 1.00 50.69 342 ASP A C 1
ATOM 2669 O O . ASP A 1 342 ? -36.494 -42.741 102.841 1.00 50.69 342 ASP A O 1
ATOM 2673 N N . GLU A 1 343 ? -37.374 -43.855 104.566 1.00 47.88 343 GLU A N 1
ATOM 2674 C CA . GLU A 1 343 ? -38.720 -43.961 103.969 1.00 47.88 343 GLU A CA 1
ATOM 2675 C C . GLU A 1 343 ? -39.560 -42.675 104.109 1.00 47.88 343 GLU A C 1
ATOM 2677 O O . GLU A 1 343 ? -40.458 -42.432 103.304 1.00 47.88 343 GLU A O 1
ATOM 2682 N N . ALA A 1 344 ? -39.265 -41.808 105.087 1.00 50.44 344 ALA A N 1
ATOM 2683 C CA . ALA A 1 344 ? -40.157 -40.701 105.448 1.00 50.44 344 ALA A CA 1
ATOM 2684 C C . ALA A 1 344 ? -39.912 -39.387 104.677 1.00 50.44 344 ALA A C 1
ATOM 2686 O O . ALA A 1 344 ? -40.805 -38.541 104.622 1.00 50.44 344 ALA A O 1
ATOM 2687 N N . GLN A 1 345 ? -38.721 -39.169 104.102 1.00 53.56 345 GLN A N 1
ATOM 2688 C CA . GLN A 1 345 ? -38.329 -37.848 103.561 1.00 53.56 345 GLN A CA 1
ATOM 2689 C C . GLN A 1 345 ? -37.861 -37.831 102.096 1.00 53.56 345 GLN A C 1
ATOM 2691 O O . GLN A 1 345 ? -37.747 -36.751 101.511 1.00 53.56 345 GLN A O 1
ATOM 2696 N N . GLY A 1 346 ? -37.705 -38.998 101.465 1.00 58.31 346 GLY A N 1
ATOM 2697 C CA . GLY A 1 346 ? -37.458 -39.128 100.027 1.00 58.31 346 GLY A CA 1
ATOM 2698 C C . GLY A 1 346 ? -36.047 -38.729 99.567 1.00 58.31 346 GLY A C 1
ATOM 2699 O O . GLY A 1 346 ? -35.358 -37.911 100.166 1.00 58.31 346 GLY A O 1
ATOM 2700 N N . VAL A 1 347 ? -35.623 -39.288 98.432 1.00 58.66 347 VAL A N 1
ATOM 2701 C CA . VAL A 1 347 ? -34.227 -39.277 97.935 1.00 58.66 347 VAL A CA 1
ATOM 2702 C C . VAL A 1 347 ? -33.873 -38.002 97.128 1.00 58.66 347 VAL A C 1
ATOM 2704 O O . VAL A 1 347 ? -32.946 -37.987 96.326 1.00 58.66 347 VAL A O 1
ATOM 2707 N N . SER A 1 348 ? -34.617 -36.900 97.306 1.00 61.09 348 SER A N 1
ATOM 2708 C CA . SER A 1 348 ? -34.445 -35.687 96.481 1.00 61.09 348 SER A CA 1
ATOM 2709 C C . SER A 1 348 ? -33.241 -34.834 96.870 1.00 61.09 348 SER A C 1
ATOM 2711 O O . SER A 1 348 ? -32.916 -34.712 98.047 1.00 61.09 348 SER A O 1
ATOM 2713 N N . GLY A 1 349 ? -32.633 -34.144 95.897 1.00 61.84 349 GLY A N 1
ATOM 2714 C CA . GLY A 1 349 ? -31.561 -33.174 96.165 1.00 61.84 349 GLY A CA 1
ATOM 2715 C C . GLY A 1 349 ? -31.955 -32.110 97.203 1.00 61.84 349 GLY A C 1
ATOM 2716 O O . GLY A 1 349 ? -31.152 -31.773 98.066 1.00 61.84 349 GLY A O 1
ATOM 2717 N N . GLN A 1 350 ? -33.217 -31.661 97.202 1.00 64.06 350 GLN A N 1
ATOM 2718 C CA . GLN A 1 350 ? -33.744 -30.749 98.228 1.00 64.06 350 GLN A CA 1
ATOM 2719 C C . GLN A 1 350 ? -33.872 -31.403 99.611 1.00 64.06 350 GLN A C 1
ATOM 2721 O O . GLN A 1 350 ? -33.709 -30.723 100.623 1.00 64.06 350 GLN A O 1
ATOM 2726 N N . ALA A 1 351 ? -34.169 -32.703 99.678 1.00 65.06 351 ALA A N 1
ATOM 2727 C CA . ALA A 1 351 ? -34.232 -33.436 100.940 1.00 65.06 351 ALA A CA 1
ATOM 2728 C C . ALA A 1 351 ? -32.830 -33.592 101.547 1.00 65.06 351 ALA A C 1
ATOM 2730 O O . ALA A 1 351 ? -32.642 -33.307 102.730 1.00 65.06 351 ALA A O 1
ATOM 2731 N N . TYR A 1 352 ? -31.829 -33.923 100.725 1.00 67.81 352 TYR A N 1
ATOM 2732 C CA . TYR A 1 352 ? -30.431 -33.963 101.156 1.00 67.81 352 TYR A CA 1
ATOM 2733 C C . TYR A 1 352 ? -29.896 -32.590 101.579 1.00 67.81 352 TYR A C 1
ATOM 2735 O O . TYR A 1 352 ? -29.182 -32.502 102.574 1.00 67.81 352 TYR A O 1
ATOM 2743 N N . GLU A 1 353 ? -30.272 -31.507 100.894 1.00 68.31 353 GLU A N 1
ATOM 2744 C CA . GLU A 1 353 ? -29.872 -30.149 101.288 1.00 68.31 353 GLU A CA 1
ATOM 2745 C C . GLU A 1 353 ? -30.484 -29.733 102.636 1.00 68.31 353 GLU A C 1
ATOM 2747 O O . GLU A 1 353 ? -29.803 -29.145 103.478 1.00 68.31 353 GLU A O 1
ATOM 2752 N N . ARG A 1 354 ? -31.752 -30.084 102.893 1.00 69.69 354 ARG A N 1
ATOM 2753 C CA . ARG A 1 354 ? -32.378 -29.869 104.209 1.00 69.69 354 ARG A CA 1
ATOM 2754 C C . ARG A 1 354 ? -31.692 -30.690 105.301 1.00 69.69 354 ARG A C 1
ATOM 2756 O O . ARG A 1 354 ? -31.445 -30.158 106.380 1.00 69.69 354 ARG A O 1
ATOM 2763 N N . ARG A 1 355 ? -31.341 -31.949 105.013 1.00 68.69 355 ARG A N 1
ATOM 2764 C CA . ARG A 1 355 ? -30.616 -32.833 105.942 1.00 68.69 355 ARG A CA 1
ATOM 2765 C C . ARG A 1 355 ? -29.229 -32.272 106.264 1.00 68.69 355 ARG A C 1
ATOM 2767 O O . ARG A 1 355 ? -28.866 -32.193 107.433 1.00 68.69 355 ARG A O 1
ATOM 2774 N N . ALA A 1 356 ? -28.499 -31.788 105.259 1.00 68.94 356 ALA A N 1
ATOM 2775 C CA . ALA A 1 356 ? -27.203 -31.139 105.456 1.00 68.94 356 ALA A CA 1
ATOM 2776 C C . ALA A 1 356 ? -27.314 -29.895 106.350 1.00 68.94 356 ALA A C 1
ATOM 2778 O O . ALA A 1 356 ? -26.516 -29.737 107.266 1.00 68.94 356 ALA A O 1
ATOM 2779 N N . LYS A 1 357 ? -28.350 -29.065 106.157 1.00 71.50 357 LYS A N 1
ATOM 2780 C CA . LYS A 1 357 ? -28.596 -27.879 107.000 1.00 71.50 357 LYS A CA 1
ATOM 2781 C C . LYS A 1 357 ? -28.932 -28.213 108.458 1.00 71.50 357 LYS A C 1
ATOM 2783 O O . LYS A 1 357 ? -28.728 -27.368 109.321 1.00 71.50 357 LYS A O 1
ATOM 2788 N N . SER A 1 358 ? -29.450 -29.409 108.747 1.00 66.69 358 SER A N 1
ATOM 2789 C CA . SER A 1 358 ? -29.729 -29.832 110.129 1.00 66.69 358 SER A CA 1
ATOM 2790 C C . SER A 1 358 ? -28.493 -30.318 110.896 1.00 66.69 358 SER A C 1
ATOM 2792 O O . SER A 1 358 ? -28.496 -30.283 112.125 1.00 66.69 358 SER A O 1
ATOM 2794 N N . ILE A 1 359 ? -27.426 -30.722 110.200 1.00 68.31 359 ILE A N 1
ATOM 2795 C CA . ILE A 1 359 ? -26.199 -31.223 110.827 1.00 68.31 359 ILE A CA 1
ATOM 2796 C C . ILE A 1 359 ? -25.331 -30.027 111.219 1.00 68.31 359 ILE A C 1
ATOM 2798 O O . ILE A 1 359 ? -24.762 -29.349 110.367 1.00 68.31 359 ILE A O 1
ATOM 2802 N N . HIS A 1 360 ? -25.225 -29.776 112.520 1.00 64.94 360 HIS A N 1
ATOM 2803 C CA . HIS A 1 360 ? -24.333 -28.768 113.079 1.00 64.94 360 HIS A CA 1
ATOM 2804 C C . HIS A 1 360 ? -23.145 -29.502 113.688 1.00 64.94 360 HIS A C 1
ATOM 2806 O O . HIS A 1 360 ? -23.315 -30.193 114.676 1.00 64.94 360 HIS A O 1
ATOM 2812 N N . MET A 1 361 ? -21.957 -29.378 113.101 1.00 65.44 361 MET A N 1
ATOM 2813 C CA . MET 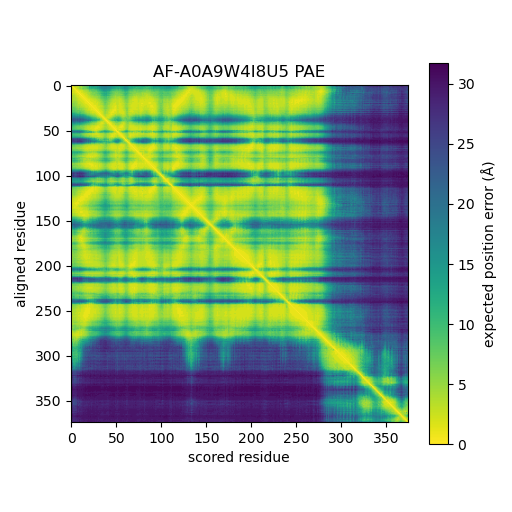A 1 361 ? -20.736 -29.929 113.695 1.00 65.44 361 MET A CA 1
ATOM 2814 C C . MET A 1 361 ? -19.878 -28.792 114.228 1.00 65.44 361 MET A C 1
ATOM 2816 O O . MET A 1 361 ? -19.668 -27.788 113.542 1.00 65.44 361 MET A O 1
ATOM 2820 N N . ARG A 1 362 ? -19.349 -28.948 115.442 1.00 63.22 362 ARG A N 1
ATOM 2821 C CA . ARG A 1 362 ? -18.324 -28.048 115.974 1.00 63.22 362 ARG A CA 1
ATOM 2822 C C . ARG A 1 362 ? -16.959 -28.683 115.772 1.00 63.22 362 ARG A C 1
ATOM 2824 O O . ARG A 1 362 ? -16.701 -29.808 116.193 1.00 63.22 362 ARG A O 1
ATOM 2831 N N . LEU A 1 363 ? -16.074 -27.942 115.114 1.00 67.12 363 LEU A N 1
ATOM 2832 C CA . LEU A 1 363 ? -14.684 -28.338 114.961 1.00 67.12 363 LEU A CA 1
ATOM 2833 C C . LEU A 1 363 ? -13.959 -28.078 116.282 1.00 67.12 363 LEU A C 1
ATOM 2835 O O . LEU A 1 363 ? -13.812 -26.926 116.692 1.00 67.12 363 LEU A O 1
ATOM 2839 N N . TYR A 1 364 ? -13.525 -29.142 116.950 1.00 67.31 364 TYR A N 1
ATOM 2840 C CA . TYR A 1 364 ? -12.722 -29.045 118.161 1.00 67.31 364 TYR A CA 1
ATOM 2841 C C . TYR A 1 364 ? -11.254 -29.267 117.800 1.00 67.31 364 TYR A C 1
ATOM 2843 O O . TYR A 1 364 ? -10.879 -30.317 117.271 1.00 67.31 364 TYR A O 1
ATOM 2851 N N . THR A 1 365 ? -10.417 -28.266 118.063 1.00 70.19 365 THR A N 1
ATOM 2852 C CA . THR A 1 365 ? -8.979 -28.306 117.776 1.00 70.19 365 THR A CA 1
ATOM 2853 C C . THR A 1 365 ? -8.198 -28.320 119.080 1.00 70.19 365 THR A C 1
ATOM 2855 O O . THR A 1 365 ? -8.302 -27.375 119.864 1.00 70.19 365 THR A O 1
ATOM 2858 N N . LYS A 1 366 ? -7.393 -29.363 119.308 1.00 68.56 366 LYS A N 1
ATOM 2859 C CA . LYS A 1 366 ? -6.446 -29.403 120.428 1.00 68.56 366 LYS A CA 1
ATOM 2860 C C . LYS A 1 366 ? -5.068 -29.821 119.926 1.00 68.56 366 LYS A C 1
ATOM 2862 O O . LYS A 1 366 ? -4.924 -30.938 119.441 1.00 68.56 366 LYS A O 1
ATOM 2867 N N . GLU A 1 367 ? -4.137 -28.874 120.038 1.00 62.03 367 GLU A N 1
ATOM 2868 C CA . GLU A 1 367 ? -2.671 -28.839 119.836 1.00 62.03 367 GLU A CA 1
ATOM 2869 C C . GLU A 1 367 ? -1.976 -29.670 118.741 1.00 62.03 367 GLU A C 1
ATOM 2871 O O . GLU A 1 367 ? -0.878 -29.285 118.387 1.00 62.03 367 GLU A O 1
ATOM 2876 N N . ASP A 1 368 ? -2.581 -30.695 118.136 1.00 65.38 368 ASP A N 1
ATOM 2877 C CA . ASP A 1 368 ? -2.178 -31.245 116.823 1.00 65.38 368 ASP A CA 1
ATOM 2878 C C . ASP A 1 368 ? -3.229 -32.186 116.194 1.00 65.38 368 ASP A C 1
ATOM 2880 O O . ASP A 1 368 ? -2.955 -32.942 115.258 1.00 65.38 368 ASP A O 1
ATOM 2884 N N . ARG A 1 369 ? -4.479 -32.171 116.685 1.00 55.22 369 ARG A N 1
ATOM 2885 C CA . ARG A 1 369 ? -5.596 -32.879 116.043 1.00 55.22 369 ARG A CA 1
ATOM 2886 C C . ARG A 1 369 ? -6.850 -32.018 116.005 1.00 55.22 369 ARG A C 1
ATOM 2888 O O . ARG A 1 369 ? -7.240 -31.406 117.002 1.00 55.22 369 ARG A O 1
ATOM 2895 N N . ALA A 1 370 ? -7.487 -32.014 114.839 1.00 63.16 370 ALA A N 1
ATOM 2896 C CA . ALA A 1 370 ? -8.800 -31.435 114.618 1.00 63.16 370 ALA A CA 1
ATOM 2897 C C . ALA A 1 370 ? -9.800 -32.578 114.430 1.00 63.16 370 ALA A C 1
ATOM 2899 O O . ALA A 1 370 ? -9.622 -33.422 113.550 1.00 63.16 370 ALA A O 1
ATOM 2900 N N . ALA A 1 371 ? -10.828 -32.621 115.271 1.00 67.00 371 ALA A N 1
ATOM 2901 C CA . ALA A 1 371 ? -11.920 -33.574 115.144 1.00 67.00 371 ALA A CA 1
ATOM 2902 C C . ALA A 1 371 ? -13.245 -32.813 115.090 1.00 67.00 371 ALA A C 1
ATOM 2904 O O . ALA A 1 371 ? -13.467 -31.870 115.853 1.00 67.00 371 ALA A O 1
ATOM 2905 N N . PHE A 1 372 ? -14.117 -33.213 114.168 1.00 60.25 372 PHE A N 1
ATOM 2906 C CA . PHE A 1 372 ? -15.501 -32.758 114.164 1.00 60.25 372 PHE A CA 1
ATOM 2907 C C . PHE A 1 372 ? -16.264 -33.551 115.218 1.00 60.25 372 PHE A C 1
ATOM 2909 O O . PHE A 1 372 ? -16.233 -34.781 115.212 1.00 60.25 372 PHE A O 1
ATOM 2916 N N . VAL A 1 373 ? -16.917 -32.836 116.127 1.00 61.72 373 VAL A N 1
ATOM 2917 C CA . VAL A 1 373 ? -17.795 -33.416 117.141 1.00 61.72 373 VAL A CA 1
ATOM 2918 C C . VAL A 1 373 ? -19.205 -32.900 116.859 1.00 61.72 373 VAL A C 1
ATOM 2920 O O . VAL A 1 373 ? -19.375 -31.723 116.519 1.00 61.72 373 VAL A O 1
ATOM 2923 N N . GLU A 1 374 ? -20.177 -33.810 116.900 1.00 57.00 374 GLU A N 1
ATOM 2924 C CA . GLU A 1 374 ? -21.600 -33.535 116.650 1.00 57.00 374 GLU A CA 1
ATOM 2925 C C . GLU A 1 374 ? -22.242 -32.730 117.786 1.00 57.00 374 GLU A C 1
ATOM 2927 O O . GLU A 1 374 ? -21.869 -32.953 118.964 1.00 57.00 374 GLU A O 1
#

Mean predicted aligned error: 14.48 Å

Organism: Penicillium nalgiovense (NCBI:txid60175)

Nearest PDB structures (foldseek):
  8eoi-assembly1_A  TM=1.429E-01  e=5.245E+00  Homo sapiens

Foldseek 3Di:
DFPQLWWWFAKAKFKFKAKDKDWPLVQKDKDWDWDADPVRDIKIWMKIDHPQGDIWIAMDDDDDKGFQKFKAFTCPDPPPVPALATKIKMKHWLQLLDDAFDQSNVVSRPDTDIIMMIMGMAIKIWIWIWTGHNNDIDIDTPDIFRDWDWDQPPVVRFIKTKTDDDDDVSRNRHPPDIHIDDRVNSVVVRQQVRLLRAWTWIDDRRDTFIDGDDDGPPVVCNRVSNCCLRPNPDPPQPPVSRCSVSVVVRVVRRVRRVCRQCVQCVVQPPPGPDGDMDHDDDDDDDDDDCVVVPVVVVVVVVVVCVVVVVVVVCVVVVPAPPPPQCLLVVVVVVPDDDPPCDVPQDSHPVSSVVVVVVDDWDFDDDDPDTDTDD